Protein AF-0000000086101879 (afdb_homodimer)

Organism: Naegleria lovaniensis (NCBI:txid51637)

Secondary structure (DSSP, 8-state):
---------SSEE----HHHHHTTTT--HHHHTGGGBTTB-HHHHHHHHH-EEEEE--STTHHHHHHHHHHTT--EEEEE---BB-GGGTTT-TT-STTTBTSBHHHHHHHHHHHH-TT-EEEEETT---TTTHHHHTTT-SEEEE---TT-HHHHHHHHHHHHHHT--EEEEEEETTEEEEEEE-TTS--HHHHHT--TT--HHHHHHHHHHHH-TT-GGGGT--GGG-BTTTTB----HHHHHHHHHHHHHHHHHHHHTSS----TTEEEEEETTTTEEEEEE-TTGGGSHHHHHHHHHHHHHHHHHHHHHHHHHHHHHHHHH-/---------SSEE----HHHHHTTTT--HHHHTGGGBTTB-HHHHHHHHH-EEEEE--STTHHHHHHHHHHTT--EEEEE---BB-GGGTTT-TT-STTTBTSBHHHHHHHHHHHH-TT-EEEEETT---TTTHHHHTTT-SEEEE---TT-HHHHHHHHHHHHHHT--EEEEEEETTEEEEEEE-TTS--HHHHHT--TT--HHHHHHHHHHHH-TT-GGGGT--GGG-BTTTTB----HHHHHHHHHHHHHHHHHHHHTSS----TTEEEEEETTTTEEEEEE-TTGGGSHHHHHHHHHHHHHHHHHHHHHHHHHHHHHHHHH-

Nearest PDB structures (foldseek):
  1zud-assembly2_3  TM=8.716E-01  e=1.631E-17  Escherichia coli K-12
  1zud-assembly3_1  TM=8.840E-01  e=5.194E-17  Escherichia coli K-12
  6yub-assembly1_A  TM=7.179E-01  e=1.220E-13  Thermochaetoides thermophila
  3dbr-assembly1_E  TM=6.712E-01  e=2.407E-10  Homo sapiens
  3dbh-assembly1_C  TM=5.874E-01  e=1.010E-10  Homo sapiens

InterPro domains:
  IPR000594 THIF-type NAD/FAD binding fold [PF00899] (34-282)
  IPR035985 Ubiquitin-activating enzyme-like [SSF69572] (30-279)
  IPR045886 ThiF/MoeB/HesA family [PTHR43267] (22-173)

pLDDT: mean 92.9, std 11.62, range [31.12, 99.0]

Sequence (652 aa):
MHTQEQVPSFYKIVSLPSSTSSSFQNYTTSEAFCRNIGLVSIEEQRKIESTRVAVAGCGGAGAGYASTLARCGIGSFHLADHDTYELVNFNRQQTATIHTVGRNKAIATGEVVLSINPHAHVKAFDQGIDEKSIDDFLEGVHVVMDAIDLFAPRTRRLLYQHAYKKGIPVFTAGPIGWSCAWEIFLPTGPSFDEFCGFTDDMNDEELIIRHIVSTAPGGTHLKYMKPKSIDFSNHAAPSLGSTCTMLHGMLSNEVLIYITKRREVKGVPYYFQFDSLTLQFKQGYLRWGNANPIQRIKIWYVKRLLEKGKKEREAEKKALELQQTKMHTQEQVPSFYKIVSLPSSTSSSFQNYTTSEAFCRNIGLVSIEEQRKIESTRVAVAGCGGAGAGYASTLARCGIGSFHLADHDTYELVNFNRQQTATIHTVGRNKAIATGEVVLSINPHAHVKAFDQGIDEKSIDDFLEGVHVVMDAIDLFAPRTRRLLYQHAYKKGIPVFTAGPIGWSCAWEIFLPTGPSFDEFCGFTDDMNDEELIIRHIVSTAPGGTHLKYMKPKSIDFSNHAAPSLGSTCTMLHGMLSNEVLIYITKRREVKGVPYYFQFDSLTLQFKQGYLRWGNANPIQRIKIWYVKRLLEKGKKEREAEKKALELQQTK

Foldseek 3Di:
DPPPPPPPALWDWAADDPVVVVVPPPDDLCVLQVVCDPVAPPVLLVLLQPAEEEEADQALARLLLLLVSLSNRHAEYEYEDQDFADPVRVFGRPQRDPVGGPHQRQNSSVVSSCVSPVRHIYIYSNNGDDPVCLCVSCPPHQEYEYPDQLQPLVSVLVNQVVCLVVQHKYKYWDLDPQKIKIFIAGNVDDGPCQQLVDDPPDDSVLSSLSCVCQRCVVPPSVVPDALLQQDSPVSDHDGGNVSSNVNSVVRSVLVSCCSSVVDDRDHPVWMWMAGPVVRDIDIDHDPRHCVPPVNVVVSVVSVVRNVVSVVVNVVVVVVVVVVVVD/DPPPPPPPQLWDWAADDPVVVVVPVPDDLCVLQVVCDPVAPPVLLVLLQPAEEEEADQALARLLLLLVSLSNRHAEYEYEDQDFADPVRVFGRPQRDPVGGPHQRQNSSVVSSCVSPVRHIYIYSNNGDDPVCLCVSCPPHQEYEYPDALQPLVSVLVNQVVCLVVQHKYKYWDLDPQKIKIFIAGNVDDGPCQQLVDDPPDDRVLSSLSCVCQRCVVPPSVVPDALLQQDSPVSDHDDGNVSSNVNSVVRSVLVSCCSSVVDDRDHPVWMWMAGPVVRDIDIDHDPRHCVPPVNVVVSVVSVVRNVVSVVVNVVVVVVVVVVVVD

Solvent-accessible surface area (backbone atoms only — not comparable to full-atom values): 32982 Å² total; per-residue (Å²): 133,80,75,72,74,75,70,81,68,68,48,41,76,60,78,76,59,67,80,62,57,63,73,46,72,81,68,47,69,69,51,22,39,45,37,36,48,67,77,39,51,73,69,42,49,51,52,39,34,70,36,26,38,24,29,40,18,35,41,52,43,19,25,33,34,48,45,33,39,30,23,61,37,41,25,30,37,34,28,20,16,57,51,54,34,48,58,60,37,28,16,34,18,69,67,33,30,76,88,31,57,71,34,46,28,10,51,54,38,38,51,52,29,35,38,56,34,75,83,43,46,36,37,17,15,50,78,30,71,48,88,84,35,42,64,67,57,51,56,84,42,60,37,33,38,51,28,56,57,73,85,41,46,67,56,48,50,51,50,46,54,53,30,43,74,72,58,28,33,37,38,37,61,44,54,47,60,58,16,33,20,33,42,29,40,35,54,88,39,61,51,66,46,58,34,32,56,60,62,92,84,58,52,67,69,56,50,34,48,32,44,55,48,54,47,39,73,78,49,76,47,66,80,72,56,54,49,54,43,52,34,77,90,74,69,43,62,41,45,42,15,21,33,28,35,21,40,24,7,53,54,41,41,52,51,52,33,50,76,57,59,77,40,87,73,70,34,38,53,30,39,33,35,42,26,68,76,79,69,43,74,45,71,50,69,42,68,65,34,35,69,23,70,67,43,46,52,46,47,53,50,52,54,51,41,44,52,50,14,50,53,50,51,54,50,52,52,53,52,53,54,54,56,68,74,99,132,80,76,71,75,74,70,80,69,68,48,43,79,60,77,75,60,66,79,62,58,63,73,45,74,80,69,45,69,69,52,23,39,45,38,36,46,68,79,37,50,72,68,42,47,51,50,38,34,70,36,27,37,23,29,39,19,33,42,52,44,20,27,34,35,49,45,35,39,30,23,61,37,40,26,31,38,34,29,20,16,57,50,54,33,48,59,60,37,28,17,35,17,69,68,33,30,76,86,32,56,71,35,45,27,9,51,54,39,38,51,51,29,36,38,56,32,75,82,43,46,36,37,17,14,50,77,30,69,46,90,85,34,42,64,68,58,52,56,83,42,60,37,34,38,52,27,56,58,76,85,41,48,67,57,48,51,52,50,47,55,52,31,41,74,71,58,28,32,37,39,36,62,44,55,47,60,56,14,34,21,34,42,28,41,36,55,88,39,62,50,67,46,59,33,34,56,59,61,92,85,57,52,65,68,56,51,36,50,33,44,54,49,55,46,39,72,77,49,75,47,64,80,72,55,53,48,54,44,52,34,76,90,73,68,42,63,40,46,41,16,22,32,27,36,20,39,25,7,52,53,42,41,52,50,51,31,50,76,57,58,77,41,87,73,70,34,40,54,30,39,33,34,41,27,67,77,79,70,43,74,45,69,49,69,43,67,65,32,34,67,22,68,67,41,46,51,47,48,55,48,50,53,51,42,43,52,49,14,50,54,51,49,53,49,52,54,53,52,54,52,53,56,68,75,98

Radius of gyration: 24.67 Å; Cα contacts (8 Å, |Δi|>4): 1386; chains: 2; bounding box: 89×84×75 Å

Structure (mmCIF, N/CA/C/O backbone):
data_AF-0000000086101879-model_v1
#
loop_
_entity.id
_entity.type
_entity.pdbx_description
1 polymer 'THIF-type NAD/FAD binding fold domain-containing protein'
#
loop_
_atom_site.group_PDB
_atom_site.id
_atom_site.type_symbol
_atom_site.label_atom_id
_atom_site.label_alt_id
_atom_site.label_comp_id
_atom_site.label_asym_id
_atom_site.label_entity_id
_atom_site.label_seq_id
_atom_site.pdbx_PDB_ins_code
_atom_site.Cartn_x
_atom_site.Cartn_y
_atom_site.Cartn_z
_atom_site.occupancy
_atom_site.B_iso_or_equiv
_atom_site.auth_seq_id
_atom_site.auth_comp_id
_atom_site.auth_asym_id
_atom_site.auth_atom_id
_atom_site.pdbx_PDB_model_num
ATOM 1 N N . MET A 1 1 ? 24.219 23.984 43.188 1 31.12 1 MET A N 1
ATOM 2 C CA . MET A 1 1 ? 23.672 22.828 42.5 1 31.12 1 MET A CA 1
ATOM 3 C C . MET A 1 1 ? 22.469 23.219 41.656 1 31.12 1 MET A C 1
ATOM 5 O O . MET A 1 1 ? 21.422 23.562 42.188 1 31.12 1 MET A O 1
ATOM 9 N N . HIS A 1 2 ? 22.594 23.984 40.562 1 33.78 2 HIS A N 1
ATOM 10 C CA . HIS A 1 2 ? 21.562 24.438 39.625 1 33.78 2 HIS A CA 1
ATOM 11 C C . HIS A 1 2 ? 20.734 23.266 39.125 1 33.78 2 HIS A C 1
ATOM 13 O O . HIS A 1 2 ? 21.266 22.312 38.562 1 33.78 2 HIS A O 1
ATOM 19 N N . THR A 1 3 ? 19.719 22.859 39.875 1 36.97 3 THR A N 1
ATOM 20 C CA . THR A 1 3 ? 18.75 21.891 39.344 1 36.97 3 THR A CA 1
ATOM 21 C C . THR A 1 3 ? 18.406 22.203 37.906 1 36.97 3 THR A C 1
ATOM 23 O O . THR A 1 3 ? 17.891 23.281 37.594 1 36.97 3 THR A O 1
ATOM 26 N N . GLN A 1 4 ? 19.219 21.859 36.938 1 37.19 4 GLN A N 1
ATOM 27 C CA . GLN A 1 4 ? 18.812 21.969 35.562 1 37.19 4 GLN A CA 1
ATOM 28 C C . GLN A 1 4 ? 17.328 21.609 35.375 1 37.19 4 GLN A C 1
ATOM 30 O O . GLN A 1 4 ? 16.922 20.516 35.75 1 37.19 4 GLN A O 1
ATOM 35 N N . GLU A 1 5 ? 16.438 22.453 35.562 1 41.19 5 GLU A N 1
ATOM 36 C CA . GLU A 1 5 ? 15.031 22.281 35.219 1 41.19 5 GLU A CA 1
ATOM 37 C C . GLU A 1 5 ? 14.859 21.391 33.969 1 41.19 5 GLU A C 1
ATOM 39 O O . GLU A 1 5 ? 15.375 21.688 32.906 1 41.19 5 GLU A O 1
ATOM 44 N N . GLN A 1 6 ? 14.836 20.078 34.062 1 43.59 6 GLN A N 1
ATOM 45 C CA . GLN A 1 6 ? 14.57 19.141 33 1 43.59 6 GLN A CA 1
ATOM 46 C C . GLN A 1 6 ? 13.438 19.641 32.094 1 43.59 6 GLN A C 1
ATOM 48 O O . GLN A 1 6 ? 12.328 19.875 32.562 1 43.59 6 GLN A O 1
ATOM 53 N N . VAL A 1 7 ? 13.625 20.562 31.234 1 50.28 7 VAL A N 1
ATOM 54 C CA . VAL A 1 7 ? 12.656 20.969 30.219 1 50.28 7 VAL A CA 1
ATOM 55 C C . VAL A 1 7 ? 11.773 19.781 29.844 1 50.28 7 VAL A C 1
ATOM 57 O O . VAL A 1 7 ? 12.281 18.703 29.516 1 50.28 7 VAL A O 1
ATOM 60 N N . PRO A 1 8 ? 10.539 19.766 30.281 1 59.34 8 PRO A N 1
ATOM 61 C CA . PRO A 1 8 ? 9.609 18.688 29.953 1 59.34 8 PRO A CA 1
ATOM 62 C C . PRO A 1 8 ? 9.688 18.266 28.484 1 59.34 8 PRO A C 1
ATOM 64 O O . PRO A 1 8 ? 9.688 19.109 27.594 1 59.34 8 PRO A O 1
ATOM 67 N N . SER A 1 9 ? 10.258 17.031 28.25 1 76.69 9 SER A N 1
ATOM 68 C CA . SER A 1 9 ? 10.391 16.531 26.875 1 76.69 9 SER A CA 1
ATOM 69 C C . SER A 1 9 ? 9.023 16.312 26.234 1 76.69 9 SER A C 1
ATOM 71 O O . SER A 1 9 ? 8.102 15.797 26.875 1 76.69 9 SER A O 1
ATOM 73 N N . PHE A 1 10 ? 8.711 17.031 25.125 1 91.12 10 PHE A N 1
ATOM 74 C CA . PHE A 1 10 ? 7.449 16.922 24.391 1 91.12 10 PHE A CA 1
ATOM 75 C C . PHE A 1 10 ? 7.324 15.562 23.719 1 91.12 10 PHE A C 1
ATOM 77 O O . PHE A 1 10 ? 6.336 15.281 23.047 1 91.12 10 PHE A O 1
ATOM 84 N N . TYR A 1 11 ? 8.328 14.727 24.031 1 96 11 TYR A N 1
ATOM 85 C CA . TYR A 1 11 ? 8.305 13.414 23.391 1 96 11 TYR A CA 1
ATOM 86 C C . TYR A 1 11 ? 8.836 12.336 24.312 1 96 11 TYR A C 1
ATOM 88 O O . TYR A 1 11 ? 9.445 12.641 25.344 1 96 11 TYR A O 1
ATOM 96 N N . LYS A 1 12 ? 8.562 11.156 24 1 96.56 12 LYS A N 1
ATOM 97 C CA . LYS A 1 12 ? 9.117 9.953 24.609 1 96.56 12 LYS A CA 1
ATOM 98 C C . LYS A 1 12 ? 9.977 9.18 23.609 1 96.56 12 LYS A C 1
ATOM 100 O O . LYS A 1 12 ? 9.625 9.062 22.438 1 96.56 12 LYS A O 1
ATOM 105 N N . ILE A 1 13 ? 11.117 8.766 24.078 1 97.06 13 ILE A N 1
ATOM 106 C CA . ILE A 1 13 ? 11.914 7.855 23.266 1 97.06 13 ILE A CA 1
ATOM 107 C C . ILE A 1 13 ? 11.312 6.453 23.312 1 97.06 13 ILE A C 1
ATOM 109 O O . ILE A 1 13 ? 11.125 5.891 24.391 1 97.06 13 ILE A O 1
ATOM 113 N N . VAL A 1 14 ? 10.992 5.898 22.109 1 96.69 14 VAL A N 1
ATOM 114 C CA . VAL A 1 14 ? 10.398 4.566 22.062 1 96.69 14 VAL A CA 1
ATOM 115 C C . VAL A 1 14 ? 11.5 3.51 22.109 1 96.69 14 VAL A C 1
ATOM 117 O O . VAL A 1 14 ? 12.531 3.646 21.453 1 96.69 14 VAL A O 1
ATOM 120 N N . SER A 1 15 ? 11.25 2.455 22.906 1 93.06 15 SER A N 1
ATOM 121 C CA . SER A 1 15 ? 12.203 1.354 23.016 1 93.06 15 SER A CA 1
ATOM 122 C C . SER A 1 15 ? 11.484 0.013 23.141 1 93.06 15 SER A C 1
ATOM 124 O O . SER A 1 15 ? 10.344 -0.047 23.594 1 93.06 15 SER A O 1
ATOM 126 N N . LEU A 1 16 ? 12.102 -1 22.578 1 87.62 16 LEU A N 1
ATOM 127 C CA . LEU A 1 16 ? 11.57 -2.348 22.75 1 87.62 16 LEU A CA 1
ATOM 128 C C . LEU A 1 16 ? 12.016 -2.949 24.078 1 87.62 16 LEU A C 1
ATOM 130 O O . LEU A 1 16 ? 13.07 -2.582 24.609 1 87.62 16 LEU A O 1
ATOM 134 N N . PRO A 1 17 ? 11.148 -3.865 24.531 1 78.06 17 PRO A N 1
ATOM 135 C CA . PRO A 1 17 ? 11.578 -4.547 25.75 1 78.06 17 PRO A CA 1
ATOM 136 C C . PRO A 1 17 ? 12.898 -5.285 25.594 1 78.06 17 PRO A C 1
ATOM 138 O O . PRO A 1 17 ? 13.203 -5.785 24.5 1 78.06 17 PRO A O 1
ATOM 141 N N . SER A 1 18 ? 13.688 -5.215 26.625 1 68.25 18 SER A N 1
ATOM 142 C CA . SER A 1 18 ? 15.031 -5.793 26.641 1 68.25 18 SER A CA 1
ATOM 143 C C . SER A 1 18 ? 15.008 -7.25 26.188 1 68.25 18 SER A C 1
ATOM 145 O O . SER A 1 18 ? 15.945 -7.715 25.531 1 68.25 18 SER A O 1
ATOM 147 N N . SER A 1 19 ? 14.039 -8.055 26.562 1 62.22 19 SER A N 1
ATOM 148 C CA . SER A 1 19 ? 13.953 -9.469 26.203 1 62.22 19 SER A CA 1
ATOM 149 C C . SER A 1 19 ? 13.898 -9.641 24.688 1 62.22 19 SER A C 1
ATOM 151 O O . SER A 1 19 ? 14.422 -10.625 24.156 1 62.22 19 SER A O 1
ATOM 153 N N . THR A 1 20 ? 13.406 -8.789 24.078 1 60.88 20 THR A N 1
ATOM 154 C CA . THR A 1 20 ? 13.242 -8.844 22.625 1 60.88 20 THR A CA 1
ATOM 155 C C . THR A 1 20 ? 14.508 -8.367 21.922 1 60.88 20 THR A C 1
ATOM 157 O O . THR A 1 20 ? 14.875 -8.891 20.859 1 60.88 20 THR A O 1
ATOM 160 N N . SER A 1 21 ? 15.172 -7.391 22.531 1 56.47 21 SER A N 1
ATOM 161 C CA . SER A 1 21 ? 16.344 -6.762 21.938 1 56.47 21 SER A CA 1
ATOM 162 C C . SER A 1 21 ? 17.516 -7.734 21.859 1 56.47 21 SER A C 1
ATOM 164 O O . SER A 1 21 ? 18.328 -7.676 20.938 1 56.47 21 SER A O 1
ATOM 166 N N . SER A 1 22 ? 17.656 -8.539 22.891 1 54 22 SER A N 1
ATOM 167 C CA . SER A 1 22 ? 18.781 -9.477 22.922 1 54 22 SER A CA 1
ATOM 168 C C . SER A 1 22 ? 18.656 -10.539 21.844 1 54 22 SER A C 1
ATOM 170 O O . SER A 1 22 ? 19.656 -11.062 21.359 1 54 22 SER A O 1
ATOM 172 N N . SER A 1 23 ? 17.438 -10.836 21.531 1 54.78 23 SER A N 1
ATOM 173 C CA . SER A 1 23 ? 17.219 -11.992 20.672 1 54.78 23 SER A CA 1
ATOM 174 C C . SER A 1 23 ? 17.594 -11.68 19.219 1 54.78 23 SER A C 1
ATOM 176 O O . SER A 1 23 ? 17.703 -12.586 18.391 1 54.78 23 SER A O 1
ATOM 178 N N . PHE A 1 24 ? 17.875 -10.391 19.094 1 68.62 24 PHE A N 1
ATOM 179 C CA . PHE A 1 24 ? 18.188 -10.297 17.688 1 68.62 24 PHE A CA 1
ATOM 180 C C . PHE A 1 24 ? 19.578 -9.711 17.484 1 68.62 24 PHE A C 1
ATOM 182 O O . PHE A 1 24 ? 19.734 -8.672 16.828 1 68.62 24 PHE A O 1
ATOM 189 N N . GLN A 1 25 ? 20.484 -10.242 18.156 1 71.25 25 GLN A N 1
ATOM 190 C CA . GLN A 1 25 ? 21.875 -9.844 18.109 1 71.25 25 GLN A CA 1
ATOM 191 C C . GLN A 1 25 ? 22.438 -9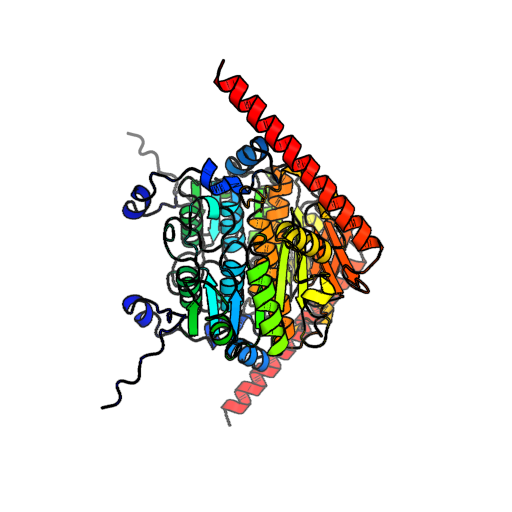.961 16.703 1 71.25 25 GLN A C 1
ATOM 193 O O . GLN A 1 25 ? 23.391 -9.25 16.344 1 71.25 25 GLN A O 1
ATOM 198 N N . ASN A 1 26 ? 21.719 -10.664 15.922 1 85.38 26 ASN A N 1
ATOM 199 C CA . ASN A 1 26 ? 22.266 -10.906 14.594 1 85.38 26 ASN A CA 1
ATOM 200 C C . ASN A 1 26 ? 21.625 -10.008 13.547 1 85.38 26 ASN A C 1
ATOM 202 O O . ASN A 1 26 ? 21.875 -10.164 12.352 1 85.38 26 ASN A O 1
ATOM 206 N N . TYR A 1 27 ? 20.953 -9.023 14.023 1 93 27 TYR A N 1
ATOM 207 C CA . TYR A 1 27 ? 20.297 -8.125 13.078 1 93 27 TYR A CA 1
ATOM 208 C C . TYR A 1 27 ? 21.281 -7.105 12.516 1 93 27 TYR A C 1
ATOM 210 O O . TYR A 1 27 ? 21.984 -6.434 13.273 1 93 27 TYR A O 1
ATOM 218 N N . THR A 1 28 ? 21.391 -7.035 11.195 1 94.44 28 THR A N 1
ATOM 219 C CA . THR A 1 28 ? 22.125 -5.965 10.531 1 94.44 28 THR A CA 1
ATOM 220 C C . THR A 1 28 ? 21.25 -5.301 9.461 1 94.44 28 THR A C 1
ATOM 222 O O . THR A 1 28 ? 20.531 -5.984 8.742 1 94.44 28 THR A O 1
ATOM 225 N N . THR A 1 29 ? 21.344 -4.008 9.414 1 95.62 29 THR A N 1
ATOM 226 C CA . THR A 1 29 ? 20.578 -3.281 8.398 1 95.62 29 THR A CA 1
ATOM 227 C C . THR A 1 29 ? 21.031 -3.672 7 1 95.62 29 THR A C 1
ATOM 229 O O . THR A 1 29 ? 20.234 -3.719 6.066 1 95.62 29 THR A O 1
ATOM 232 N N . SER A 1 30 ? 22.297 -3.957 6.871 1 95.62 30 SER A N 1
ATOM 233 C CA . SER A 1 30 ? 22.844 -4.363 5.578 1 95.62 30 SER A CA 1
ATOM 234 C C . SER A 1 30 ? 22.125 -5.602 5.047 1 95.62 30 SER A C 1
ATOM 236 O O . SER A 1 30 ? 21.812 -5.688 3.857 1 95.62 30 SER A O 1
ATOM 238 N N . GLU A 1 31 ? 21.938 -6.531 5.934 1 96 31 GLU A N 1
ATOM 239 C CA . GLU A 1 31 ? 21.234 -7.746 5.535 1 96 31 GLU A CA 1
ATOM 240 C C . GLU A 1 31 ? 19.734 -7.496 5.387 1 96 31 GLU A C 1
ATOM 242 O O . GLU A 1 31 ? 19.125 -7.918 4.402 1 96 31 GLU A O 1
ATOM 247 N N . ALA A 1 32 ? 19.109 -6.809 6.266 1 97.38 32 ALA A N 1
ATOM 248 C CA . ALA A 1 32 ? 17.672 -6.586 6.309 1 97.38 32 ALA A CA 1
ATOM 249 C C . ALA A 1 32 ? 17.203 -5.828 5.074 1 97.38 32 ALA A C 1
ATOM 251 O O . ALA A 1 32 ? 16.094 -6.055 4.586 1 97.38 32 ALA A O 1
ATOM 252 N N . PHE A 1 33 ? 18.062 -4.973 4.531 1 97.69 33 PHE A N 1
ATOM 253 C CA . PHE A 1 33 ? 17.625 -4.102 3.449 1 97.69 33 PHE A CA 1
ATOM 254 C C . PHE A 1 33 ? 18.391 -4.391 2.168 1 97.69 33 PHE A C 1
ATOM 256 O O . PHE A 1 33 ? 18.391 -3.58 1.24 1 97.69 33 PHE A O 1
ATOM 263 N N . CYS A 1 34 ? 19.016 -5.574 2.068 1 95.75 34 CYS A N 1
ATOM 264 C CA . CYS A 1 34 ? 19.891 -5.906 0.947 1 95.75 34 CYS A CA 1
ATOM 265 C C . CYS A 1 34 ? 19.094 -6.02 -0.347 1 95.75 34 CYS A C 1
ATOM 267 O O . CYS A 1 34 ? 19.609 -5.738 -1.428 1 95.75 34 CYS A O 1
ATOM 269 N N . ARG A 1 35 ? 17.828 -6.332 -0.214 1 95.44 35 ARG A N 1
ATOM 270 C CA . ARG A 1 35 ? 17.031 -6.547 -1.415 1 95.44 35 ARG A CA 1
ATOM 271 C C . ARG A 1 35 ? 16.594 -5.219 -2.031 1 95.44 35 ARG A C 1
ATOM 273 O O . ARG A 1 35 ? 16.031 -5.191 -3.123 1 95.44 35 ARG A O 1
ATOM 280 N N . ASN A 1 36 ? 16.828 -4.098 -1.345 1 96.88 36 ASN A N 1
ATOM 281 C CA . ASN A 1 36 ? 16.641 -2.783 -1.948 1 96.88 36 ASN A CA 1
ATOM 282 C C . ASN A 1 36 ? 17.672 -2.514 -3.039 1 96.88 36 ASN A C 1
ATOM 284 O O . ASN A 1 36 ? 17.422 -1.725 -3.953 1 96.88 36 ASN A O 1
ATOM 288 N N . ILE A 1 37 ? 18.891 -3.152 -2.82 1 95.12 37 ILE A N 1
ATOM 289 C CA . ILE A 1 37 ? 20.016 -2.875 -3.693 1 95.12 37 ILE A CA 1
ATOM 290 C C . ILE A 1 37 ? 19.734 -3.387 -5.102 1 95.12 37 ILE A C 1
ATOM 292 O O . ILE A 1 37 ? 19.297 -4.527 -5.277 1 95.12 37 ILE A O 1
ATOM 296 N N . GLY A 1 38 ? 20.016 -2.613 -6.148 1 93.06 38 GLY A N 1
ATOM 297 C CA . GLY A 1 38 ? 19.594 -2.818 -7.527 1 93.06 38 GLY A CA 1
ATOM 298 C C . GLY A 1 38 ? 18.594 -1.794 -8.008 1 93.06 38 GLY A C 1
ATOM 299 O O . GLY A 1 38 ? 18.562 -1.442 -9.188 1 93.06 38 GLY A O 1
ATOM 300 N N . LEU A 1 39 ? 17.734 -1.423 -7.039 1 95.94 39 LEU A N 1
ATOM 301 C CA . LEU A 1 39 ? 16.812 -0.321 -7.324 1 95.94 39 LEU A CA 1
ATOM 302 C C . LEU A 1 39 ? 17.344 0.987 -6.746 1 95.94 39 LEU A C 1
ATOM 304 O O . LEU A 1 39 ? 17.031 2.066 -7.25 1 95.94 39 LEU A O 1
ATOM 308 N N . VAL A 1 40 ? 18.047 0.862 -5.652 1 96.06 40 VAL A N 1
ATOM 309 C CA . VAL A 1 40 ? 18.844 1.953 -5.121 1 96.06 40 VAL A CA 1
ATOM 310 C C . VAL A 1 40 ? 20.297 1.497 -4.977 1 96.06 40 VAL A C 1
ATOM 312 O O . VAL A 1 40 ? 20.578 0.301 -4.848 1 96.06 40 VAL A O 1
ATOM 315 N N . SER A 1 41 ? 21.25 2.398 -5.055 1 95.56 41 SER A N 1
ATOM 316 C CA . SER A 1 41 ? 22.656 2.08 -4.836 1 95.56 41 SER A CA 1
ATOM 317 C C . SER A 1 41 ? 22.969 1.964 -3.35 1 95.56 41 SER A C 1
ATOM 319 O O . SER A 1 41 ? 22.156 2.344 -2.506 1 95.56 41 SER A O 1
ATOM 321 N N . ILE A 1 42 ? 24.109 1.431 -3.057 1 96.56 42 ILE A N 1
ATOM 322 C CA . ILE A 1 42 ? 24.562 1.329 -1.677 1 96.56 42 ILE A CA 1
ATOM 323 C C . ILE A 1 42 ? 24.641 2.721 -1.055 1 96.56 42 ILE A C 1
ATOM 325 O O . ILE A 1 42 ? 24.25 2.914 0.099 1 96.56 42 ILE A O 1
ATOM 329 N N . GLU A 1 43 ? 25.109 3.691 -1.825 1 97.69 43 GLU A N 1
ATOM 330 C CA . GLU A 1 43 ? 25.203 5.07 -1.353 1 97.69 43 GLU A CA 1
ATOM 331 C C . GLU A 1 43 ? 23.812 5.652 -1.085 1 97.69 43 GLU A C 1
ATOM 333 O O . GLU A 1 43 ? 23.609 6.328 -0.076 1 97.69 43 GLU A O 1
ATOM 338 N N . GLU A 1 44 ? 22.953 5.406 -1.957 1 98.12 44 GLU A N 1
ATOM 339 C CA . GLU A 1 44 ? 21.578 5.867 -1.777 1 98.12 44 GLU A CA 1
ATOM 340 C C . GLU A 1 44 ? 20.922 5.215 -0.562 1 98.12 44 GLU A C 1
ATOM 342 O O . GLU A 1 44 ? 20.188 5.863 0.177 1 98.12 44 GLU A O 1
ATOM 347 N N . GLN A 1 45 ? 21.188 3.957 -0.345 1 98.44 45 GLN A N 1
ATOM 348 C CA . GLN A 1 45 ? 20.672 3.27 0.833 1 98.44 45 GLN A CA 1
ATOM 349 C C . GLN A 1 45 ? 21.203 3.906 2.117 1 98.44 45 GLN A C 1
ATOM 351 O O . GLN A 1 45 ? 20.469 4.047 3.094 1 98.44 45 GLN A O 1
ATOM 356 N N . ARG A 1 46 ? 22.422 4.27 2.115 1 98.12 46 ARG A N 1
ATOM 357 C CA . ARG A 1 46 ? 23 4.953 3.27 1 98.12 46 ARG A CA 1
ATOM 358 C C . ARG A 1 46 ? 22.281 6.281 3.529 1 98.12 46 ARG A C 1
ATOM 360 O O . ARG A 1 46 ? 22.031 6.641 4.68 1 98.12 46 ARG A O 1
ATOM 367 N N . LYS A 1 47 ? 21.984 6.973 2.463 1 98.5 47 LYS A N 1
ATOM 368 C CA . LYS A 1 47 ? 21.25 8.219 2.594 1 98.5 47 LYS A CA 1
ATOM 369 C C . LYS A 1 47 ? 19.859 7.977 3.191 1 98.5 47 LYS A C 1
ATOM 371 O O . LYS A 1 47 ? 19.406 8.734 4.055 1 98.5 47 LYS A O 1
ATOM 376 N N . ILE A 1 48 ? 19.25 6.949 2.719 1 98.75 48 ILE A N 1
ATOM 377 C CA . ILE A 1 48 ? 17.938 6.574 3.24 1 98.75 48 ILE A CA 1
ATOM 378 C C . ILE A 1 48 ? 18.031 6.301 4.738 1 98.75 48 ILE A C 1
ATOM 380 O O . ILE A 1 48 ? 17.25 6.824 5.527 1 98.75 48 ILE A O 1
ATOM 384 N N . GLU A 1 49 ? 19.016 5.594 5.129 1 98.62 49 GLU A N 1
ATOM 385 C CA . GLU A 1 49 ? 19.203 5.176 6.516 1 98.62 49 GLU A CA 1
ATOM 386 C C . GLU A 1 49 ? 19.516 6.367 7.414 1 98.62 49 GLU A C 1
ATOM 388 O O . GLU A 1 49 ? 19.203 6.355 8.602 1 98.62 49 GLU A O 1
ATOM 393 N N . SER A 1 50 ? 20.078 7.395 6.875 1 98.31 50 SER A N 1
ATOM 394 C CA . SER A 1 50 ? 20.484 8.562 7.648 1 98.31 50 SER A CA 1
ATOM 395 C C . SER A 1 50 ? 19.391 9.625 7.68 1 98.31 50 SER A C 1
ATOM 397 O O . SER A 1 50 ? 19.531 10.648 8.344 1 98.31 50 SER A O 1
ATOM 399 N N . THR A 1 51 ? 18.344 9.398 6.996 1 98.81 51 THR A N 1
ATOM 400 C CA . THR A 1 51 ? 17.25 10.375 6.887 1 98.81 51 THR A CA 1
ATOM 401 C C . THR A 1 51 ? 16.344 10.305 8.102 1 98.81 51 THR A C 1
ATOM 403 O O . THR A 1 51 ? 16.016 9.219 8.586 1 98.81 51 THR A O 1
ATOM 406 N N . ARG A 1 52 ? 15.93 11.438 8.641 1 98.94 52 ARG A N 1
ATOM 407 C CA . ARG A 1 52 ? 14.93 11.562 9.695 1 98.94 52 ARG A CA 1
ATOM 408 C C . ARG A 1 52 ? 13.602 12.047 9.133 1 98.94 52 ARG A C 1
ATOM 410 O O . ARG A 1 52 ? 13.539 13.102 8.5 1 98.94 52 ARG A O 1
ATOM 417 N N . VAL A 1 53 ? 12.578 11.266 9.375 1 98.94 53 VAL A N 1
ATOM 418 C CA . VAL A 1 53 ? 11.25 11.586 8.859 1 98.94 53 VAL A CA 1
ATOM 419 C C . VAL A 1 53 ? 10.312 11.898 10.023 1 98.94 53 VAL A C 1
ATOM 421 O O . VAL A 1 53 ? 10.25 11.156 11.008 1 98.94 53 VAL A O 1
ATOM 424 N N . ALA A 1 54 ? 9.625 13.008 9.961 1 98.94 54 ALA A N 1
ATOM 425 C CA . ALA A 1 54 ? 8.562 13.32 10.906 1 98.94 54 ALA A CA 1
ATOM 426 C C . ALA A 1 54 ? 7.195 12.969 10.336 1 98.94 54 ALA A C 1
ATOM 428 O O . ALA A 1 54 ? 6.867 13.344 9.203 1 98.94 54 ALA A O 1
ATOM 429 N N . VAL A 1 55 ? 6.457 12.156 11.062 1 99 55 VAL A N 1
ATOM 430 C CA . VAL A 1 55 ? 5.102 11.781 10.672 1 99 55 VAL A CA 1
ATOM 431 C C . VAL A 1 55 ? 4.094 12.43 11.617 1 99 55 VAL A C 1
ATOM 433 O O . VAL A 1 55 ? 4.016 12.062 12.789 1 99 55 VAL A O 1
ATOM 436 N N . ALA A 1 56 ? 3.346 13.383 11.117 1 98.94 56 ALA A N 1
ATOM 437 C CA . ALA A 1 56 ? 2.324 14.07 11.906 1 98.94 56 ALA A CA 1
ATOM 438 C C . ALA A 1 56 ? 0.966 13.391 11.758 1 98.94 56 ALA A C 1
ATOM 440 O O . ALA A 1 56 ? 0.24 13.648 10.789 1 98.94 56 ALA A O 1
ATOM 441 N N . GLY A 1 57 ? 0.617 12.664 12.727 1 98.75 57 GLY A N 1
ATOM 442 C CA . GLY A 1 57 ? -0.54 11.781 12.68 1 98.75 57 GLY A CA 1
ATOM 443 C C . GLY A 1 57 ? -0.175 10.328 12.43 1 98.75 57 GLY A C 1
ATOM 444 O O . GLY A 1 57 ? 0.533 10.016 11.469 1 98.75 57 GLY A O 1
ATOM 445 N N . CYS A 1 58 ? -0.626 9.461 13.305 1 98.75 58 CYS A N 1
ATOM 446 C CA . CYS A 1 58 ? -0.335 8.039 13.172 1 98.75 58 CYS A CA 1
ATOM 447 C C . CYS A 1 58 ? -1.619 7.23 13.023 1 98.75 58 CYS A C 1
ATOM 449 O O . CYS A 1 58 ? -1.756 6.16 13.625 1 98.75 58 CYS A O 1
ATOM 451 N N . GLY A 1 59 ? -2.574 7.832 12.305 1 97.62 59 GLY A N 1
ATOM 452 C CA . GLY A 1 59 ? -3.834 7.164 12.031 1 97.62 59 GLY A CA 1
ATOM 453 C C . GLY A 1 59 ? -3.812 6.363 10.742 1 97.62 59 GLY A C 1
ATOM 454 O O . GLY A 1 59 ? -2.914 5.547 10.523 1 97.62 59 GLY A O 1
ATOM 455 N N . GLY A 1 60 ? -4.824 6.617 9.859 1 97.38 60 GLY A N 1
ATOM 456 C CA . GLY A 1 60 ? -5.031 5.844 8.641 1 97.38 60 GLY A CA 1
ATOM 457 C C . GLY A 1 60 ? -3.902 5.996 7.641 1 97.38 60 GLY A C 1
ATOM 458 O O . GLY A 1 60 ? -3.678 5.109 6.812 1 97.38 60 GLY A O 1
ATOM 459 N N . ALA A 1 61 ? -3.156 7.031 7.766 1 98.31 61 ALA A N 1
ATOM 460 C CA . ALA A 1 61 ? -2.062 7.262 6.824 1 98.31 61 ALA A CA 1
ATOM 461 C C . ALA A 1 61 ? -0.708 7.109 7.512 1 98.31 61 ALA A C 1
ATOM 463 O O . ALA A 1 61 ? 0.105 6.27 7.117 1 98.31 61 ALA A O 1
ATOM 464 N N . GLY A 1 62 ? -0.534 7.727 8.562 1 98.81 62 GLY A N 1
ATOM 465 C CA . GLY A 1 62 ? 0.773 7.938 9.164 1 98.81 62 GLY A CA 1
ATOM 466 C C . GLY A 1 62 ? 1.423 6.656 9.648 1 98.81 62 GLY A C 1
ATOM 467 O O . GLY A 1 62 ? 2.625 6.453 9.469 1 98.81 62 GLY A O 1
ATOM 468 N N . ALA A 1 63 ? 0.645 5.832 10.336 1 98.81 63 ALA A N 1
ATOM 469 C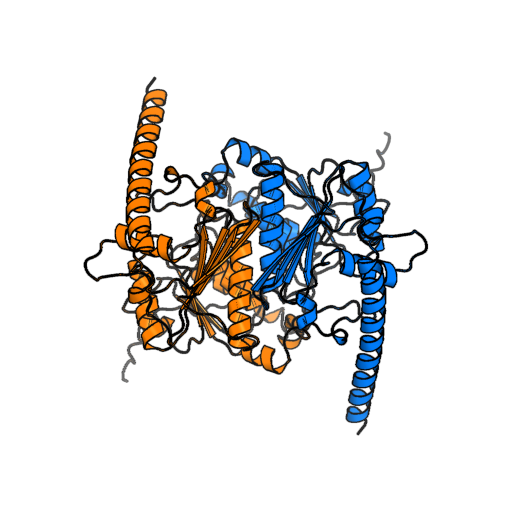 CA . ALA A 1 63 ? 1.203 4.57 10.805 1 98.81 63 ALA A CA 1
ATOM 470 C C . ALA A 1 63 ? 1.715 3.729 9.641 1 98.81 63 ALA A C 1
ATOM 472 O O . ALA A 1 63 ? 2.754 3.07 9.75 1 98.81 63 ALA A O 1
ATOM 473 N N . GLY A 1 64 ? 0.96 3.736 8.562 1 98.75 64 GLY A N 1
ATOM 474 C CA . GLY A 1 64 ? 1.384 3.027 7.363 1 98.75 64 GLY A CA 1
ATOM 475 C C . GLY A 1 64 ? 2.629 3.617 6.73 1 98.75 64 GLY A C 1
ATOM 476 O O . GLY A 1 64 ? 3.496 2.885 6.25 1 98.75 64 GLY A O 1
ATOM 477 N N . TYR A 1 65 ? 2.729 4.973 6.707 1 98.88 65 TYR A N 1
ATOM 478 C CA . TYR A 1 65 ? 3.943 5.621 6.219 1 98.88 65 TYR A CA 1
ATOM 479 C C . TYR A 1 65 ? 5.16 5.172 7.023 1 98.88 65 TYR A C 1
ATOM 481 O O . TYR A 1 65 ? 6.18 4.785 6.449 1 98.88 65 TYR A O 1
ATOM 489 N N . ALA A 1 66 ? 5.004 5.246 8.32 1 98.94 66 ALA A N 1
ATOM 490 C CA . ALA A 1 66 ? 6.117 4.938 9.211 1 98.94 66 ALA A CA 1
ATOM 491 C C . ALA A 1 66 ? 6.621 3.512 8.984 1 98.94 66 ALA A C 1
ATOM 493 O O . ALA A 1 66 ? 7.82 3.291 8.812 1 98.94 66 ALA A O 1
ATOM 494 N N . SER A 1 67 ? 5.707 2.572 8.961 1 98.75 67 SER A N 1
ATOM 495 C CA . SER A 1 67 ? 6.09 1.176 8.781 1 98.75 67 SER A CA 1
ATOM 496 C C . SER A 1 67 ? 6.703 0.949 7.402 1 98.75 67 SER A C 1
ATOM 498 O O . SER A 1 67 ? 7.707 0.244 7.273 1 98.75 67 SER A O 1
ATOM 500 N N . THR A 1 68 ? 6.121 1.51 6.383 1 98.88 68 THR A N 1
ATOM 501 C CA . THR A 1 68 ? 6.602 1.334 5.016 1 98.88 68 THR A CA 1
ATOM 502 C C . THR A 1 68 ? 8 1.921 4.855 1 98.88 68 THR A C 1
ATOM 504 O O . THR A 1 68 ? 8.891 1.272 4.297 1 98.88 68 THR A O 1
ATOM 507 N N . LEU A 1 69 ? 8.172 3.115 5.344 1 98.94 69 LEU A N 1
ATOM 508 C CA . LEU A 1 69 ? 9.461 3.781 5.227 1 98.94 69 LEU A CA 1
ATOM 509 C C . LEU A 1 69 ? 10.516 3.072 6.066 1 98.94 69 LEU A C 1
ATOM 511 O O . LEU A 1 69 ? 11.68 2.979 5.66 1 98.94 69 LEU A O 1
ATOM 515 N N . ALA A 1 70 ? 10.109 2.584 7.238 1 98.88 70 ALA A N 1
ATOM 516 C CA . ALA A 1 70 ? 11.031 1.779 8.039 1 98.88 70 ALA A CA 1
ATOM 517 C C . ALA A 1 70 ? 11.516 0.563 7.258 1 98.88 70 ALA A C 1
ATOM 519 O O . ALA A 1 70 ? 12.695 0.216 7.312 1 98.88 70 ALA A O 1
ATOM 520 N N . ARG A 1 71 ? 10.648 -0.042 6.52 1 98.69 71 ARG A N 1
ATOM 521 C CA . ARG A 1 71 ? 10.984 -1.229 5.738 1 98.69 71 ARG A CA 1
ATOM 522 C C . ARG A 1 71 ? 11.945 -0.885 4.602 1 98.69 71 ARG A C 1
ATOM 524 O O . ARG A 1 71 ? 12.68 -1.749 4.121 1 98.69 71 ARG A O 1
ATOM 531 N N . CYS A 1 72 ? 11.93 0.355 4.227 1 98.75 72 CYS A N 1
ATOM 532 C CA . CYS A 1 72 ? 12.836 0.776 3.162 1 98.75 72 CYS A CA 1
ATOM 533 C C . CYS A 1 72 ? 14.18 1.208 3.73 1 98.75 72 CYS A C 1
ATOM 535 O O . CYS A 1 72 ? 15.109 1.506 2.979 1 98.75 72 CYS A O 1
ATOM 537 N N . GLY A 1 73 ? 14.242 1.312 5.082 1 98.62 73 GLY A N 1
ATOM 538 C CA . GLY A 1 73 ? 15.547 1.541 5.688 1 98.62 73 GLY A CA 1
ATOM 539 C C . GLY A 1 73 ? 15.648 2.881 6.391 1 98.62 73 GLY A C 1
ATOM 540 O O . GLY A 1 73 ? 16.688 3.205 6.973 1 98.62 73 GLY A O 1
ATOM 541 N N . ILE A 1 74 ? 14.562 3.723 6.371 1 98.88 74 ILE A N 1
ATOM 542 C CA . ILE A 1 74 ? 14.609 4.973 7.121 1 98.88 74 ILE A CA 1
ATOM 543 C C . ILE A 1 74 ? 14.961 4.688 8.578 1 98.88 74 ILE A C 1
ATOM 545 O O . ILE A 1 74 ? 14.352 3.826 9.211 1 98.88 74 ILE A O 1
ATOM 549 N N . GLY A 1 75 ? 15.898 5.473 9.117 1 98.19 75 GLY A N 1
ATOM 550 C CA . GLY A 1 75 ? 16.469 5.074 10.391 1 98.19 75 GLY A CA 1
ATOM 551 C C . GLY A 1 75 ? 16.031 5.953 11.547 1 98.19 75 GLY A C 1
ATOM 552 O O . GLY A 1 75 ? 16.344 5.672 12.703 1 98.19 75 GLY A O 1
ATOM 553 N N . SER A 1 76 ? 15.359 7.055 11.297 1 98.81 76 SER A N 1
ATOM 554 C CA . SER A 1 76 ? 14.953 7.973 12.352 1 98.81 76 SER A CA 1
ATOM 555 C C . SER A 1 76 ? 13.555 8.523 12.102 1 98.81 76 SER A C 1
ATOM 557 O O . SER A 1 76 ? 13.234 8.922 10.977 1 98.81 76 SER A O 1
ATOM 559 N N . PHE A 1 77 ? 12.75 8.492 13.25 1 98.94 77 PHE A N 1
ATOM 560 C CA . PHE A 1 77 ? 11.367 8.945 13.109 1 98.94 77 PHE A CA 1
ATOM 561 C C . PHE A 1 77 ? 10.977 9.859 14.266 1 98.94 77 PHE A C 1
ATOM 563 O O . PHE A 1 77 ? 11.344 9.602 15.414 1 98.94 77 PHE A O 1
ATOM 570 N N . HIS A 1 78 ? 10.336 10.977 13.984 1 98.94 78 HIS A N 1
ATOM 571 C CA . HIS A 1 78 ? 9.453 11.695 14.898 1 98.94 78 HIS A CA 1
ATOM 572 C C . HIS A 1 78 ? 7.992 11.398 14.594 1 98.94 78 HIS A C 1
ATOM 574 O O . HIS A 1 78 ? 7.504 11.703 13.508 1 98.94 78 HIS A O 1
ATOM 580 N N . LEU A 1 79 ? 7.32 10.742 15.547 1 98.94 79 LEU A N 1
ATOM 581 C CA . LEU A 1 79 ? 5.926 10.359 15.359 1 98.94 79 LEU A CA 1
ATOM 582 C C . LEU A 1 79 ? 5.02 11.125 16.312 1 98.94 79 LEU A C 1
ATOM 584 O O . LEU A 1 79 ? 5.27 11.164 17.516 1 98.94 79 LEU A O 1
ATOM 588 N N . ALA A 1 80 ? 3.963 11.75 15.773 1 98.94 80 ALA A N 1
ATOM 589 C CA . ALA A 1 80 ? 3.078 12.516 16.641 1 98.94 80 ALA A CA 1
ATOM 590 C C . ALA A 1 80 ? 1.629 12.062 16.5 1 98.94 80 ALA A C 1
ATOM 592 O O . ALA A 1 80 ? 1.125 11.93 15.375 1 98.94 80 ALA A O 1
ATOM 593 N N . ASP A 1 81 ? 0.998 11.781 17.516 1 98.75 81 ASP A N 1
ATOM 594 C CA . ASP A 1 81 ? -0.431 11.5 17.609 1 98.75 81 ASP A CA 1
ATOM 595 C C . ASP A 1 81 ? -0.887 11.484 19.078 1 98.75 81 ASP A C 1
ATOM 597 O O . ASP A 1 81 ? -0.26 10.852 19.922 1 98.75 81 ASP A O 1
ATOM 601 N N . HIS A 1 82 ? -1.951 12.141 19.391 1 98.19 82 HIS A N 1
ATOM 602 C CA . HIS A 1 82 ? -2.402 12.203 20.781 1 98.19 82 HIS A CA 1
ATOM 603 C C . HIS A 1 82 ? -3.488 11.164 21.047 1 98.19 82 HIS A C 1
ATOM 605 O O . HIS A 1 82 ? -3.867 10.945 22.203 1 98.19 82 HIS A O 1
ATOM 611 N N . ASP A 1 83 ? -3.99 10.469 20 1 98 83 ASP A N 1
ATOM 612 C CA . ASP A 1 83 ? -5.105 9.539 20.141 1 98 83 ASP A CA 1
ATOM 613 C C . ASP A 1 83 ? -4.613 8.141 20.516 1 98 83 ASP A C 1
ATOM 615 O O . ASP A 1 83 ? -3.422 7.848 20.406 1 98 83 ASP A O 1
ATOM 619 N N . THR A 1 84 ? -5.539 7.344 20.969 1 98.5 84 THR A N 1
ATOM 620 C CA . THR A 1 84 ? -5.328 5.918 21.188 1 98.5 84 THR A CA 1
ATOM 621 C C . THR A 1 84 ? -6.109 5.094 20.156 1 98.5 84 THR A C 1
ATOM 623 O O . THR A 1 84 ? -7.035 5.602 19.531 1 98.5 84 THR A O 1
ATOM 626 N N . TYR A 1 85 ? -5.711 3.873 19.953 1 97.62 85 TYR A N 1
ATOM 627 C CA . TYR A 1 85 ? -6.414 3.012 19 1 97.62 85 TYR A CA 1
ATOM 628 C C . TYR A 1 85 ? -7.742 2.537 19.578 1 97.62 85 TYR A C 1
ATOM 630 O O . TYR A 1 85 ? -7.828 2.199 20.766 1 97.62 85 TYR A O 1
ATOM 638 N N . GLU A 1 86 ? -8.711 2.598 18.766 1 96.44 86 GLU A N 1
ATOM 639 C CA . GLU A 1 86 ? -10.055 2.098 19.031 1 96.44 86 GLU A CA 1
ATOM 640 C C . GLU A 1 86 ? -10.516 1.128 17.953 1 96.44 86 GLU A C 1
ATOM 642 O O . GLU A 1 86 ? -9.898 1.047 16.875 1 96.44 86 GLU A O 1
ATOM 647 N N . LEU A 1 87 ? -11.586 0.451 18.188 1 96 87 LEU A N 1
ATOM 648 C CA . LEU A 1 87 ? -12.07 -0.565 17.266 1 96 87 LEU A CA 1
ATOM 649 C C . LEU A 1 87 ? -12.383 0.045 15.906 1 96 87 LEU A C 1
ATOM 651 O O . LEU A 1 87 ? -12.141 -0.582 14.875 1 96 87 LEU A O 1
ATOM 655 N N . VAL A 1 88 ? -12.867 1.269 15.891 1 95.62 88 VAL A N 1
ATOM 656 C CA . VAL A 1 88 ? -13.289 1.919 14.656 1 95.62 88 VAL A CA 1
ATOM 657 C C . VAL A 1 88 ? -12.086 2.15 13.75 1 95.62 88 VAL A C 1
ATOM 659 O O . VAL A 1 88 ? -12.234 2.48 12.57 1 95.62 88 VAL A O 1
ATOM 662 N N . ASN A 1 89 ? -10.859 1.963 14.359 1 97.44 89 ASN A N 1
ATOM 663 C CA . ASN A 1 89 ? -9.641 2.223 13.594 1 97.44 89 ASN A CA 1
ATOM 664 C C . ASN A 1 89 ? -9.172 0.979 12.844 1 97.44 89 ASN A C 1
ATOM 666 O O . ASN A 1 89 ? -8.273 1.058 12 1 97.44 89 ASN A O 1
ATOM 670 N N . PHE A 1 90 ? -9.789 -0.192 13.008 1 98 90 PHE A N 1
ATOM 671 C CA . PHE A 1 90 ? -9.289 -1.488 12.562 1 98 90 PHE A CA 1
ATOM 672 C C . PHE A 1 90 ? -9.359 -1.603 11.047 1 98 90 PHE A C 1
ATOM 674 O O . PHE A 1 90 ? -8.586 -2.342 10.438 1 98 90 PHE A O 1
ATOM 681 N N . ASN A 1 91 ? -10.172 -0.829 10.43 1 98.19 91 ASN A N 1
ATOM 682 C CA . ASN A 1 91 ? -10.398 -1.01 9 1 98.19 91 ASN A CA 1
ATOM 683 C C . ASN A 1 91 ? -9.25 -0.448 8.172 1 98.19 91 ASN A C 1
ATOM 685 O O . ASN A 1 91 ? -9.055 -0.835 7.02 1 98.19 91 ASN A O 1
ATOM 689 N N . ARG A 1 92 ? -8.508 0.485 8.805 1 97.88 92 ARG A N 1
ATOM 690 C CA . ARG A 1 92 ? -7.609 1.143 7.859 1 97.88 92 ARG A CA 1
ATOM 691 C C . ARG A 1 92 ? -6.293 1.522 8.531 1 97.88 92 ARG A C 1
ATOM 693 O O . ARG A 1 92 ? -5.336 1.905 7.859 1 97.88 92 ARG A O 1
ATOM 700 N N . GLN A 1 93 ? -6.234 1.537 9.836 1 98.5 93 GLN A N 1
ATOM 701 C CA . GLN A 1 93 ? -4.996 1.969 10.477 1 98.5 93 GLN A CA 1
ATOM 702 C C . GLN A 1 93 ? -4.062 0.788 10.727 1 98.5 93 GLN A C 1
ATOM 704 O O . GLN A 1 93 ? -4.414 -0.143 11.453 1 98.5 93 GLN A O 1
ATOM 709 N N . GLN A 1 94 ? -2.916 0.841 10.164 1 97.81 94 GLN A N 1
ATOM 710 C CA . GLN A 1 94 ? -1.984 -0.271 10.008 1 97.81 94 GLN A CA 1
ATOM 711 C C . GLN A 1 94 ? -1.641 -0.898 11.352 1 97.81 94 GLN A C 1
ATOM 713 O O . GLN A 1 94 ? -1.415 -2.107 11.445 1 97.81 94 GLN A O 1
ATOM 718 N N . THR A 1 95 ? -1.58 -0.135 12.438 1 98.25 95 THR A N 1
ATOM 719 C CA . THR A 1 95 ? -1.114 -0.61 13.734 1 98.25 95 THR A CA 1
ATOM 720 C C . THR A 1 95 ? -2.293 -0.938 14.648 1 98.25 95 THR A C 1
ATOM 722 O O . THR A 1 95 ? -2.105 -1.312 15.805 1 98.25 95 THR A O 1
ATOM 725 N N . ALA A 1 96 ? -3.504 -0.779 14.18 1 98 96 ALA A N 1
ATOM 726 C CA . ALA A 1 96 ? -4.691 -1.094 14.969 1 98 96 ALA A CA 1
ATOM 727 C C . ALA A 1 96 ? -4.969 -2.594 14.969 1 98 96 ALA A C 1
ATOM 729 O O . ALA A 1 96 ? -5.367 -3.156 13.945 1 98 96 ALA A O 1
ATOM 730 N N . THR A 1 97 ? -4.773 -3.248 16.016 1 96.69 97 THR A N 1
ATOM 731 C CA . THR A 1 97 ? -5.031 -4.668 16.219 1 96.69 97 THR A CA 1
ATOM 732 C C . THR A 1 97 ? -5.578 -4.91 17.625 1 96.69 97 THR A C 1
ATOM 734 O O . THR A 1 97 ? -5.66 -3.986 18.438 1 96.69 97 THR A O 1
ATOM 737 N N . ILE A 1 98 ? -5.949 -6.137 17.906 1 94.88 98 ILE A N 1
ATOM 738 C CA . ILE A 1 98 ? -6.477 -6.492 19.219 1 94.88 98 ILE A CA 1
ATOM 739 C C . ILE A 1 98 ? -5.406 -6.254 20.281 1 94.88 98 ILE A C 1
ATOM 741 O O . ILE A 1 98 ? -5.723 -6.086 21.453 1 94.88 98 ILE A O 1
ATOM 745 N N . HIS A 1 99 ? -4.137 -6.129 19.844 1 93.75 99 HIS A N 1
ATOM 746 C CA . HIS A 1 99 ? -3.033 -5.988 20.797 1 93.75 99 HIS A CA 1
ATOM 747 C C . HIS A 1 99 ? -2.75 -4.52 21.094 1 93.75 99 HIS A C 1
ATOM 749 O O . HIS A 1 99 ? -2.02 -4.199 22.031 1 93.75 99 HIS A O 1
ATOM 755 N N . THR A 1 100 ? -3.344 -3.629 20.312 1 96.06 100 THR A N 1
ATOM 756 C CA . THR A 1 100 ? -2.932 -2.236 20.438 1 96.06 100 THR A CA 1
ATOM 757 C C . THR A 1 100 ? -4.109 -1.365 20.875 1 96.06 100 THR A C 1
ATOM 759 O O . THR A 1 100 ? -3.949 -0.161 21.094 1 96.06 100 THR A O 1
ATOM 762 N N . VAL A 1 101 ? -5.297 -1.923 21.031 1 95.62 101 VAL A N 1
ATOM 763 C CA . VAL A 1 101 ? -6.449 -1.153 21.484 1 95.62 101 VAL A CA 1
ATOM 764 C C . VAL A 1 101 ? -6.117 -0.451 22.797 1 95.62 101 VAL A C 1
ATOM 766 O O . VAL A 1 101 ? -5.574 -1.067 23.719 1 95.62 101 VAL A O 1
ATOM 769 N N . GLY A 1 102 ? -6.398 0.837 22.875 1 96.5 102 GLY A N 1
ATOM 770 C CA . GLY A 1 102 ? -6.164 1.611 24.078 1 96.5 102 GLY A CA 1
ATOM 771 C C . GLY A 1 102 ? -4.754 2.172 24.156 1 96.5 102 GLY A C 1
ATOM 772 O O . GLY A 1 102 ? -4.469 3.021 25.016 1 96.5 102 GLY A O 1
ATOM 773 N N . ARG A 1 103 ? -3.875 1.781 23.281 1 97.81 103 ARG A N 1
ATOM 774 C CA . ARG A 1 103 ? -2.498 2.266 23.266 1 97.81 103 ARG A CA 1
ATOM 775 C C . ARG A 1 103 ? -2.371 3.543 22.438 1 97.81 103 ARG A C 1
ATOM 777 O O . ARG A 1 103 ? -3.08 3.721 21.453 1 97.81 103 ARG A O 1
ATOM 784 N N . ASN A 1 104 ? -1.493 4.414 22.906 1 98.75 104 ASN A N 1
ATOM 785 C CA . ASN A 1 104 ? -1.234 5.621 22.125 1 98.75 104 ASN A CA 1
ATOM 786 C C . ASN A 1 104 ? -0.731 5.289 20.719 1 98.75 104 ASN A C 1
ATOM 788 O O . ASN A 1 104 ? 0.168 4.461 20.562 1 98.75 104 ASN A O 1
ATOM 792 N N . LYS A 1 105 ? -1.29 5.957 19.766 1 98.81 105 LYS A N 1
ATOM 793 C CA . LYS A 1 105 ? -1.009 5.641 18.359 1 98.81 105 LYS A CA 1
ATOM 794 C C . LYS A 1 105 ? 0.456 5.902 18.016 1 98.81 105 LYS A C 1
ATOM 796 O O . LYS A 1 105 ? 1.081 5.121 17.297 1 98.81 105 LYS A O 1
ATOM 801 N N . ALA A 1 106 ? 1.026 6.988 18.5 1 98.88 106 ALA A N 1
ATOM 802 C CA . ALA A 1 106 ? 2.412 7.328 18.172 1 98.88 106 ALA A CA 1
ATOM 803 C C . ALA A 1 106 ? 3.377 6.312 18.781 1 98.88 106 ALA A C 1
ATOM 805 O O . ALA A 1 106 ? 4.312 5.863 18.125 1 98.88 106 ALA A O 1
ATOM 806 N N . ILE A 1 107 ? 3.152 5.941 19.984 1 98.69 107 ILE A N 1
ATOM 807 C CA . ILE A 1 107 ? 4.008 4.996 20.688 1 98.69 107 ILE A CA 1
ATOM 808 C C . ILE A 1 107 ? 3.918 3.623 20.031 1 98.69 107 ILE A C 1
ATOM 810 O O . ILE A 1 107 ? 4.941 3.006 19.719 1 98.69 107 ILE A O 1
ATOM 814 N N . ALA A 1 108 ? 2.699 3.16 19.781 1 98.62 108 ALA A N 1
ATOM 815 C CA . ALA A 1 108 ? 2.488 1.856 19.156 1 98.62 108 ALA A CA 1
ATOM 816 C C . ALA A 1 108 ? 3.129 1.797 17.781 1 98.62 108 ALA A C 1
ATOM 818 O O . ALA A 1 108 ? 3.736 0.789 17.406 1 98.62 108 ALA A O 1
ATOM 819 N N . THR A 1 109 ? 2.98 2.865 17.016 1 98.81 109 THR A N 1
ATOM 820 C CA . THR A 1 109 ? 3.602 2.934 15.695 1 98.81 109 THR A CA 1
ATOM 821 C C . THR A 1 109 ? 5.121 2.865 15.805 1 98.81 109 THR A C 1
ATOM 823 O O . THR A 1 109 ? 5.781 2.197 15.008 1 98.81 109 THR A O 1
ATOM 826 N N . GLY A 1 110 ? 5.656 3.562 16.797 1 98.81 110 GLY A N 1
ATOM 827 C CA . GLY A 1 110 ? 7.09 3.494 17.031 1 98.81 110 GLY A CA 1
ATOM 828 C C . GLY A 1 110 ? 7.578 2.088 17.312 1 98.81 110 GLY A C 1
ATOM 829 O O . GLY A 1 110 ? 8.648 1.688 16.844 1 98.81 110 GLY A O 1
ATOM 830 N N . GLU A 1 111 ? 6.816 1.343 18.062 1 98.25 111 GLU A N 1
ATOM 831 C CA . GLU A 1 111 ? 7.168 -0.039 18.375 1 98.25 111 GLU A CA 1
ATOM 832 C C . GLU A 1 111 ? 7.176 -0.904 17.109 1 98.25 111 GLU A C 1
ATOM 834 O O . GLU A 1 111 ? 8.016 -1.798 16.969 1 98.25 111 GLU A O 1
ATOM 839 N N . VAL A 1 112 ? 6.254 -0.645 16.219 1 98.25 112 VAL A N 1
ATOM 840 C CA . VAL A 1 112 ? 6.238 -1.349 14.945 1 98.25 112 VAL A CA 1
ATOM 841 C C . VAL A 1 112 ? 7.508 -1.027 14.164 1 98.25 112 VAL A C 1
ATOM 843 O O . VAL A 1 112 ? 8.156 -1.927 13.625 1 98.25 112 VAL A O 1
ATOM 846 N N . VAL A 1 113 ? 7.852 0.24 14.133 1 98.62 113 VAL A N 1
ATOM 847 C CA . VAL A 1 113 ? 9.062 0.661 13.445 1 98.62 113 VAL A CA 1
ATOM 848 C C . VAL A 1 113 ? 10.266 -0.095 14.008 1 98.62 113 VAL A C 1
ATOM 850 O O . VAL A 1 113 ? 11.07 -0.649 13.25 1 98.62 113 VAL A O 1
ATOM 853 N N . LEU A 1 114 ? 10.344 -0.202 15.281 1 97.62 114 LEU A N 1
ATOM 854 C CA . LEU A 1 114 ? 11.484 -0.838 15.93 1 97.62 114 LEU A CA 1
ATOM 855 C C . LEU A 1 114 ? 11.461 -2.348 15.719 1 97.62 114 LEU A C 1
ATOM 857 O O . LEU A 1 114 ? 12.516 -2.996 15.711 1 97.62 114 LEU A O 1
ATOM 861 N N . SER A 1 115 ? 10.281 -2.928 15.578 1 97.06 115 SER A N 1
ATOM 862 C CA . SER A 1 115 ? 10.188 -4.355 15.281 1 97.06 115 SER A CA 1
ATOM 863 C C . SER A 1 115 ? 10.703 -4.66 13.883 1 97.06 115 SER A C 1
ATOM 865 O O . SER A 1 115 ? 11.094 -5.797 13.594 1 97.06 115 SER A O 1
ATOM 867 N N . ILE A 1 116 ? 10.711 -3.709 12.992 1 97.62 116 ILE A N 1
ATOM 868 C CA . ILE A 1 116 ? 11.227 -3.83 11.633 1 97.62 116 ILE A CA 1
ATOM 869 C C . ILE A 1 116 ? 12.719 -3.512 11.617 1 97.62 116 ILE A C 1
ATOM 871 O O . ILE A 1 116 ? 13.508 -4.23 11 1 97.62 116 ILE A O 1
ATOM 875 N N . ASN A 1 117 ? 13.086 -2.453 12.281 1 96.75 117 ASN A N 1
ATOM 876 C CA . ASN A 1 117 ? 14.461 -1.988 12.406 1 96.75 117 ASN A CA 1
ATOM 877 C C . ASN A 1 117 ? 14.805 -1.632 13.844 1 96.75 117 ASN A C 1
ATOM 879 O O . ASN A 1 117 ? 14.625 -0.488 14.266 1 96.75 117 ASN A O 1
ATOM 883 N N . PRO A 1 118 ? 15.336 -2.531 14.547 1 95.44 118 PRO A N 1
ATOM 884 C CA . PRO A 1 118 ? 15.641 -2.295 15.961 1 95.44 118 PRO A CA 1
ATOM 885 C C . PRO A 1 118 ? 16.703 -1.219 16.156 1 95.44 118 PRO A C 1
ATOM 887 O O . PRO A 1 118 ? 16.891 -0.739 17.281 1 95.44 118 PRO A O 1
ATOM 890 N N . HIS A 1 119 ? 17.391 -0.814 15.109 1 94.12 119 HIS A N 1
ATOM 891 C CA . HIS A 1 119 ? 18.422 0.2 15.195 1 94.12 119 HIS A CA 1
ATOM 892 C C . HIS A 1 119 ? 17.859 1.595 14.945 1 94.12 119 HIS A C 1
ATOM 894 O O . HIS A 1 119 ? 18.578 2.59 15.07 1 94.12 119 HIS A O 1
ATOM 900 N N . ALA A 1 120 ? 16.609 1.698 14.617 1 97.5 120 ALA A N 1
ATOM 901 C CA . ALA A 1 120 ? 16.016 2.998 14.328 1 97.5 120 ALA A CA 1
ATOM 902 C C . ALA A 1 120 ? 15.891 3.836 15.602 1 97.5 120 ALA A C 1
ATOM 904 O O . ALA A 1 120 ? 15.898 3.297 16.703 1 97.5 120 ALA A O 1
ATOM 905 N N . HIS A 1 121 ? 15.898 5.133 15.422 1 98.25 121 HIS A N 1
ATOM 906 C CA . HIS A 1 121 ? 15.633 6.094 16.484 1 98.25 121 HIS A CA 1
ATOM 907 C C . HIS A 1 121 ? 14.234 6.688 16.359 1 98.25 121 HIS A C 1
ATOM 909 O O . HIS A 1 121 ? 13.914 7.32 15.352 1 98.25 121 HIS A O 1
ATOM 915 N N . VAL A 1 122 ? 13.422 6.496 17.453 1 98.75 122 VAL A N 1
ATOM 916 C CA . VAL A 1 122 ? 12.031 6.926 17.344 1 98.75 122 VAL A CA 1
ATOM 917 C C . VAL A 1 122 ? 11.672 7.812 18.531 1 98.75 122 VAL A C 1
ATOM 919 O O . VAL A 1 122 ? 11.789 7.391 19.688 1 98.75 122 VAL A O 1
ATOM 922 N N . LYS A 1 123 ? 11.312 9.039 18.266 1 98.75 123 LYS A N 1
ATOM 923 C CA . LYS A 1 123 ? 10.672 9.922 19.234 1 98.75 123 LYS A CA 1
ATOM 924 C C . LYS A 1 123 ? 9.164 9.961 19.031 1 98.75 123 LYS A C 1
ATOM 926 O O . LYS A 1 123 ? 8.688 10.258 17.938 1 98.75 123 LYS A O 1
ATOM 931 N N . ALA A 1 124 ? 8.406 9.617 20.031 1 98.81 124 ALA A N 1
ATOM 932 C CA . ALA A 1 124 ? 6.949 9.68 19.984 1 98.81 124 ALA A CA 1
ATOM 933 C C . ALA A 1 124 ? 6.43 10.922 20.703 1 98.81 124 ALA A C 1
ATOM 935 O O . ALA A 1 124 ? 6.672 11.102 21.891 1 98.81 124 ALA A O 1
ATOM 936 N N . PHE A 1 125 ? 5.852 11.773 20 1 98.75 125 PHE A N 1
ATOM 937 C CA . PHE A 1 125 ? 5.105 12.898 20.547 1 98.75 125 PHE A CA 1
ATOM 938 C C . PHE A 1 125 ? 3.662 12.508 20.844 1 98.75 125 PHE A C 1
ATOM 940 O O . PHE A 1 125 ? 2.76 12.82 20.062 1 98.75 125 PHE A O 1
ATOM 947 N N . ASP A 1 126 ? 3.467 11.867 22 1 98.31 126 ASP A N 1
ATOM 948 C CA . ASP A 1 126 ? 2.215 11.18 22.297 1 98.31 126 ASP A CA 1
ATOM 949 C C . ASP A 1 126 ? 1.127 12.164 22.719 1 98.31 126 ASP A C 1
ATOM 951 O O . ASP A 1 126 ? -0.04 11.797 22.859 1 98.31 126 ASP A O 1
ATOM 955 N N . GLN A 1 127 ? 1.458 13.461 22.828 1 97.62 127 GLN A N 1
ATOM 956 C CA . GLN A 1 127 ? 0.458 14.492 23.078 1 97.62 127 GLN A CA 1
ATOM 957 C C . GLN A 1 127 ? 0.14 15.281 21.812 1 97.62 127 GLN A C 1
ATOM 959 O O . GLN A 1 127 ? -0.604 16.266 21.859 1 97.62 127 GLN A O 1
ATOM 964 N N . GLY A 1 128 ? 0.679 14.812 20.703 1 97.88 128 GLY A N 1
ATOM 965 C CA . GLY A 1 128 ? 0.459 15.508 19.438 1 97.88 128 GLY A CA 1
ATOM 966 C C . GLY A 1 128 ? 1.376 16.703 19.25 1 97.88 128 GLY A C 1
ATOM 967 O O . GLY A 1 128 ? 2.461 16.75 19.828 1 97.88 128 GLY A O 1
ATOM 968 N N . ILE A 1 129 ? 0.977 17.547 18.281 1 97.62 129 ILE A N 1
ATOM 969 C CA . ILE A 1 129 ? 1.771 18.719 17.953 1 97.62 129 ILE A CA 1
ATOM 970 C C . ILE A 1 129 ? 0.962 19.984 18.25 1 97.62 129 ILE A C 1
ATOM 972 O O . ILE A 1 129 ? -0.245 20.016 18 1 97.62 129 ILE A O 1
ATOM 976 N N . ASP A 1 130 ? 1.618 20.938 18.812 1 97.44 130 ASP A N 1
ATOM 977 C CA . ASP A 1 130 ? 1.073 22.281 19.031 1 97.44 130 ASP A CA 1
ATOM 978 C C . ASP A 1 130 ? 2.176 23.344 18.984 1 97.44 130 ASP A C 1
ATOM 980 O O . ASP A 1 130 ? 3.301 23.047 18.578 1 97.44 130 ASP A O 1
ATOM 984 N N . GLU A 1 131 ? 1.803 24.547 19.344 1 97.31 131 GLU A N 1
ATOM 985 C CA . GLU A 1 131 ? 2.752 25.641 19.266 1 97.31 131 GLU A CA 1
ATOM 986 C C . GLU A 1 131 ? 3.982 25.391 20.125 1 97.31 131 GLU A C 1
ATOM 988 O O . GLU A 1 131 ? 5.09 25.797 19.781 1 97.31 131 GLU A O 1
ATOM 993 N N . LYS A 1 132 ? 3.826 24.703 21.172 1 96.69 132 LYS A N 1
ATOM 994 C CA . LYS A 1 132 ? 4.922 24.469 22.109 1 96.69 132 LYS A CA 1
ATOM 995 C C . LYS A 1 132 ? 5.828 23.344 21.625 1 96.69 132 LYS A C 1
ATOM 997 O O . LYS A 1 132 ? 7.039 23.375 21.844 1 96.69 132 LYS A O 1
ATOM 1002 N N . SER A 1 133 ? 5.258 22.344 20.922 1 97.75 133 SER A N 1
ATOM 1003 C CA . SER A 1 133 ? 6.004 21.125 20.609 1 97.75 133 SER A CA 1
ATOM 1004 C C . SER A 1 133 ? 6.477 21.109 19.172 1 97.75 133 SER A C 1
ATOM 1006 O O . SER A 1 133 ? 7.332 20.297 18.797 1 97.75 133 SER A O 1
ATOM 1008 N N . ILE A 1 134 ? 5.984 21.969 18.328 1 98.31 134 ILE A N 1
ATOM 1009 C CA . ILE A 1 134 ? 6.172 21.906 16.891 1 98.31 134 ILE A CA 1
ATOM 1010 C C . ILE A 1 134 ? 7.656 22.031 16.562 1 98.31 134 ILE A C 1
ATOM 1012 O O . ILE A 1 134 ? 8.164 21.359 15.656 1 98.31 134 ILE A O 1
ATOM 1016 N N . ASP A 1 135 ? 8.383 22.891 17.188 1 97.44 135 ASP A N 1
ATOM 1017 C CA . ASP A 1 135 ? 9.797 23.094 16.875 1 97.44 135 ASP A CA 1
ATOM 1018 C C . ASP A 1 135 ? 10.617 21.859 17.25 1 97.44 135 ASP A C 1
ATOM 1020 O O . ASP A 1 135 ? 11.539 21.484 16.516 1 97.44 135 ASP A O 1
ATOM 1024 N N . ASP A 1 136 ? 10.312 21.266 18.391 1 97.94 136 ASP A N 1
ATOM 1025 C CA . ASP A 1 136 ? 10.961 20 18.75 1 97.94 136 ASP A CA 1
ATOM 1026 C C . ASP A 1 136 ? 10.633 18.906 17.75 1 97.94 136 ASP A C 1
ATOM 1028 O O . ASP A 1 136 ? 11.492 18.094 17.391 1 97.94 136 ASP A O 1
ATOM 1032 N N . PHE A 1 137 ? 9.406 18.859 17.375 1 98.69 137 PHE A N 1
ATOM 1033 C CA . PHE A 1 137 ? 8.938 17.859 16.438 1 98.69 137 PHE A CA 1
ATOM 1034 C C . PHE A 1 137 ? 9.688 17.953 15.117 1 98.69 137 PHE A C 1
ATOM 1036 O O . PHE A 1 137 ? 9.984 16.938 14.484 1 98.69 137 PHE A O 1
ATOM 1043 N N . LEU A 1 138 ? 10.094 19.141 14.695 1 98.75 138 LEU A N 1
ATOM 1044 C CA . LEU A 1 138 ? 10.703 19.359 13.391 1 98.75 138 LEU A CA 1
ATOM 1045 C C . LEU A 1 138 ? 12.219 19.438 13.516 1 98.75 138 LEU A C 1
ATOM 1047 O O . LEU A 1 138 ? 12.922 19.609 12.508 1 98.75 138 LEU A O 1
ATOM 1051 N N . GLU A 1 139 ? 12.75 19.25 14.664 1 98.19 139 GLU A N 1
ATOM 1052 C CA . GLU A 1 139 ? 14.18 19.391 14.875 1 98.19 139 GLU A CA 1
ATOM 1053 C C . GLU A 1 139 ? 14.969 18.344 14.102 1 98.19 139 GLU A C 1
ATOM 1055 O O . GLU A 1 139 ? 14.773 17.141 14.312 1 98.19 139 GLU A O 1
ATOM 1060 N N . GLY A 1 140 ? 15.812 18.734 13.25 1 98.31 140 GLY A N 1
ATOM 1061 C CA . GLY A 1 140 ? 16.688 17.844 12.516 1 98.31 140 GLY A CA 1
ATOM 1062 C C . GLY A 1 140 ? 15.969 17 11.477 1 98.31 140 GLY A C 1
ATOM 1063 O O . GLY A 1 140 ? 16.547 16.078 10.898 1 98.31 140 GLY A O 1
ATOM 1064 N N . VAL A 1 141 ? 14.727 17.344 11.219 1 98.81 141 VAL A N 1
ATOM 1065 C CA . VAL A 1 141 ? 13.898 16.562 10.305 1 98.81 141 VAL A CA 1
ATOM 1066 C C . VAL A 1 141 ? 14.234 16.922 8.859 1 98.81 141 VAL A C 1
ATOM 1068 O O . VAL A 1 141 ? 14.43 18.094 8.539 1 98.81 141 VAL A O 1
ATOM 1071 N N . HIS A 1 142 ? 14.289 15.844 8.031 1 98.88 142 HIS A N 1
ATOM 1072 C CA . HIS A 1 142 ? 14.602 16.047 6.617 1 98.88 142 HIS A CA 1
ATOM 1073 C C . HIS A 1 142 ? 13.328 16.094 5.773 1 98.88 142 HIS A C 1
ATOM 1075 O O . HIS A 1 142 ? 13.273 16.797 4.762 1 98.88 142 HIS A O 1
ATOM 1081 N N . VAL A 1 143 ? 12.359 15.344 6.156 1 98.88 143 VAL A N 1
ATOM 1082 C CA . VAL A 1 143 ? 11.094 15.219 5.434 1 98.88 143 VAL A CA 1
ATOM 1083 C C . VAL A 1 143 ? 9.938 15.133 6.426 1 98.88 143 VAL A C 1
ATOM 1085 O O . VAL A 1 143 ? 10.047 14.469 7.461 1 98.88 143 VAL A O 1
ATOM 1088 N N . VAL A 1 144 ? 8.852 15.789 6.141 1 98.94 144 VAL A N 1
ATOM 1089 C CA . VAL A 1 144 ? 7.637 15.68 6.938 1 98.94 144 VAL A CA 1
ATOM 1090 C C . VAL A 1 144 ? 6.559 14.945 6.137 1 98.94 144 VAL A C 1
ATOM 1092 O O . VAL A 1 144 ? 6.355 15.227 4.957 1 98.94 144 VAL A O 1
ATOM 1095 N N . MET A 1 145 ? 6 13.945 6.754 1 98.94 145 MET A N 1
ATOM 1096 C CA . MET A 1 145 ? 4.785 13.32 6.246 1 98.94 145 MET A CA 1
ATOM 1097 C C . MET A 1 145 ? 3.553 13.875 6.957 1 98.94 145 MET A C 1
ATOM 1099 O O . MET A 1 145 ? 3.385 13.672 8.164 1 98.94 145 MET A O 1
ATOM 1103 N N . ASP A 1 146 ? 2.725 14.562 6.23 1 98.88 146 ASP A N 1
ATOM 1104 C CA . ASP A 1 146 ? 1.463 15.047 6.785 1 98.88 146 ASP A CA 1
ATOM 1105 C C . ASP A 1 146 ? 0.399 13.945 6.758 1 98.88 146 ASP A C 1
ATOM 1107 O O . ASP A 1 146 ? -0.053 13.539 5.688 1 98.88 146 ASP A O 1
ATOM 1111 N N . ALA A 1 147 ? 0.053 13.531 7.871 1 98.75 147 ALA A N 1
ATOM 1112 C CA . ALA A 1 147 ? -1.028 12.57 8.055 1 98.75 147 ALA A CA 1
ATOM 1113 C C . ALA A 1 147 ? -2.012 13.047 9.125 1 98.75 147 ALA A C 1
ATOM 1115 O O . ALA A 1 147 ? -2.553 12.242 9.883 1 98.75 147 ALA A O 1
ATOM 1116 N N . ILE A 1 148 ? -2.115 14.297 9.242 1 98 148 ILE A N 1
ATOM 1117 C CA . ILE A 1 148 ? -3.012 14.914 10.211 1 98 148 ILE A CA 1
ATOM 1118 C C . ILE A 1 148 ? -4.461 14.727 9.766 1 98 148 ILE A C 1
ATOM 1120 O O . ILE A 1 148 ? -4.77 14.828 8.578 1 98 148 ILE A O 1
ATOM 1124 N N . ASP A 1 149 ? -5.27 14.492 10.664 1 94.12 149 ASP A N 1
ATOM 1125 C CA . ASP A 1 149 ? -6.703 14.32 10.438 1 94.12 149 ASP A CA 1
ATOM 1126 C C . ASP A 1 149 ? -7.273 15.492 9.648 1 94.12 149 ASP A C 1
ATOM 1128 O O . ASP A 1 149 ? -6.902 16.641 9.883 1 94.12 149 ASP A O 1
ATOM 1132 N N . LEU A 1 150 ? -8.156 15.164 8.758 1 92.31 150 LEU A N 1
ATOM 1133 C CA . LEU A 1 150 ? -8.812 16.172 7.93 1 92.31 150 LEU A CA 1
ATOM 1134 C C . LEU A 1 150 ? -9.492 17.234 8.797 1 92.31 150 LEU A C 1
ATOM 1136 O O . LEU A 1 150 ? -9.547 18.406 8.43 1 92.31 150 LEU A O 1
ATOM 1140 N N . PHE A 1 151 ? -9.898 16.891 9.945 1 93.62 151 PHE A N 1
ATOM 1141 C CA . PHE A 1 151 ? -10.742 17.719 10.789 1 93.62 151 PHE A CA 1
ATOM 1142 C C . PHE A 1 151 ? -9.898 18.5 11.797 1 93.62 151 PHE A C 1
ATOM 1144 O O . PHE A 1 151 ? -10.43 19.094 12.734 1 93.62 151 PHE A O 1
ATOM 1151 N N . ALA A 1 152 ? -8.594 18.453 11.633 1 95.88 152 ALA A N 1
ATOM 1152 C CA . ALA A 1 152 ? -7.684 19.266 12.43 1 95.88 152 ALA A CA 1
ATOM 1153 C C . ALA A 1 152 ? -6.91 20.234 11.555 1 95.88 152 ALA A C 1
ATOM 1155 O O . ALA A 1 152 ? -5.676 20.266 11.586 1 95.88 152 ALA A O 1
ATOM 1156 N N . PRO A 1 153 ? -7.633 21.156 10.922 1 96.69 153 PRO A N 1
ATOM 1157 C CA . PRO A 1 153 ? -7.012 22.031 9.922 1 96.69 153 PRO A CA 1
ATOM 1158 C C . PRO A 1 153 ? -6.043 23.031 10.531 1 96.69 153 PRO A C 1
ATOM 1160 O O . PRO A 1 153 ? -5.078 23.438 9.883 1 96.69 153 PRO A O 1
ATOM 1163 N N . ARG A 1 154 ? -6.234 23.469 11.75 1 97.44 154 ARG A N 1
ATOM 1164 C CA . ARG A 1 154 ? -5.359 24.453 12.375 1 97.44 154 ARG A CA 1
ATOM 1165 C C . ARG A 1 154 ? -3.998 23.859 12.703 1 97.44 154 ARG A C 1
ATOM 1167 O O . ARG A 1 154 ? -2.965 24.5 12.531 1 97.44 154 ARG A O 1
ATOM 1174 N N . THR A 1 155 ? -4.062 22.625 13.234 1 98.12 155 THR A N 1
ATOM 1175 C CA . THR A 1 155 ? -2.82 21.906 13.5 1 98.12 155 THR A CA 1
ATOM 1176 C C . THR A 1 155 ? -2.039 21.688 12.211 1 98.12 155 THR A C 1
ATOM 1178 O O . THR A 1 155 ? -0.814 21.828 12.18 1 98.12 155 THR A O 1
ATOM 1181 N N . ARG A 1 156 ? -2.73 21.297 11.18 1 98.44 156 ARG A N 1
ATOM 1182 C CA . ARG A 1 156 ? -2.098 21.109 9.883 1 98.44 156 ARG A CA 1
ATOM 1183 C C . ARG A 1 156 ? -1.447 22.391 9.391 1 98.44 156 ARG A C 1
ATOM 1185 O O . ARG A 1 156 ? -0.299 22.375 8.945 1 98.44 156 ARG A O 1
ATOM 1192 N N . ARG A 1 157 ? -2.221 23.422 9.461 1 98.5 157 ARG A N 1
ATOM 1193 C CA . ARG A 1 157 ? -1.71 24.719 9.047 1 98.5 157 ARG A CA 1
ATOM 1194 C C . ARG A 1 157 ? -0.447 25.094 9.812 1 98.5 157 ARG A C 1
ATOM 1196 O O . ARG A 1 157 ? 0.526 25.578 9.234 1 98.5 157 ARG A O 1
ATOM 1203 N N . LEU A 1 158 ? -0.451 24.875 11.117 1 98.5 158 LEU A N 1
ATOM 1204 C CA . LEU A 1 158 ? 0.701 25.125 11.977 1 98.5 158 LEU A CA 1
ATOM 1205 C C . LEU A 1 158 ? 1.916 24.328 11.5 1 98.5 158 LEU A C 1
ATOM 1207 O O . LEU A 1 158 ? 3.02 24.875 11.414 1 98.5 158 LEU A O 1
ATOM 1211 N N . LEU A 1 159 ? 1.74 23.094 11.195 1 98.88 159 LEU A N 1
ATOM 1212 C CA . LEU A 1 159 ? 2.801 22.203 10.719 1 98.88 159 LEU A CA 1
ATOM 1213 C C . LEU A 1 159 ? 3.445 22.781 9.453 1 98.88 159 LEU A C 1
ATOM 1215 O O . LEU A 1 159 ? 4.672 22.859 9.367 1 98.88 159 LEU A O 1
ATOM 1219 N N . TYR A 1 160 ? 2.615 23.125 8.531 1 98.75 160 TYR A N 1
ATOM 1220 C CA . TYR A 1 160 ? 3.104 23.578 7.23 1 98.75 160 TYR A CA 1
ATOM 1221 C C . TYR A 1 160 ? 3.848 24.906 7.367 1 98.75 160 TYR A C 1
ATOM 1223 O O . TYR A 1 160 ? 4.871 25.109 6.715 1 98.75 160 TYR A O 1
ATOM 1231 N N . GLN A 1 161 ? 3.309 25.781 8.164 1 98.38 161 GLN A N 1
ATOM 1232 C CA . GLN A 1 161 ? 3.951 27.062 8.367 1 98.38 161 GLN A CA 1
ATOM 1233 C C . GLN A 1 161 ? 5.355 26.906 8.945 1 98.38 161 GLN A C 1
ATOM 1235 O O . GLN A 1 161 ? 6.309 27.516 8.461 1 98.38 161 GLN A O 1
ATOM 1240 N N . HIS A 1 162 ? 5.492 26.078 9.914 1 98.75 162 HIS A N 1
ATOM 1241 C CA . HIS A 1 162 ? 6.781 25.891 10.57 1 98.75 162 HIS A CA 1
ATOM 1242 C C . HIS A 1 162 ? 7.742 25.109 9.695 1 98.75 162 HIS A C 1
ATOM 1244 O O . HIS A 1 162 ? 8.938 25.406 9.648 1 98.75 162 HIS A O 1
ATOM 1250 N N . ALA A 1 163 ? 7.25 24.078 9.039 1 98.81 163 ALA A N 1
ATOM 1251 C CA . ALA A 1 163 ? 8.094 23.328 8.109 1 98.81 163 ALA A CA 1
ATOM 1252 C C . ALA A 1 163 ? 8.641 24.234 7.012 1 98.81 163 ALA A C 1
ATOM 1254 O O . ALA A 1 163 ? 9.828 24.172 6.668 1 98.81 163 ALA A O 1
ATOM 1255 N N . TYR A 1 164 ? 7.758 25.047 6.48 1 98.62 164 TYR A N 1
ATOM 1256 C CA . TYR A 1 164 ? 8.148 25.984 5.434 1 98.62 164 TYR A CA 1
ATOM 1257 C C . TYR A 1 164 ? 9.25 26.922 5.922 1 98.62 164 TYR A C 1
ATOM 1259 O O . TYR A 1 164 ? 10.25 27.125 5.23 1 98.62 164 TYR A O 1
ATOM 1267 N N . LYS A 1 165 ? 9.07 27.469 7.066 1 97.88 165 LYS A N 1
ATOM 1268 C CA . LYS A 1 165 ? 10.047 28.375 7.66 1 97.88 165 LYS A CA 1
ATOM 1269 C C . LYS A 1 165 ? 11.391 27.688 7.848 1 97.88 165 LYS A C 1
ATOM 1271 O O . LYS A 1 165 ? 12.445 28.312 7.703 1 97.88 165 LYS A O 1
ATOM 1276 N N . LYS A 1 166 ? 11.375 26.422 8.156 1 98.44 166 LYS A N 1
ATOM 1277 C CA . LYS A 1 166 ? 12.594 25.672 8.43 1 98.44 166 LYS A CA 1
ATOM 1278 C C . LYS A 1 166 ? 13.172 25.062 7.152 1 98.44 166 LYS A C 1
ATOM 1280 O O . LYS A 1 166 ? 14.219 24.422 7.184 1 98.44 166 LYS A O 1
ATOM 1285 N N . GLY A 1 167 ? 12.469 25.219 6.027 1 98.38 167 GLY A N 1
ATOM 1286 C CA . GLY A 1 167 ? 12.938 24.734 4.746 1 98.38 167 GLY A CA 1
ATOM 1287 C C . GLY A 1 167 ? 12.758 23.234 4.582 1 98.38 167 GLY A C 1
ATOM 1288 O O . GLY A 1 167 ? 13.508 22.578 3.85 1 98.38 167 GLY A O 1
ATOM 1289 N N . ILE A 1 168 ? 11.828 22.641 5.293 1 98.88 168 ILE A N 1
ATOM 1290 C CA . ILE A 1 168 ? 11.602 21.203 5.266 1 98.88 168 ILE A CA 1
ATOM 1291 C C . ILE A 1 168 ? 10.438 20.875 4.328 1 98.88 168 ILE A C 1
ATOM 1293 O O . ILE A 1 168 ? 9.352 21.453 4.457 1 98.88 168 ILE A O 1
ATOM 1297 N N . PRO A 1 169 ? 10.609 19.984 3.348 1 98.88 169 PRO A N 1
ATOM 1298 C CA . PRO A 1 169 ? 9.484 19.594 2.492 1 98.88 169 PRO A CA 1
ATOM 1299 C C . PRO A 1 169 ? 8.414 18.797 3.244 1 98.88 169 PRO A C 1
ATOM 1301 O O . PRO A 1 169 ? 8.734 18.047 4.172 1 98.88 169 PRO A O 1
ATOM 1304 N N . VAL A 1 170 ? 7.18 19 2.82 1 98.94 170 VAL A N 1
ATOM 1305 C CA . VAL A 1 170 ? 6.051 18.266 3.393 1 98.94 170 VAL A CA 1
ATOM 1306 C C . VAL A 1 170 ? 5.371 17.438 2.311 1 98.94 170 VAL A C 1
ATOM 1308 O O . VAL A 1 170 ? 4.992 17.969 1.259 1 98.94 170 VAL A O 1
ATOM 1311 N N . PHE A 1 171 ? 5.32 16.141 2.545 1 98.94 171 PHE A N 1
ATOM 1312 C CA . PHE A 1 171 ? 4.613 15.203 1.681 1 98.94 171 PHE A CA 1
ATOM 1313 C C . PHE A 1 171 ? 3.232 14.891 2.24 1 98.94 171 PHE A C 1
ATOM 1315 O O . PHE A 1 171 ? 3.098 14.547 3.416 1 98.94 171 PHE A O 1
ATOM 1322 N N . THR A 1 172 ? 2.217 15 1.415 1 98.69 172 THR A N 1
ATOM 1323 C CA . THR A 1 172 ? 0.86 14.742 1.885 1 98.69 172 THR A CA 1
ATOM 1324 C C . THR A 1 172 ? 0.062 13.969 0.837 1 98.69 172 THR A C 1
ATOM 1326 O O . THR A 1 172 ? 0.304 14.109 -0.363 1 98.69 172 THR A O 1
ATOM 1329 N N . ALA A 1 173 ? -0.75 13.094 1.308 1 98.31 173 ALA A N 1
ATOM 1330 C CA . ALA A 1 173 ? -1.695 12.359 0.466 1 98.31 173 ALA A CA 1
ATOM 1331 C C . ALA A 1 173 ? -3.012 12.125 1.198 1 98.31 173 ALA A C 1
ATOM 1333 O O . ALA A 1 173 ? -3.051 12.109 2.432 1 98.31 173 ALA A O 1
ATOM 1334 N N . GLY A 1 174 ? -4.035 12.055 0.452 1 96.56 174 GLY A N 1
ATOM 1335 C CA . GLY A 1 174 ? -5.34 11.734 1.006 1 96.56 174 GLY A CA 1
ATOM 1336 C C . GLY A 1 174 ? -6.023 10.578 0.295 1 96.56 174 GLY A C 1
ATOM 1337 O O . GLY A 1 174 ? -6.012 10.508 -0.936 1 96.56 174 GLY A O 1
ATOM 1338 N N . PRO A 1 175 ? -6.461 9.633 1.098 1 95.81 175 PRO A N 1
ATOM 1339 C CA . PRO A 1 175 ? -7.379 8.648 0.511 1 95.81 175 PRO A CA 1
ATOM 1340 C C . PRO A 1 175 ? -8.773 9.227 0.267 1 95.81 175 PRO A C 1
ATOM 1342 O O . PRO A 1 175 ? -9.602 9.258 1.182 1 95.81 175 PRO A O 1
ATOM 1345 N N . ILE A 1 176 ? -9.078 9.719 -0.863 1 93.88 176 ILE A N 1
ATOM 1346 C CA . ILE A 1 176 ? -10.367 10.289 -1.243 1 93.88 176 ILE A CA 1
ATOM 1347 C C . ILE A 1 176 ? -11.164 9.281 -2.07 1 93.88 176 ILE A C 1
ATOM 1349 O O . ILE A 1 176 ? -10.875 9.078 -3.254 1 93.88 176 ILE A O 1
ATOM 1353 N N . GLY A 1 177 ? -12.25 8.703 -1.404 1 95.19 177 GLY A N 1
ATOM 1354 C CA . GLY A 1 177 ? -12.938 7.598 -2.055 1 95.19 177 GLY A CA 1
ATOM 1355 C C . GLY A 1 177 ? -12.039 6.402 -2.307 1 95.19 177 GLY A C 1
ATOM 1356 O O . GLY A 1 177 ? -11.367 5.922 -1.394 1 95.19 177 GLY A O 1
ATOM 1357 N N . TRP A 1 178 ? -12.031 6.004 -3.564 1 97.44 178 TRP A N 1
ATOM 1358 C CA . TRP A 1 178 ? -11.188 4.887 -3.979 1 97.44 178 TRP A CA 1
ATOM 1359 C C . TRP A 1 178 ? -9.891 5.391 -4.598 1 97.44 178 TRP A C 1
ATOM 1361 O O . TRP A 1 178 ? -9.219 4.652 -5.324 1 97.44 178 TRP A O 1
ATOM 1371 N N . SER A 1 179 ? -9.625 6.66 -4.352 1 97.69 179 SER A N 1
ATOM 1372 C CA . SER A 1 179 ? -8.484 7.277 -5.016 1 97.69 179 SER A CA 1
ATOM 1373 C C . SER A 1 179 ? -7.445 7.758 -4.004 1 97.69 179 SER A C 1
ATOM 1375 O O . SER A 1 179 ? -7.738 7.871 -2.814 1 97.69 179 SER A O 1
ATOM 1377 N N . CYS A 1 180 ? -6.262 7.867 -4.461 1 98.19 180 CYS A N 1
ATOM 1378 C CA . CYS A 1 180 ? -5.152 8.492 -3.752 1 98.19 180 CYS A CA 1
ATOM 1379 C C . CYS A 1 180 ? -4.738 9.797 -4.426 1 98.19 180 CYS A C 1
ATOM 1381 O O . CYS A 1 180 ? -4.293 9.789 -5.578 1 98.19 180 CYS A O 1
ATOM 1383 N N . ALA A 1 181 ? -4.945 10.914 -3.789 1 98.5 181 ALA A N 1
ATOM 1384 C CA . ALA A 1 181 ? -4.434 12.203 -4.234 1 98.5 181 ALA A CA 1
ATOM 1385 C C . ALA A 1 181 ? -3.23 12.633 -3.402 1 98.5 181 ALA A C 1
ATOM 1387 O O . ALA A 1 181 ? -3.229 12.484 -2.178 1 98.5 181 ALA A O 1
ATOM 1388 N N . TRP A 1 182 ? -2.162 13.023 -4.062 1 98.62 182 TRP A N 1
ATOM 1389 C CA . TRP A 1 182 ? -1.019 13.422 -3.248 1 98.62 182 TRP A CA 1
ATOM 1390 C C . TRP A 1 182 ? -0.351 14.664 -3.826 1 98.62 182 TRP A C 1
ATOM 1392 O O . TRP A 1 182 ? -0.554 15 -4.996 1 98.62 182 TRP A O 1
ATOM 1402 N N . GLU A 1 183 ? 0.309 15.383 -2.967 1 98.62 183 GLU A N 1
ATOM 1403 C CA . GLU A 1 183 ? 1.02 16.625 -3.232 1 98.62 183 GLU A CA 1
ATOM 1404 C C . GLU A 1 183 ? 2.289 16.734 -2.393 1 98.62 183 GLU A C 1
ATOM 1406 O O . GLU A 1 183 ? 2.369 16.156 -1.307 1 98.62 183 GLU A O 1
ATOM 1411 N N . ILE A 1 184 ? 3.188 17.406 -2.932 1 98.81 184 ILE A N 1
ATOM 1412 C CA . ILE A 1 184 ? 4.441 17.672 -2.229 1 98.81 184 ILE A CA 1
ATOM 1413 C C . ILE A 1 184 ? 4.66 19.172 -2.098 1 98.81 184 ILE A C 1
ATOM 1415 O O . ILE A 1 184 ? 4.688 19.891 -3.1 1 98.81 184 ILE A O 1
ATOM 1419 N N . PHE A 1 185 ? 4.789 19.625 -0.893 1 98.81 185 PHE A N 1
ATOM 1420 C CA . PHE A 1 185 ? 5.078 21.031 -0.625 1 98.81 185 PHE A CA 1
ATOM 1421 C C . PHE A 1 185 ? 6.57 21.234 -0.398 1 98.81 185 PHE A C 1
ATOM 1423 O O . PHE A 1 185 ? 7.094 20.906 0.669 1 98.81 185 PHE A O 1
ATOM 1430 N N . LEU A 1 186 ? 7.207 21.75 -1.386 1 98.31 186 LEU A N 1
ATOM 1431 C CA . LEU A 1 186 ? 8.625 22.094 -1.294 1 98.31 186 LEU A CA 1
ATOM 1432 C C . LEU A 1 186 ? 8.805 23.516 -0.782 1 98.31 186 LEU A C 1
ATOM 1434 O O . LEU A 1 186 ? 7.992 24.406 -1.069 1 98.31 186 LEU A O 1
ATOM 1438 N N . PRO A 1 187 ? 9.867 23.75 -0.064 1 96.5 187 PRO A N 1
ATOM 1439 C CA . PRO A 1 187 ? 10.109 25.094 0.455 1 96.5 187 PRO A CA 1
ATOM 1440 C C . PRO A 1 187 ? 10.32 26.125 -0.653 1 96.5 187 PRO A C 1
ATOM 1442 O O . PRO A 1 187 ? 10.227 27.328 -0.407 1 96.5 187 PRO A O 1
ATOM 1445 N N . THR A 1 188 ? 10.586 25.656 -1.806 1 95.62 188 THR A N 1
ATOM 1446 C CA . THR A 1 188 ? 10.859 26.547 -2.932 1 95.62 188 THR A CA 1
ATOM 1447 C C . THR A 1 188 ? 9.562 26.906 -3.65 1 95.62 188 THR A C 1
ATOM 1449 O O . THR A 1 188 ? 9.562 27.75 -4.551 1 95.62 188 THR A O 1
ATOM 1452 N N . GLY A 1 189 ? 8.477 26.281 -3.367 1 96.38 189 GLY A N 1
ATOM 1453 C CA . GLY A 1 189 ? 7.191 26.531 -3.992 1 96.38 189 GLY A CA 1
ATOM 1454 C C . GLY A 1 189 ? 6.254 27.344 -3.113 1 96.38 189 GLY A C 1
ATOM 1455 O O . GLY A 1 189 ? 6.676 27.922 -2.105 1 96.38 189 GLY A O 1
ATOM 1456 N N . PRO A 1 190 ? 5.051 27.469 -3.533 1 97.62 190 PRO A N 1
ATOM 1457 C CA . PRO A 1 190 ? 4.082 28.203 -2.711 1 97.62 190 PRO A CA 1
ATOM 1458 C C . PRO A 1 190 ? 3.881 27.562 -1.335 1 97.62 190 PRO A C 1
ATOM 1460 O O . PRO A 1 190 ? 3.959 26.344 -1.197 1 97.62 190 PRO A O 1
ATOM 1463 N N . SER A 1 191 ? 3.641 28.438 -0.375 1 97.75 191 SER A N 1
ATOM 1464 C CA . SER A 1 191 ? 3.299 27.938 0.949 1 97.75 191 SER A CA 1
ATOM 1465 C C . SER A 1 191 ? 1.935 27.25 0.945 1 97.75 191 SER A C 1
ATOM 1467 O O . SER A 1 191 ? 1.16 27.406 -0.002 1 97.75 191 SER A O 1
ATOM 1469 N N . PHE A 1 192 ? 1.699 26.516 1.963 1 98.31 192 PHE A N 1
ATOM 1470 C CA . PHE A 1 192 ? 0.418 25.844 2.143 1 98.31 192 PHE A CA 1
ATOM 1471 C C . PHE A 1 192 ? -0.728 26.859 2.133 1 98.31 192 PHE A C 1
ATOM 1473 O O . PHE A 1 192 ? -1.744 26.641 1.47 1 98.31 192 PHE A O 1
ATOM 1480 N N . ASP A 1 193 ? -0.576 27.953 2.816 1 98.06 193 ASP A N 1
ATOM 1481 C CA . ASP A 1 193 ? -1.592 29 2.879 1 98.06 193 ASP A CA 1
ATOM 1482 C C . ASP A 1 193 ? -1.85 29.594 1.496 1 98.06 193 ASP A C 1
ATOM 1484 O O . ASP A 1 193 ? -3.002 29.812 1.117 1 98.06 193 ASP A O 1
ATOM 1488 N N . GLU A 1 194 ? -0.832 29.859 0.796 1 97.62 194 GLU A N 1
ATOM 1489 C CA . GLU A 1 194 ? -0.959 30.438 -0.54 1 97.62 194 GLU A CA 1
ATOM 1490 C C . GLU A 1 194 ? -1.668 29.469 -1.488 1 97.62 194 GLU A C 1
ATOM 1492 O O . GLU A 1 194 ? -2.588 29.875 -2.209 1 97.62 194 GLU A O 1
ATOM 1497 N N . PHE A 1 195 ? -1.231 28.234 -1.471 1 98.44 195 PHE A N 1
ATOM 1498 C CA . PHE A 1 195 ? -1.759 27.25 -2.402 1 98.44 195 PHE A CA 1
ATOM 1499 C C . PHE A 1 195 ? -3.227 26.953 -2.111 1 98.44 195 PHE A C 1
ATOM 1501 O O . PHE A 1 195 ? -4.043 26.875 -3.031 1 98.44 195 PHE A O 1
ATOM 1508 N N . CYS A 1 196 ? -3.555 26.859 -0.804 1 98.25 196 CYS A N 1
ATOM 1509 C CA . CYS A 1 196 ? -4.91 26.484 -0.415 1 98.25 196 CYS A CA 1
ATOM 1510 C C . CYS A 1 196 ? -5.805 27.703 -0.304 1 98.25 196 CYS A C 1
ATOM 1512 O O . CYS A 1 196 ? -7.02 27.578 -0.146 1 98.25 196 CYS A O 1
ATOM 1514 N N . GLY A 1 197 ? -5.211 28.875 -0.313 1 97.5 197 GLY A N 1
ATOM 1515 C CA . GLY A 1 197 ? -5.961 30.125 -0.177 1 97.5 197 GLY A CA 1
ATOM 1516 C C . GLY A 1 197 ? -6.492 30.344 1.227 1 97.5 197 GLY A C 1
ATOM 1517 O O . GLY A 1 197 ? -7.656 30.703 1.405 1 97.5 197 GLY A O 1
ATOM 1518 N N . PHE A 1 198 ? -5.648 30.078 2.176 1 97.5 198 PHE A N 1
ATOM 1519 C CA . PHE A 1 198 ? -6.047 30.219 3.57 1 97.5 198 PHE A CA 1
ATOM 1520 C C . PHE A 1 198 ? -5.867 31.672 4.035 1 97.5 198 PHE A C 1
ATOM 1522 O O . PHE A 1 198 ? -4.93 32.344 3.617 1 97.5 198 PHE A O 1
ATOM 1529 N N . THR A 1 199 ? -6.773 32.156 4.863 1 96.19 199 THR A N 1
ATOM 1530 C CA . THR A 1 199 ? -6.609 33.375 5.613 1 96.19 199 THR A CA 1
ATOM 1531 C C . THR A 1 199 ? -6.863 33.156 7.102 1 96.19 199 THR A C 1
ATOM 1533 O O . THR A 1 199 ? -7.473 32.156 7.484 1 96.19 199 THR A O 1
ATOM 1536 N N . ASP A 1 200 ? -6.406 34.031 7.906 1 95.94 200 ASP A N 1
ATOM 1537 C CA . ASP A 1 200 ? -6.449 33.875 9.352 1 95.94 200 ASP A CA 1
ATOM 1538 C C . ASP A 1 200 ? -7.887 33.906 9.867 1 95.94 200 ASP A C 1
ATOM 1540 O O . ASP A 1 200 ? -8.195 33.344 10.922 1 95.94 200 ASP A O 1
ATOM 1544 N N . ASP A 1 201 ? -8.797 34.5 9.164 1 96.12 201 ASP A N 1
ATOM 1545 C CA . ASP A 1 201 ? -10.156 34.719 9.648 1 96.12 201 ASP A CA 1
ATOM 1546 C C . ASP A 1 201 ? -11.078 33.562 9.258 1 96.12 201 ASP A C 1
ATOM 1548 O O . ASP A 1 201 ? -12.242 33.531 9.672 1 96.12 201 ASP A O 1
ATOM 1552 N N . MET A 1 202 ? -10.578 32.656 8.562 1 96.75 202 MET A N 1
ATOM 1553 C CA . MET A 1 202 ? -11.406 31.547 8.109 1 96.75 202 MET A CA 1
ATOM 1554 C C . MET A 1 202 ? -11.719 30.594 9.258 1 96.75 202 MET A C 1
ATOM 1556 O O . MET A 1 202 ? -10.859 30.328 10.102 1 96.75 202 MET A O 1
ATOM 1560 N N . ASN A 1 203 ? -12.93 30.094 9.18 1 95.25 203 ASN A N 1
ATOM 1561 C CA . ASN A 1 203 ? -13.273 29.078 10.164 1 95.25 203 ASN A CA 1
ATOM 1562 C C . ASN A 1 203 ? -12.805 27.703 9.727 1 95.25 203 ASN A C 1
ATOM 1564 O O . ASN A 1 203 ? -12.328 27.516 8.609 1 95.25 203 ASN A O 1
ATOM 1568 N N . ASP A 1 204 ? -12.945 26.703 10.57 1 94.44 204 ASP A N 1
ATOM 1569 C CA . ASP A 1 204 ? -12.398 25.359 10.336 1 94.44 204 ASP A CA 1
ATOM 1570 C C . ASP A 1 204 ? -13.039 24.719 9.102 1 94.44 204 ASP A C 1
ATOM 1572 O O . ASP A 1 204 ? -12.352 24.078 8.305 1 94.44 204 ASP A O 1
ATOM 1576 N N . GLU A 1 205 ? -14.312 24.828 8.969 1 92.56 205 GLU A N 1
ATOM 1577 C CA . GLU A 1 205 ? -15.016 24.25 7.832 1 92.56 205 GLU A CA 1
ATOM 1578 C C . GLU A 1 205 ? -14.484 24.781 6.512 1 92.56 205 GLU A C 1
ATOM 1580 O O . GLU A 1 205 ? -14.289 24.031 5.555 1 92.56 205 GLU A O 1
ATOM 1585 N N . GLU A 1 206 ? -14.281 26.078 6.512 1 94.81 206 GLU A N 1
ATOM 1586 C CA . GLU A 1 206 ? -13.742 26.703 5.309 1 94.81 206 GLU A CA 1
ATOM 1587 C C . GLU A 1 206 ? -12.336 26.188 5.004 1 94.81 206 GLU A C 1
ATOM 1589 O O . GLU A 1 206 ? -12.008 25.922 3.848 1 94.81 206 GLU A O 1
ATOM 1594 N N . LEU A 1 207 ? -11.516 26.078 6.023 1 96.88 207 LEU A N 1
ATOM 1595 C CA . LEU A 1 207 ? -10.156 25.562 5.855 1 96.88 207 LEU A CA 1
ATOM 1596 C C . LEU A 1 207 ? -10.188 24.141 5.285 1 96.88 207 LEU A C 1
ATOM 1598 O O . LEU A 1 207 ? -9.43 23.828 4.363 1 96.88 207 LEU A O 1
ATOM 1602 N N . ILE A 1 208 ? -11.078 23.312 5.805 1 94.94 208 ILE A N 1
ATOM 1603 C CA . ILE A 1 208 ? -11.195 21.922 5.395 1 94.94 208 ILE A CA 1
ATOM 1604 C C . ILE A 1 208 ? -11.625 21.844 3.934 1 94.94 208 ILE A C 1
ATOM 1606 O O . ILE A 1 208 ? -11.031 21.125 3.139 1 94.94 208 ILE A O 1
ATOM 1610 N N . ILE A 1 209 ? -12.586 22.625 3.566 1 94.12 209 ILE A N 1
ATOM 1611 C CA . ILE A 1 209 ? -13.125 22.609 2.209 1 94.12 209 ILE A CA 1
ATOM 1612 C C . ILE A 1 209 ? -12.039 23.031 1.223 1 94.12 209 ILE A C 1
ATOM 1614 O O . ILE A 1 209 ? -11.844 22.391 0.187 1 94.12 209 ILE A O 1
ATOM 1618 N N . ARG A 1 210 ? -11.375 24.109 1.559 1 97 210 ARG A N 1
ATOM 1619 C CA . ARG A 1 210 ? -10.32 24.594 0.678 1 97 210 ARG A CA 1
ATOM 1620 C C . ARG A 1 210 ? -9.188 23.578 0.546 1 97 210 ARG A C 1
ATOM 1622 O O . ARG A 1 210 ? -8.617 23.422 -0.533 1 97 210 ARG A O 1
ATOM 1629 N N . HIS A 1 211 ? -8.867 22.906 1.615 1 96.62 211 HIS A N 1
ATOM 1630 C CA . HIS A 1 211 ? -7.848 21.875 1.568 1 96.62 211 HIS A CA 1
ATOM 1631 C C . HIS A 1 211 ? -8.281 20.719 0.667 1 96.62 211 HIS A C 1
ATOM 1633 O O . HIS A 1 211 ? -7.496 20.25 -0.159 1 96.62 211 HIS A O 1
ATOM 1639 N N . ILE A 1 212 ? -9.5 20.25 0.776 1 93.5 212 ILE A N 1
ATOM 1640 C CA . ILE A 1 212 ? -10.023 19.141 -0.01 1 93.5 212 ILE A CA 1
ATOM 1641 C C . ILE A 1 212 ? -9.969 19.484 -1.496 1 93.5 212 ILE A C 1
ATOM 1643 O O . ILE A 1 212 ? -9.508 18.688 -2.311 1 93.5 212 ILE A O 1
ATOM 1647 N N . VAL A 1 213 ? -10.359 20.688 -1.796 1 95.38 213 VAL A N 1
ATOM 1648 C CA . VAL A 1 213 ? -10.477 21.094 -3.189 1 95.38 213 VAL A CA 1
ATOM 1649 C C . VAL A 1 213 ? -9.086 21.234 -3.807 1 95.38 213 VAL A C 1
ATOM 1651 O O . VAL A 1 213 ? -8.875 20.875 -4.973 1 95.38 213 VAL A O 1
ATOM 1654 N N . SER A 1 214 ? -8.156 21.703 -3.041 1 97 214 SER A N 1
ATOM 1655 C CA . SER A 1 214 ? -6.809 21.906 -3.564 1 97 214 SER A CA 1
ATOM 1656 C C . SER A 1 214 ? -6.047 20.578 -3.641 1 97 214 SER A C 1
ATOM 1658 O O . SER A 1 214 ? -5.125 20.438 -4.441 1 97 214 SER A O 1
ATOM 1660 N N . THR A 1 215 ? -6.41 19.625 -2.844 1 96.19 215 THR A N 1
ATOM 1661 C CA . THR A 1 215 ? -5.703 18.344 -2.764 1 96.19 215 THR A CA 1
ATOM 1662 C C . THR A 1 215 ? -5.996 17.484 -3.994 1 96.19 215 THR A C 1
ATOM 1664 O O . THR A 1 215 ? -5.125 16.75 -4.461 1 96.19 215 THR A O 1
ATOM 1667 N N . ALA A 1 216 ? -7.18 17.594 -4.508 1 95.94 216 ALA A N 1
ATOM 1668 C CA . ALA A 1 216 ? -7.574 16.734 -5.629 1 95.94 216 ALA A CA 1
ATOM 1669 C C . ALA A 1 216 ? -8.312 17.547 -6.695 1 95.94 216 ALA A C 1
ATOM 1671 O O . ALA A 1 216 ? -9.469 17.266 -7 1 95.94 216 ALA A O 1
ATOM 1672 N N . PRO A 1 217 ? -7.582 18.453 -7.309 1 95.25 217 PRO A N 1
ATOM 1673 C CA . PRO A 1 217 ? -8.227 19.297 -8.32 1 95.25 217 PRO A CA 1
ATOM 1674 C C . PRO A 1 217 ? -8.773 18.484 -9.5 1 95.25 217 PRO A C 1
ATOM 1676 O O . PRO A 1 217 ? -9.727 18.922 -10.156 1 95.25 217 PRO A O 1
ATOM 1679 N N . GLY A 1 218 ? -8.234 17.359 -9.758 1 93.12 218 GLY A N 1
ATOM 1680 C CA . GLY A 1 218 ? -8.719 16.516 -10.852 1 93.12 218 GLY A CA 1
ATOM 1681 C C . GLY A 1 218 ? -10.109 15.953 -10.594 1 93.12 218 GLY A C 1
ATOM 1682 O O . GLY A 1 218 ? -10.852 15.68 -11.539 1 93.12 218 GLY A O 1
ATOM 1683 N N . GLY A 1 219 ? -10.43 15.672 -9.375 1 93.88 219 GLY A N 1
ATOM 1684 C CA . GLY A 1 219 ? -11.766 15.344 -8.922 1 93.88 219 GLY A CA 1
ATOM 1685 C C . GLY A 1 219 ? -12.297 14.055 -9.508 1 93.88 219 GLY A C 1
ATOM 1686 O O . GLY A 1 219 ? -13.484 13.945 -9.82 1 93.88 219 GLY A O 1
ATOM 1687 N N . THR A 1 220 ? -11.461 13.07 -9.719 1 95.44 220 THR A N 1
ATOM 1688 C CA . THR A 1 220 ? -11.906 11.812 -10.32 1 95.44 220 THR A CA 1
ATOM 1689 C C . THR A 1 220 ? -12.938 11.125 -9.438 1 95.44 220 THR A C 1
ATOM 1691 O O . THR A 1 220 ? -13.805 10.398 -9.93 1 95.44 220 THR A O 1
ATOM 1694 N N . HIS A 1 221 ? -12.867 11.375 -8.125 1 94.12 221 HIS A N 1
ATOM 1695 C CA . HIS A 1 221 ? -13.711 10.719 -7.129 1 94.12 221 HIS A CA 1
ATOM 1696 C C . HIS A 1 221 ? -15.125 11.281 -7.156 1 94.12 221 HIS A C 1
ATOM 1698 O O . HIS A 1 221 ? -16.047 10.688 -6.578 1 94.12 221 HIS A O 1
ATOM 1704 N N . LEU A 1 222 ? -15.406 12.406 -7.773 1 90.5 222 LEU A N 1
ATOM 1705 C CA . LEU A 1 222 ? -16.703 13.07 -7.773 1 90.5 222 LEU A CA 1
ATOM 1706 C C . LEU A 1 222 ? -17.75 12.25 -8.523 1 90.5 222 LEU A C 1
ATOM 1708 O O . LEU A 1 222 ? -18.953 12.438 -8.344 1 90.5 222 LEU A O 1
ATOM 1712 N N . LYS A 1 223 ? -17.234 11.336 -9.297 1 89.44 223 LYS A N 1
ATOM 1713 C CA . LYS A 1 223 ? -18.125 10.5 -10.086 1 89.44 223 LYS A CA 1
ATOM 1714 C C . LYS A 1 223 ? -18.906 9.523 -9.203 1 89.44 223 LYS A C 1
ATOM 1716 O O . LYS A 1 223 ? -19.938 9 -9.602 1 89.44 223 LYS A O 1
ATOM 1721 N N . TYR A 1 224 ? -18.328 9.312 -7.977 1 91.31 224 TYR A N 1
ATOM 1722 C CA . TYR A 1 224 ? -18.969 8.234 -7.227 1 91.31 224 TYR A CA 1
ATOM 1723 C C . TYR A 1 224 ? -19.109 8.602 -5.754 1 91.31 224 TYR A C 1
ATOM 1725 O O . TYR A 1 224 ? -19.828 7.938 -5.008 1 91.31 224 TYR A O 1
ATOM 1733 N N . MET A 1 225 ? -18.453 9.523 -5.27 1 87.88 225 MET A N 1
ATOM 1734 C CA . MET A 1 225 ? -18.547 9.867 -3.855 1 87.88 225 MET A CA 1
ATOM 1735 C C . MET A 1 225 ? -19.797 10.711 -3.582 1 87.88 225 MET A C 1
ATOM 1737 O O . MET A 1 225 ? -20.062 11.664 -4.305 1 87.88 225 MET A O 1
ATOM 1741 N N . LYS A 1 226 ? -20.438 10.32 -2.512 1 82.56 226 LYS A N 1
ATOM 1742 C CA . LYS A 1 226 ? -21.656 11.039 -2.119 1 82.56 226 LYS A CA 1
ATOM 1743 C C . LYS A 1 226 ? -21.359 12.07 -1.031 1 82.56 226 LYS A C 1
ATOM 1745 O O . LYS A 1 226 ? -20.719 11.75 -0.024 1 82.56 226 LYS A O 1
ATOM 1750 N N . PRO A 1 227 ? -21.922 13.211 -1.196 1 78.25 227 PRO A N 1
ATOM 1751 C CA . PRO A 1 227 ? -21.641 14.266 -0.224 1 78.25 227 PRO A CA 1
ATOM 1752 C C . PRO A 1 227 ? -22.094 13.906 1.189 1 78.25 227 PRO A C 1
ATOM 1754 O O . PRO A 1 227 ? -21.484 14.352 2.168 1 78.25 227 PRO A O 1
ATOM 1757 N N . LYS A 1 228 ? -23.062 13.141 1.31 1 78.25 228 LYS A N 1
ATOM 1758 C CA . LYS A 1 228 ? -23.625 12.805 2.615 1 78.25 228 LYS A CA 1
ATOM 1759 C C . LYS A 1 228 ? -22.672 11.906 3.408 1 78.25 228 LYS A C 1
ATOM 1761 O O . LYS A 1 228 ? -22.859 11.719 4.613 1 78.25 228 LYS A O 1
ATOM 1766 N N . SER A 1 229 ? -21.75 11.469 2.664 1 79.12 229 SER A N 1
ATOM 1767 C CA . SER A 1 229 ? -20.844 10.531 3.316 1 79.12 229 SER A CA 1
ATOM 1768 C C . SER A 1 229 ? -19.828 11.266 4.184 1 79.12 229 SER A C 1
ATOM 1770 O O . SER A 1 229 ? -19.125 10.641 4.988 1 79.12 229 SER A O 1
ATOM 1772 N N . ILE A 1 230 ? -19.734 12.492 4.062 1 78.75 230 ILE A N 1
ATOM 1773 C CA . ILE A 1 230 ? -18.828 13.289 4.887 1 78.75 230 ILE A CA 1
ATOM 1774 C C . ILE A 1 230 ? -19.609 13.945 6.023 1 78.75 230 ILE A C 1
ATOM 1776 O O . ILE A 1 230 ? -20.578 14.672 5.781 1 78.75 230 ILE A O 1
ATOM 1780 N N . ASP A 1 231 ? -19.234 13.633 7.207 1 80.44 231 ASP A N 1
ATOM 1781 C CA . ASP A 1 231 ? -19.922 14.141 8.391 1 80.44 231 ASP A CA 1
ATOM 1782 C C . ASP A 1 231 ? -19 15.047 9.211 1 80.44 231 ASP A C 1
ATOM 1784 O O . ASP A 1 231 ? -18.266 14.578 10.078 1 80.44 231 ASP A O 1
ATOM 1788 N N . PHE A 1 232 ? -19.125 16.297 9.062 1 77.44 232 PHE A N 1
ATOM 1789 C CA . PHE A 1 232 ? -18.281 17.266 9.758 1 77.44 232 PHE A CA 1
ATOM 1790 C C . PHE A 1 232 ? -18.594 17.281 11.25 1 77.44 232 PHE A C 1
ATOM 1792 O O . PHE A 1 232 ? -17.688 17.422 12.078 1 77.44 232 PHE A O 1
ATOM 1799 N N . SER A 1 233 ? -19.844 17.047 11.57 1 77.12 233 SER A N 1
ATOM 1800 C CA . SER A 1 233 ? -20.266 17.094 12.969 1 77.12 233 SER A CA 1
ATOM 1801 C C . SER A 1 233 ? -19.641 15.961 13.773 1 77.12 233 SER A C 1
ATOM 1803 O O . SER A 1 233 ? -19.219 16.172 14.914 1 77.12 233 SER A O 1
ATOM 1805 N N . ASN A 1 234 ? -19.516 14.859 13.125 1 79 234 ASN A N 1
ATOM 1806 C CA . ASN A 1 234 ? -18.953 13.703 13.82 1 79 234 ASN A CA 1
ATOM 1807 C C . ASN A 1 234 ? -17.5 13.453 13.414 1 79 234 ASN A C 1
ATOM 1809 O O . ASN A 1 234 ? -16.906 12.445 13.805 1 79 234 ASN A O 1
ATOM 1813 N N . HIS A 1 235 ? -16.969 14.359 12.656 1 80.31 235 HIS A N 1
ATOM 1814 C CA . HIS A 1 235 ? -15.586 14.281 12.211 1 80.31 235 HIS A CA 1
ATOM 1815 C C . HIS A 1 235 ? -15.281 12.914 11.609 1 80.31 235 HIS A C 1
ATOM 1817 O O . HIS A 1 235 ? -14.305 12.266 11.992 1 80.31 235 HIS A O 1
ATOM 1823 N N . ALA A 1 236 ? -16.219 12.547 10.773 1 80.94 236 ALA A N 1
ATOM 1824 C CA . ALA A 1 236 ? -16.078 11.211 10.195 1 80.94 236 ALA A CA 1
ATOM 1825 C C . ALA A 1 236 ? -16.188 11.258 8.672 1 80.94 236 ALA A C 1
ATOM 1827 O O . ALA A 1 236 ? -17.016 11.992 8.125 1 80.94 236 ALA A O 1
ATOM 1828 N N . ALA A 1 237 ? -15.234 10.617 8.039 1 87.38 237 ALA A N 1
ATOM 1829 C CA . ALA A 1 237 ? -15.273 10.359 6.602 1 87.38 237 ALA A CA 1
ATOM 1830 C C . ALA A 1 237 ? -14.914 8.914 6.293 1 87.38 237 ALA A C 1
ATOM 1832 O O . ALA A 1 237 ? -14.047 8.328 6.949 1 87.38 237 ALA A O 1
ATOM 1833 N N . PRO A 1 238 ? -15.617 8.336 5.375 1 93.12 238 PRO A N 1
ATOM 1834 C CA . PRO A 1 238 ? -15.305 6.945 5.047 1 93.12 238 PRO A CA 1
ATOM 1835 C C . PRO A 1 238 ? -13.93 6.785 4.41 1 93.12 238 PRO A C 1
ATOM 1837 O O . PRO A 1 238 ? -13.461 7.684 3.707 1 93.12 238 PRO A O 1
ATOM 1840 N N . SER A 1 239 ? -13.273 5.754 4.715 1 95.19 239 SER A N 1
ATOM 1841 C CA . SER A 1 239 ? -11.992 5.383 4.117 1 95.19 239 SER A CA 1
ATOM 1842 C C . SER A 1 239 ? -11.828 3.865 4.07 1 95.19 239 SER A C 1
ATOM 1844 O O . SER A 1 239 ? -12.164 3.172 5.031 1 95.19 239 SER A O 1
ATOM 1846 N N . LEU A 1 240 ? -11.312 3.391 3.00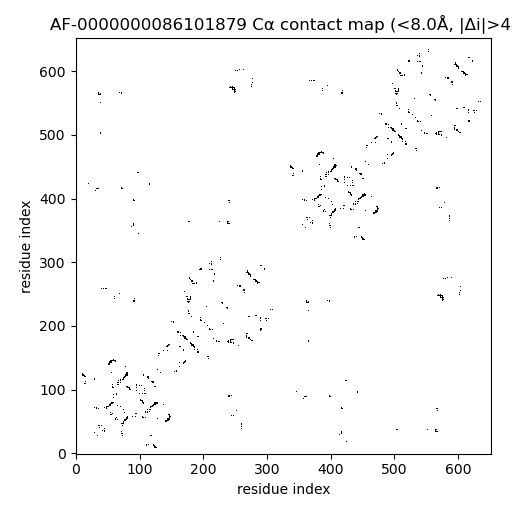2 1 97 240 LEU A N 1
ATOM 1847 C CA . LEU A 1 240 ? -11.07 1.962 2.83 1 97 240 LEU A CA 1
ATOM 1848 C C . LEU A 1 240 ? -9.617 1.613 3.135 1 97 240 LEU A C 1
ATOM 1850 O O . LEU A 1 240 ? -8.703 2.33 2.723 1 97 240 LEU A O 1
ATOM 1854 N N . GLY A 1 241 ? -9.453 0.52 3.836 1 98.25 241 GLY A N 1
ATOM 1855 C CA . GLY A 1 241 ? -8.109 0.078 4.188 1 98.25 241 GLY A CA 1
ATOM 1856 C C . GLY A 1 241 ? -7.219 -0.134 2.979 1 98.25 241 GLY A C 1
ATOM 1857 O O . GLY A 1 241 ? -6.035 0.205 3.01 1 98.25 241 GLY A O 1
ATOM 1858 N N . SER A 1 242 ? -7.75 -0.729 1.927 1 98.69 242 SER A N 1
ATOM 1859 C CA . SER A 1 242 ? -6.98 -0.981 0.712 1 98.69 242 SER A CA 1
ATOM 1860 C C . SER A 1 242 ? -6.508 0.322 0.076 1 98.69 242 SER A C 1
ATOM 1862 O O . SER A 1 242 ? -5.367 0.419 -0.378 1 98.69 242 SER A O 1
ATOM 1864 N N . THR A 1 243 ? -7.352 1.319 0.059 1 98.69 243 THR A N 1
ATOM 1865 C CA . THR A 1 243 ? -6.996 2.617 -0.504 1 98.69 243 THR A CA 1
ATOM 1866 C C . THR A 1 243 ? -5.938 3.307 0.354 1 98.69 243 THR A C 1
ATOM 1868 O O . THR A 1 243 ? -5.004 3.91 -0.173 1 98.69 243 THR A O 1
ATOM 1871 N N . CYS A 1 244 ? -6.109 3.211 1.667 1 98.75 244 CYS A N 1
ATOM 1872 C CA . CYS A 1 244 ? -5.094 3.754 2.562 1 98.75 244 CYS A CA 1
ATOM 1873 C C . CYS A 1 244 ? -3.746 3.08 2.33 1 98.75 244 CYS A C 1
ATOM 1875 O O . CYS A 1 244 ? -2.713 3.75 2.273 1 98.75 244 CYS A O 1
ATOM 1877 N N . THR A 1 245 ? -3.738 1.756 2.17 1 98.81 245 THR A N 1
ATOM 1878 C CA . THR A 1 245 ? -2.508 1.014 1.918 1 98.81 245 THR A CA 1
ATOM 1879 C C . THR A 1 245 ? -1.867 1.456 0.605 1 98.81 245 THR A C 1
ATOM 1881 O O . THR A 1 245 ? -0.65 1.638 0.533 1 98.81 245 THR A O 1
ATOM 1884 N N . MET A 1 246 ? -2.693 1.623 -0.446 1 98.81 246 MET A N 1
ATOM 1885 C CA . MET A 1 246 ? -2.201 2.139 -1.721 1 98.81 246 MET A CA 1
ATOM 1886 C C . MET A 1 246 ? -1.473 3.465 -1.525 1 98.81 246 MET A C 1
ATOM 1888 O O . MET A 1 246 ? -0.368 3.652 -2.037 1 98.81 246 MET A O 1
ATOM 1892 N N . LEU A 1 247 ? -2.088 4.281 -0.755 1 98.31 247 LEU A N 1
ATOM 1893 C CA . LEU A 1 247 ? -1.56 5.613 -0.474 1 98.31 247 LEU A CA 1
ATOM 1894 C C . LEU A 1 247 ? -0.236 5.523 0.279 1 98.31 247 LEU A C 1
ATOM 1896 O O . LEU A 1 247 ? 0.674 6.32 0.038 1 98.31 247 LEU A O 1
ATOM 1900 N N . HIS A 1 248 ? -0.096 4.559 1.251 1 98.88 248 HIS A N 1
ATOM 1901 C CA . HIS A 1 248 ? 1.146 4.367 1.991 1 98.88 248 HIS A CA 1
ATOM 1902 C C . HIS A 1 248 ? 2.322 4.145 1.047 1 98.88 248 HIS A C 1
ATOM 1904 O O . HIS A 1 248 ? 3.369 4.777 1.19 1 98.88 248 HIS A O 1
ATOM 1910 N N . GLY A 1 249 ? 2.072 3.291 0.125 1 98.81 249 GLY A N 1
ATOM 1911 C CA . GLY A 1 249 ? 3.133 2.949 -0.81 1 98.81 249 GLY A CA 1
ATOM 1912 C C . GLY A 1 249 ? 3.467 4.074 -1.77 1 98.81 249 GLY A C 1
ATOM 1913 O O . GLY A 1 249 ? 4.641 4.391 -1.98 1 98.81 249 GLY A O 1
ATOM 1914 N N . MET A 1 250 ? 2.471 4.691 -2.346 1 98.62 250 MET A N 1
ATOM 1915 C CA . MET A 1 250 ? 2.658 5.711 -3.373 1 98.62 250 MET A CA 1
ATOM 1916 C C . MET A 1 250 ? 3.424 6.91 -2.818 1 98.62 250 MET A C 1
ATOM 1918 O O . MET A 1 250 ? 4.402 7.359 -3.418 1 98.62 250 MET A O 1
ATOM 1922 N N . LEU A 1 251 ? 2.982 7.363 -1.677 1 98.88 251 LEU A N 1
ATOM 1923 C CA . LEU A 1 251 ? 3.637 8.547 -1.137 1 98.88 251 LEU A CA 1
ATOM 1924 C C . LEU A 1 251 ? 5.031 8.211 -0.621 1 98.88 251 LEU A C 1
ATOM 1926 O O . LEU A 1 251 ? 5.953 9.023 -0.729 1 98.88 251 LEU A O 1
ATOM 1930 N N . SER A 1 252 ? 5.23 7.02 0 1 98.88 252 SER A N 1
ATOM 1931 C CA . SER A 1 252 ? 6.555 6.605 0.453 1 98.88 252 SER A CA 1
ATOM 1932 C C . SER A 1 252 ? 7.527 6.504 -0.714 1 98.88 252 SER A C 1
ATOM 1934 O O . SER A 1 252 ? 8.719 6.801 -0.566 1 98.88 252 SER A O 1
ATOM 1936 N N . ASN A 1 253 ? 7.047 6.055 -1.871 1 98.81 253 ASN A N 1
ATOM 1937 C CA . ASN A 1 253 ? 7.895 6.066 -3.059 1 98.81 253 ASN A CA 1
ATOM 1938 C C . ASN A 1 253 ? 8.391 7.477 -3.379 1 98.81 253 ASN A C 1
ATOM 1940 O O . ASN A 1 253 ? 9.57 7.672 -3.682 1 98.81 253 ASN A O 1
ATOM 1944 N N . GLU A 1 254 ? 7.496 8.461 -3.303 1 98.81 254 GLU A N 1
ATOM 1945 C CA . GLU A 1 254 ? 7.883 9.844 -3.564 1 98.81 254 GLU A CA 1
ATOM 1946 C C . GLU A 1 254 ? 8.977 10.297 -2.602 1 98.81 254 GLU A C 1
ATOM 1948 O O . GLU A 1 254 ? 9.898 11.008 -2.998 1 98.81 254 GLU A O 1
ATOM 1953 N N . VAL A 1 255 ? 8.859 9.922 -1.377 1 98.88 255 VAL A N 1
ATOM 1954 C CA . VAL A 1 255 ? 9.844 10.289 -0.361 1 98.88 255 VAL A CA 1
ATOM 1955 C C . VAL A 1 255 ? 11.203 9.695 -0.711 1 98.88 255 VAL A C 1
ATOM 1957 O O . VAL A 1 255 ? 12.219 10.391 -0.686 1 98.88 255 VAL A O 1
ATOM 1960 N N . LEU A 1 256 ? 11.234 8.398 -1.024 1 98.81 256 LEU A N 1
ATOM 1961 C CA . LEU A 1 256 ? 12.492 7.746 -1.356 1 98.81 256 LEU A CA 1
ATOM 1962 C C . LEU A 1 256 ? 13.109 8.359 -2.611 1 98.81 256 LEU A C 1
ATOM 1964 O O . LEU A 1 256 ? 14.328 8.539 -2.684 1 98.81 256 LEU A O 1
ATOM 1968 N N . ILE A 1 257 ? 12.25 8.633 -3.605 1 98.62 257 ILE A N 1
ATOM 1969 C CA . ILE A 1 257 ? 12.711 9.266 -4.84 1 98.62 257 ILE A CA 1
ATOM 1970 C C . ILE A 1 257 ? 13.328 10.625 -4.527 1 98.62 257 ILE A C 1
ATOM 1972 O O . ILE A 1 257 ? 14.375 10.977 -5.074 1 98.62 257 ILE A O 1
ATOM 1976 N N . TYR A 1 258 ? 12.727 11.375 -3.625 1 98.62 258 TYR A N 1
ATOM 1977 C CA . TYR A 1 258 ? 13.234 12.68 -3.205 1 98.62 258 TYR A CA 1
ATOM 1978 C C . TYR A 1 258 ? 14.594 12.547 -2.523 1 98.62 258 TYR A C 1
ATOM 1980 O O . TYR A 1 258 ? 15.539 13.258 -2.867 1 98.62 258 TYR A O 1
ATOM 1988 N N . ILE A 1 259 ? 14.688 11.602 -1.562 1 98.38 259 ILE A N 1
ATOM 1989 C CA . ILE A 1 259 ? 15.891 11.406 -0.766 1 98.38 259 ILE A CA 1
ATOM 1990 C C . ILE A 1 259 ? 17.047 10.969 -1.67 1 98.38 259 ILE A C 1
ATOM 1992 O O . ILE A 1 259 ? 18.172 11.422 -1.505 1 98.38 259 ILE A O 1
ATOM 1996 N N . THR A 1 260 ? 16.719 10.117 -2.641 1 97.75 260 THR A N 1
ATOM 1997 C CA . THR A 1 260 ? 17.75 9.531 -3.484 1 97.75 260 THR A CA 1
ATOM 1998 C C . THR A 1 260 ? 17.984 10.398 -4.719 1 97.75 260 THR A C 1
ATOM 2000 O O . THR A 1 260 ? 18.922 10.133 -5.492 1 97.75 260 THR A O 1
ATOM 2003 N N . LYS A 1 261 ? 17.172 11.352 -4.996 1 97.19 261 LYS A N 1
ATOM 2004 C CA . LYS A 1 261 ? 17.266 12.289 -6.105 1 97.19 261 LYS A CA 1
ATOM 2005 C C . LYS A 1 261 ? 17.219 11.562 -7.449 1 97.19 261 LYS A C 1
ATOM 2007 O O . LYS A 1 261 ? 17.906 11.945 -8.391 1 97.19 261 LYS A O 1
ATOM 2012 N N . ARG A 1 262 ? 16.484 10.523 -7.5 1 95.31 262 ARG A N 1
ATOM 2013 C CA . ARG A 1 262 ? 16.359 9.719 -8.719 1 95.31 262 ARG A CA 1
ATOM 2014 C C . ARG A 1 262 ? 15.531 10.453 -9.766 1 95.31 262 ARG A C 1
ATOM 2016 O O . ARG A 1 262 ? 15.672 10.195 -10.969 1 95.31 262 ARG A O 1
ATOM 2023 N N . ARG A 1 263 ? 14.688 11.164 -9.32 1 94.62 263 ARG A N 1
ATOM 2024 C CA . ARG A 1 263 ? 13.898 12.094 -10.117 1 94.62 263 ARG A CA 1
ATOM 2025 C C . ARG A 1 263 ? 13.641 13.391 -9.359 1 94.62 263 ARG A C 1
ATOM 2027 O O . ARG A 1 263 ? 13.523 13.383 -8.133 1 94.62 263 ARG A O 1
ATOM 2034 N N . GLU A 1 264 ? 13.617 14.43 -10.117 1 95.5 264 GLU A N 1
ATOM 2035 C CA . GLU A 1 264 ? 13.141 15.641 -9.461 1 95.5 264 GLU A CA 1
ATOM 2036 C C . GLU A 1 264 ? 11.68 15.508 -9.039 1 95.5 264 GLU A C 1
ATOM 2038 O O . GLU A 1 264 ? 10.82 15.156 -9.852 1 95.5 264 GLU A O 1
ATOM 2043 N N . VAL A 1 265 ? 11.43 15.711 -7.785 1 96.19 265 VAL A N 1
ATOM 2044 C CA . VAL A 1 265 ? 10.047 15.648 -7.328 1 96.19 265 VAL A CA 1
ATOM 2045 C C . VAL A 1 265 ? 9.297 16.906 -7.773 1 96.19 265 VAL A C 1
ATOM 2047 O O . VAL A 1 265 ? 9.859 18 -7.762 1 96.19 265 VAL A O 1
ATOM 2050 N N . LYS A 1 266 ? 8.125 16.75 -8.141 1 97.25 266 LYS A N 1
ATOM 2051 C CA . LYS A 1 266 ? 7.27 17.859 -8.562 1 97.25 266 LYS A CA 1
ATOM 2052 C C . LYS A 1 266 ? 6.418 18.375 -7.398 1 97.25 266 LYS A C 1
ATOM 2054 O O . LYS A 1 266 ? 5.41 17.75 -7.043 1 97.25 266 LYS A O 1
ATOM 2059 N N . GLY A 1 267 ? 6.793 19.469 -6.832 1 98.12 267 GLY A N 1
ATOM 2060 C CA . GLY A 1 267 ? 6.047 20.078 -5.742 1 98.12 267 GLY A CA 1
ATOM 2061 C C . GLY A 1 267 ? 4.848 20.875 -6.215 1 98.12 267 GLY A C 1
ATOM 2062 O O . GLY A 1 267 ? 4.738 21.203 -7.402 1 98.12 267 GLY A O 1
ATOM 2063 N N . VAL A 1 268 ? 3.979 21.219 -5.312 1 97.88 268 VAL A N 1
ATOM 2064 C CA . VAL A 1 268 ? 2.875 22.109 -5.652 1 97.88 268 VAL A CA 1
ATOM 2065 C C . VAL A 1 268 ? 3.408 23.328 -6.387 1 97.88 268 VAL A C 1
ATOM 2067 O O . VAL A 1 268 ? 4.477 23.844 -6.051 1 97.88 268 VAL A O 1
ATOM 2070 N N . PRO A 1 269 ? 2.729 23.766 -7.531 1 98.06 269 PRO A N 1
ATOM 2071 C CA . PRO A 1 269 ? 1.296 23.547 -7.738 1 98.06 269 PRO A CA 1
ATOM 2072 C C . PRO A 1 269 ? 1.009 22.297 -8.578 1 98.06 269 PRO A C 1
ATOM 2074 O O . PRO A 1 269 ? -0.085 22.172 -9.133 1 98.06 269 PRO A O 1
ATOM 2077 N N . TYR A 1 270 ? 2.027 21.5 -8.781 1 98.31 270 TYR A N 1
ATOM 2078 C CA . TYR A 1 270 ? 1.732 20.203 -9.375 1 98.31 270 TYR A CA 1
ATOM 2079 C C . TYR A 1 270 ? 0.884 19.344 -8.438 1 98.31 270 TYR A C 1
ATOM 2081 O O . TYR A 1 270 ? 0.989 19.469 -7.211 1 98.31 270 TYR A O 1
ATOM 2089 N N . TYR A 1 271 ? 0.009 18.531 -9.008 1 98.25 271 TYR A N 1
ATOM 2090 C CA . TYR A 1 271 ? -0.824 17.609 -8.234 1 98.25 271 TYR A CA 1
ATOM 2091 C C . TYR A 1 271 ? -0.98 16.281 -8.953 1 98.25 271 TYR A C 1
ATOM 2093 O O . TYR A 1 271 ? -0.817 16.203 -10.172 1 98.25 271 TYR A O 1
ATOM 2101 N N . PHE A 1 272 ? -1.284 15.273 -8.188 1 98.69 272 PHE A N 1
ATOM 2102 C CA . PHE A 1 272 ? -1.44 13.922 -8.711 1 98.69 272 PHE A CA 1
ATOM 2103 C C . PHE A 1 272 ? -2.635 13.227 -8.07 1 98.69 272 PHE A C 1
ATOM 2105 O O . PHE A 1 272 ? -2.918 13.43 -6.891 1 98.69 272 PHE A O 1
ATOM 2112 N N . GLN A 1 273 ? -3.326 12.453 -8.82 1 98.62 273 GLN A N 1
ATOM 2113 C CA . GLN A 1 273 ? -4.426 11.641 -8.312 1 98.62 273 GLN A CA 1
ATOM 2114 C C . GLN A 1 273 ? -4.562 10.344 -9.109 1 98.62 273 GLN A C 1
ATOM 2116 O O . GLN A 1 273 ? -4.66 10.367 -10.336 1 98.62 273 GLN A O 1
ATOM 2121 N N . PHE A 1 274 ? -4.477 9.234 -8.422 1 98.69 274 PHE A N 1
ATOM 2122 C CA . PHE A 1 274 ? -4.77 7.934 -9.008 1 98.69 274 PHE A CA 1
ATOM 2123 C C . PHE A 1 274 ? -6.066 7.367 -8.445 1 98.69 274 PHE A C 1
ATOM 2125 O O . PHE A 1 274 ? -6.207 7.203 -7.23 1 98.69 274 PHE A O 1
ATOM 2132 N N . ASP A 1 275 ? -6.977 7.059 -9.305 1 98.5 275 ASP A N 1
ATOM 2133 C CA . ASP A 1 275 ? -8.281 6.551 -8.906 1 98.5 275 ASP A CA 1
ATOM 2134 C C . ASP A 1 275 ? -8.469 5.102 -9.344 1 98.5 275 ASP A C 1
ATOM 2136 O O . ASP A 1 275 ? -8.617 4.828 -10.539 1 98.5 275 ASP A O 1
ATOM 2140 N N . SER A 1 276 ? -8.531 4.215 -8.383 1 97.75 276 SER A N 1
ATOM 2141 C CA . SER A 1 276 ? -8.617 2.787 -8.656 1 97.75 276 SER A CA 1
ATOM 2142 C C . SER A 1 276 ? -9.977 2.418 -9.25 1 97.75 276 SER A C 1
ATOM 2144 O O . SER A 1 276 ? -10.086 1.455 -10.008 1 97.75 276 SER A O 1
ATOM 2146 N N . LEU A 1 277 ? -10.992 3.127 -8.812 1 98 277 LEU A N 1
ATOM 2147 C CA . LEU A 1 277 ? -12.328 2.766 -9.273 1 98 277 LEU A CA 1
ATOM 2148 C C . LEU A 1 277 ? -12.539 3.18 -10.727 1 98 277 LEU A C 1
ATOM 2150 O O . LEU A 1 277 ? -13.039 2.396 -11.531 1 98 277 LEU A O 1
ATOM 2154 N N . THR A 1 278 ? -12.117 4.402 -11.055 1 97.19 278 THR A N 1
ATOM 2155 C CA . THR A 1 278 ? -12.32 4.883 -12.422 1 97.19 278 THR A CA 1
ATOM 2156 C C . THR A 1 278 ? -11.133 4.504 -13.305 1 97.19 278 THR A C 1
ATOM 2158 O O . THR A 1 278 ? -11.172 4.707 -14.523 1 97.19 278 THR A O 1
ATOM 2161 N N . LEU A 1 279 ? -10.039 4.008 -12.758 1 97.44 279 LEU A N 1
ATOM 2162 C CA . LEU A 1 279 ? -8.797 3.654 -13.438 1 97.44 279 LEU A CA 1
ATOM 2163 C C . LEU A 1 279 ? -8.227 4.852 -14.188 1 97.44 279 LEU A C 1
ATOM 2165 O O . LEU A 1 279 ? -7.934 4.758 -15.383 1 97.44 279 LEU A O 1
ATOM 2169 N N . GLN A 1 280 ? -8.055 5.914 -13.445 1 97.69 280 GLN A N 1
ATOM 2170 C CA . GLN A 1 280 ? -7.516 7.148 -14.008 1 97.69 280 GLN A CA 1
ATOM 2171 C C . GLN A 1 280 ? -6.34 7.664 -13.18 1 97.69 280 GLN A C 1
ATOM 2173 O O . GLN A 1 280 ? -6.352 7.574 -11.953 1 97.69 280 GLN A O 1
ATOM 2178 N N . PHE A 1 281 ? -5.391 8.109 -13.875 1 98.31 281 PHE A N 1
ATOM 2179 C CA . PHE A 1 281 ? -4.301 8.859 -13.273 1 98.31 281 PHE A CA 1
ATOM 2180 C C . PHE A 1 281 ? -4.277 10.297 -13.789 1 98.31 281 PHE A C 1
ATOM 2182 O O . PHE A 1 281 ? -4.043 10.523 -14.984 1 98.31 281 PHE A O 1
ATOM 2189 N N . LYS A 1 282 ? -4.523 11.219 -12.938 1 97.69 282 LYS A N 1
ATOM 2190 C CA . LYS A 1 282 ? -4.504 12.641 -13.266 1 97.69 282 LYS A CA 1
ATOM 2191 C C . LYS A 1 282 ? -3.27 13.328 -12.688 1 97.69 282 LYS A C 1
ATOM 2193 O O . LYS A 1 282 ? -2.908 13.094 -11.539 1 97.69 282 LYS A O 1
ATOM 2198 N N . GLN A 1 283 ? -2.553 13.914 -13.5 1 97.69 283 GLN A N 1
ATOM 2199 C CA . GLN A 1 283 ? -1.492 14.828 -13.086 1 97.69 283 GLN A CA 1
ATOM 2200 C C . GLN A 1 283 ? -1.654 16.188 -13.75 1 97.69 283 GLN A C 1
ATOM 2202 O O . GLN A 1 283 ? -2.072 16.281 -14.906 1 97.69 283 GLN A O 1
ATOM 2207 N N . GLY A 1 284 ? -1.423 17.188 -13.008 1 97.19 284 GLY A N 1
ATOM 2208 C CA . GLY A 1 284 ? -1.605 18.516 -13.555 1 97.19 284 GLY A CA 1
ATOM 2209 C C . GLY A 1 284 ? -0.856 19.578 -12.781 1 97.19 284 GLY A C 1
ATOM 2210 O O . GLY A 1 284 ? -0.044 19.266 -11.906 1 97.19 284 GLY A O 1
ATOM 2211 N N . TYR A 1 285 ? -1.017 20.75 -13.258 1 97.75 285 TYR A N 1
ATOM 2212 C CA . TYR A 1 285 ? -0.453 21.969 -12.688 1 97.75 285 TYR A CA 1
ATOM 2213 C C . TYR A 1 285 ? -1.548 22.984 -12.375 1 97.75 285 TYR A C 1
ATOM 2215 O O . TYR A 1 285 ? -2.16 23.547 -13.281 1 97.75 285 TYR A O 1
ATOM 2223 N N . LEU A 1 286 ? -1.815 23.172 -11.102 1 97.69 286 LEU A N 1
ATOM 2224 C CA . LEU A 1 286 ? -2.887 24.062 -10.68 1 97.69 286 LEU A CA 1
ATOM 2225 C C . LEU A 1 286 ? -2.365 25.484 -10.492 1 97.69 286 LEU A C 1
ATOM 2227 O O . LEU A 1 286 ? -2.117 25.922 -9.367 1 97.69 286 LEU A O 1
ATOM 2231 N N . ARG A 1 287 ? -2.375 26.172 -11.555 1 95.69 287 ARG A N 1
ATOM 2232 C CA . ARG A 1 287 ? -1.875 27.547 -11.531 1 95.69 287 ARG A CA 1
ATOM 2233 C C . ARG A 1 287 ? -2.648 28.391 -10.523 1 95.69 287 ARG A C 1
ATOM 2235 O O . ARG A 1 287 ? -3.881 28.375 -10.5 1 95.69 287 ARG A O 1
ATOM 2242 N N . TRP A 1 288 ? -2.014 29.078 -9.602 1 95.75 288 TRP A N 1
ATOM 2243 C CA . TRP A 1 288 ? -2.518 30.016 -8.602 1 95.75 288 TRP A CA 1
ATOM 2244 C C . TRP A 1 288 ? -3.225 29.281 -7.473 1 95.75 288 TRP A C 1
ATOM 2246 O O . TRP A 1 288 ? -3.91 29.891 -6.652 1 95.75 288 TRP A O 1
ATOM 2256 N N . GLY A 1 289 ? -3.117 27.922 -7.43 1 97.38 289 GLY A N 1
ATOM 2257 C CA . GLY A 1 289 ? -3.789 27.172 -6.383 1 97.38 289 GLY A CA 1
ATOM 2258 C C . GLY A 1 289 ? -5.273 27.484 -6.285 1 97.38 289 GLY A C 1
ATOM 2259 O O . GLY A 1 289 ? -5.965 27.562 -7.305 1 97.38 289 GLY A O 1
ATOM 2260 N N . ASN A 1 290 ? -5.699 27.625 -5.141 1 97.88 290 ASN A N 1
ATOM 2261 C CA . ASN A 1 290 ? -7.125 27.844 -4.922 1 97.88 290 ASN A CA 1
ATOM 2262 C C . ASN A 1 290 ? -7.543 29.266 -5.316 1 97.88 290 ASN A C 1
ATOM 2264 O O . ASN A 1 290 ? -8.734 29.578 -5.328 1 97.88 290 ASN A O 1
ATOM 2268 N N . ALA A 1 291 ? -6.645 30.094 -5.672 1 96.31 291 ALA A N 1
ATOM 2269 C CA . ALA A 1 291 ? -6.98 31.422 -6.203 1 96.31 291 ALA A CA 1
ATOM 2270 C C . ALA A 1 291 ? -7.41 31.328 -7.664 1 96.31 291 ALA A C 1
ATOM 2272 O O . ALA A 1 291 ? -7.934 32.281 -8.227 1 96.31 291 ALA A O 1
ATOM 2273 N N . ASN A 1 292 ? -7.172 30.203 -8.25 1 96.62 292 ASN A N 1
ATOM 2274 C CA . ASN A 1 292 ? -7.656 29.953 -9.602 1 96.62 292 ASN A CA 1
ATOM 2275 C C . ASN A 1 292 ? -9.172 30.125 -9.695 1 96.62 292 ASN A C 1
ATOM 2277 O O . ASN A 1 292 ? -9.906 29.625 -8.844 1 96.62 292 ASN A O 1
ATOM 2281 N N . PRO A 1 293 ? -9.68 30.812 -10.719 1 96.19 293 PRO A N 1
ATOM 2282 C CA . PRO A 1 293 ? -11.117 31.062 -10.82 1 96.19 293 PRO A CA 1
ATOM 2283 C C . PRO A 1 293 ? -11.953 29.781 -10.828 1 96.19 293 PRO A C 1
ATOM 2285 O O . PRO A 1 293 ? -13.031 29.75 -10.234 1 96.19 293 PRO A O 1
ATOM 2288 N N . ILE A 1 294 ? -11.469 28.844 -11.492 1 96 294 ILE A N 1
ATOM 2289 C CA . ILE A 1 294 ? -12.195 27.578 -11.531 1 96 294 ILE A CA 1
ATOM 2290 C C . ILE A 1 294 ? -12.25 26.953 -10.141 1 96 294 ILE A C 1
ATOM 2292 O O . ILE A 1 294 ? -13.273 26.406 -9.734 1 96 294 ILE A O 1
ATOM 2296 N N . GLN A 1 295 ? -11.141 27.016 -9.453 1 96.88 295 GLN A N 1
ATOM 2297 C CA . GLN A 1 295 ? -11.094 26.5 -8.086 1 96.88 295 GLN A CA 1
ATOM 2298 C C . GLN A 1 295 ? -12.086 27.25 -7.191 1 96.88 295 GLN A C 1
ATOM 2300 O O . GLN A 1 295 ? -12.703 26.641 -6.305 1 96.88 295 GLN A O 1
ATOM 2305 N N . ARG A 1 296 ? -12.219 28.5 -7.406 1 96.19 296 ARG A N 1
ATOM 2306 C CA . ARG A 1 296 ? -13.172 29.281 -6.617 1 96.19 296 ARG A CA 1
ATOM 2307 C C . ARG A 1 296 ? -14.594 28.781 -6.82 1 96.19 296 ARG A C 1
ATOM 2309 O O . ARG A 1 296 ? -15.375 28.703 -5.867 1 96.19 296 ARG A O 1
ATOM 2316 N N . ILE A 1 297 ? -14.898 28.453 -8.008 1 96.5 297 ILE A N 1
ATOM 2317 C CA . ILE A 1 297 ? -16.219 27.906 -8.328 1 96.5 297 ILE A CA 1
ATOM 2318 C C . ILE A 1 297 ? -16.359 26.531 -7.668 1 96.5 297 ILE A C 1
ATOM 2320 O O . ILE A 1 297 ? -17.422 26.219 -7.105 1 96.5 297 ILE A O 1
ATOM 2324 N N . LYS A 1 298 ? -15.328 25.75 -7.711 1 95.31 298 LYS A N 1
ATOM 2325 C CA . LYS A 1 298 ? -15.359 24.438 -7.098 1 95.31 298 LYS A CA 1
ATOM 2326 C C . LYS A 1 298 ? -15.555 24.531 -5.586 1 95.31 298 LYS A C 1
ATOM 2328 O O . LYS A 1 298 ? -16.297 23.734 -4.996 1 95.31 298 LYS A O 1
ATOM 2333 N N . ILE A 1 299 ? -14.875 25.438 -5.012 1 95.5 299 ILE A N 1
ATOM 2334 C CA . ILE A 1 299 ? -15 25.641 -3.572 1 95.5 299 ILE A CA 1
ATOM 2335 C C . ILE A 1 299 ? -16.453 26 -3.225 1 95.5 299 ILE A C 1
ATOM 2337 O O . ILE A 1 299 ? -17.016 25.438 -2.291 1 95.5 299 ILE A O 1
ATOM 2341 N N . TRP A 1 300 ? -16.984 26.859 -4.023 1 94.12 300 TRP A N 1
ATOM 2342 C CA . TRP A 1 300 ? -18.391 27.234 -3.842 1 94.12 300 TRP A CA 1
ATOM 2343 C C . TRP A 1 300 ? -19.297 26.016 -3.998 1 94.12 300 TRP A C 1
ATOM 2345 O O . TRP A 1 300 ? -20.188 25.797 -3.172 1 94.12 300 TRP A O 1
ATOM 2355 N N . TYR A 1 301 ? -19.062 25.297 -4.949 1 91 301 TYR A N 1
ATOM 2356 C CA . TYR A 1 301 ? -19.859 24.109 -5.254 1 91 301 TYR A CA 1
ATOM 2357 C C . TYR A 1 301 ? -19.75 23.078 -4.145 1 91 301 TYR A C 1
ATOM 2359 O O . TYR A 1 301 ? -20.766 22.516 -3.701 1 91 301 TYR A O 1
ATOM 2367 N N . VAL A 1 302 ? -18.531 22.797 -3.709 1 89.25 302 VAL A N 1
ATOM 2368 C CA . VAL A 1 302 ? -18.312 21.797 -2.672 1 89.25 302 VAL A CA 1
ATOM 2369 C C . VAL A 1 302 ? -18.984 22.234 -1.372 1 89.25 302 VAL A C 1
ATOM 2371 O O . VAL A 1 302 ? -19.547 21.406 -0.654 1 89.25 302 VAL A O 1
ATOM 2374 N N . LYS A 1 303 ? -18.938 23.5 -1.116 1 89.62 303 LYS A N 1
ATOM 2375 C CA . LYS A 1 303 ? -19.609 24.031 0.062 1 89.62 303 LYS A CA 1
ATOM 2376 C C . LYS A 1 303 ? -21.109 23.75 0.006 1 89.62 303 LYS A C 1
ATOM 2378 O O . LYS A 1 303 ? -21.703 23.328 1.001 1 89.62 303 LYS A O 1
ATOM 2383 N N . ARG A 1 304 ? -21.672 23.859 -1.097 1 89.56 304 ARG A N 1
ATOM 2384 C CA . ARG A 1 304 ? -23.094 23.625 -1.287 1 89.56 304 ARG A CA 1
ATOM 2385 C C . ARG A 1 304 ? -23.438 22.141 -1.188 1 89.56 304 ARG A C 1
ATOM 2387 O O . ARG A 1 304 ? -24.453 21.766 -0.612 1 89.56 304 ARG A O 1
ATOM 2394 N N . LEU A 1 305 ? -22.562 21.359 -1.744 1 85.56 305 LEU A N 1
ATOM 2395 C CA . LEU A 1 305 ? -22.75 19.922 -1.699 1 85.56 305 LEU A CA 1
ATOM 2396 C C . LEU A 1 305 ? -22.734 19.422 -0.261 1 85.56 305 LEU A C 1
ATOM 2398 O O . LEU A 1 305 ? -23.531 18.562 0.115 1 85.56 305 LEU A O 1
ATOM 2402 N N . LEU A 1 306 ? -21.828 19.922 0.448 1 85 306 LEU A N 1
ATOM 2403 C CA . LEU A 1 306 ? -21.672 19.469 1.83 1 85 306 LEU A CA 1
ATOM 2404 C C . LEU A 1 306 ? -22.844 19.938 2.68 1 85 306 LEU A C 1
ATOM 2406 O O . LEU A 1 306 ? -23.281 19.219 3.586 1 85 306 LEU A O 1
ATOM 2410 N N . GLU A 1 307 ? -23.359 21.125 2.359 1 86.06 307 GLU A N 1
ATOM 2411 C CA . GLU A 1 307 ? -24.547 21.609 3.039 1 86.06 307 GLU A CA 1
ATOM 2412 C C . GLU A 1 307 ? -25.75 20.719 2.729 1 86.06 307 GLU A C 1
ATOM 2414 O O . GLU A 1 307 ? -26.562 20.422 3.617 1 86.06 307 GLU A O 1
ATOM 2419 N N . LYS A 1 308 ? -25.844 20.375 1.531 1 84.62 308 LYS A N 1
ATOM 2420 C CA . LYS A 1 308 ? -26.906 19.453 1.133 1 84.62 308 LYS A CA 1
ATOM 2421 C C . LYS A 1 308 ? -26.766 18.109 1.835 1 84.62 308 LYS A C 1
ATOM 2423 O O . LYS A 1 308 ? -27.75 17.531 2.287 1 84.62 308 LYS A O 1
ATOM 2428 N N . GLY A 1 309 ? -25.594 17.672 1.886 1 83.62 309 GLY A N 1
ATOM 2429 C CA . GLY A 1 309 ? -25.312 16.422 2.572 1 83.62 309 GLY A CA 1
ATOM 2430 C C . GLY A 1 309 ? -25.688 16.453 4.043 1 83.62 309 GLY A C 1
ATOM 2431 O O . GLY A 1 309 ? -26.219 15.469 4.578 1 83.62 309 GLY A O 1
ATOM 2432 N N . LYS A 1 310 ? -25.438 17.516 4.613 1 82.56 310 LYS A N 1
ATOM 2433 C CA . LYS A 1 310 ? -25.781 17.688 6.02 1 82.56 310 LYS A CA 1
ATOM 2434 C C . LYS A 1 310 ? -27.297 17.609 6.223 1 82.56 310 LYS A C 1
ATOM 2436 O O . LYS A 1 310 ? -27.766 16.953 7.152 1 82.56 310 LYS A O 1
ATOM 2441 N N . LYS A 1 311 ? -28.062 18.141 5.379 1 85.12 311 LYS A N 1
ATOM 2442 C CA . LYS A 1 311 ? -29.516 18.125 5.449 1 85.12 311 LYS A CA 1
ATOM 2443 C C . LYS A 1 311 ? -30.062 16.719 5.242 1 85.12 311 LYS A C 1
ATOM 2445 O O . LYS A 1 311 ? -31.016 16.312 5.918 1 85.12 311 LYS A O 1
ATOM 2450 N N . GLU A 1 312 ? -29.391 16.078 4.324 1 84.56 312 GLU A N 1
ATOM 2451 C CA . GLU A 1 312 ? -29.812 14.703 4.039 1 84.56 312 GLU A CA 1
ATOM 2452 C C . GLU A 1 312 ? -29.547 13.789 5.234 1 84.56 312 GLU A C 1
ATOM 2454 O O . GLU A 1 312 ? -30.391 12.953 5.57 1 84.56 312 GLU A O 1
ATOM 2459 N N . ARG A 1 313 ? -28.453 13.922 5.875 1 82.81 313 ARG A N 1
ATOM 2460 C CA . ARG A 1 313 ? -28.125 13.125 7.051 1 82.81 313 ARG A CA 1
ATOM 2461 C C . ARG A 1 313 ? -29.094 13.406 8.195 1 82.81 313 ARG A C 1
ATOM 2463 O O . ARG A 1 313 ? -29.516 12.484 8.891 1 82.81 313 ARG A O 1
ATOM 2470 N N . GLU A 1 314 ? -29.422 14.641 8.352 1 82.88 314 GLU A N 1
ATOM 2471 C CA . GLU A 1 314 ? -30.359 15.039 9.398 1 82.88 314 GLU A CA 1
ATOM 2472 C C . GLU A 1 314 ? -31.75 14.477 9.141 1 82.88 314 GLU A C 1
ATOM 2474 O O . GLU A 1 314 ? -32.438 14.039 10.062 1 82.88 314 GLU A O 1
ATOM 2479 N N . ALA A 1 315 ? -32.094 14.43 7.945 1 83.81 315 ALA A N 1
ATOM 2480 C CA . ALA A 1 315 ? -33.406 13.875 7.562 1 83.81 315 ALA A CA 1
ATOM 2481 C C . ALA A 1 315 ? -33.438 12.367 7.797 1 83.81 315 ALA A C 1
ATOM 2483 O O . ALA A 1 315 ? -34.438 11.836 8.273 1 83.81 315 ALA A O 1
ATOM 2484 N N . GLU A 1 316 ? -32.375 11.727 7.395 1 80.12 316 GLU A N 1
ATOM 2485 C CA . GLU A 1 316 ? -32.312 10.273 7.578 1 80.12 316 GLU A CA 1
ATOM 2486 C C . GLU A 1 316 ? -32.344 9.914 9.062 1 80.12 316 GLU A C 1
ATOM 2488 O O . GLU A 1 316 ? -33 8.938 9.453 1 80.12 316 GLU A O 1
ATOM 2493 N N . LYS A 1 317 ? -31.656 10.641 9.938 1 79.38 317 LYS A N 1
ATOM 2494 C CA . LYS A 1 317 ? -31.656 10.422 11.383 1 79.38 317 LYS A CA 1
ATOM 2495 C C . LYS A 1 317 ? -33.062 10.602 11.969 1 79.38 317 LYS A C 1
ATOM 2497 O O . LYS A 1 317 ? -33.5 9.805 12.805 1 79.38 317 LYS A O 1
ATOM 2502 N N . LYS A 1 318 ? -33.75 11.594 11.539 1 81.31 318 LYS A N 1
ATOM 2503 C CA . LYS A 1 318 ? -35.094 11.859 12.008 1 81.31 318 LYS A CA 1
ATOM 2504 C C . LYS A 1 318 ? -36.062 10.727 11.602 1 81.31 318 LYS A C 1
ATOM 2506 O O . LYS A 1 318 ? -36.906 10.32 12.383 1 81.31 318 LYS A O 1
ATOM 2511 N N . ALA A 1 319 ? -35.812 10.234 10.367 1 75.75 319 ALA A N 1
ATOM 2512 C CA . ALA A 1 319 ? -36.656 9.148 9.875 1 75.75 319 ALA A CA 1
ATOM 2513 C C . ALA A 1 319 ? -36.438 7.871 10.68 1 75.75 319 ALA A C 1
ATOM 2515 O O . ALA A 1 319 ? -37.375 7.148 11 1 75.75 319 ALA A O 1
ATOM 2516 N N . LEU A 1 320 ? -35.188 7.574 11.039 1 75.44 320 LEU A N 1
ATOM 2517 C CA . LEU A 1 320 ? -34.844 6.391 11.82 1 75.44 320 LEU A CA 1
ATOM 2518 C C . LEU A 1 320 ? -35.406 6.5 13.242 1 75.44 320 LEU A C 1
ATOM 2520 O O . LEU A 1 320 ? -35.875 5.516 13.805 1 75.44 320 LEU A O 1
ATOM 2524 N N . GLU A 1 321 ? -35.312 7.637 13.844 1 76.62 321 GLU A N 1
ATOM 2525 C CA . GLU A 1 321 ? -35.844 7.887 15.18 1 76.62 321 GLU A CA 1
ATOM 2526 C C . GLU A 1 321 ? -37.375 7.715 15.195 1 76.62 321 GLU A C 1
ATOM 2528 O O . GLU A 1 321 ? -37.938 7.188 16.156 1 76.62 321 GLU A O 1
ATOM 2533 N N . LEU A 1 322 ? -38 8.102 14.188 1 76.06 322 LEU A N 1
ATOM 2534 C CA . LEU A 1 322 ? -39.438 7.98 14.062 1 76.06 322 LEU A CA 1
ATOM 2535 C C . LEU A 1 322 ? -39.875 6.52 13.93 1 76.06 322 LEU A C 1
ATOM 2537 O O . LEU A 1 322 ? -40.906 6.109 14.453 1 76.06 322 LEU A O 1
ATOM 2541 N N . GLN A 1 323 ? -39.125 5.758 13.297 1 71.88 323 GLN A N 1
ATOM 2542 C CA . GLN A 1 323 ? -39.406 4.34 13.125 1 71.88 323 GLN A CA 1
ATOM 2543 C C . GLN A 1 323 ? -39.219 3.578 14.43 1 71.88 323 GLN A C 1
ATOM 2545 O O . GLN A 1 323 ? -39.875 2.568 14.68 1 71.88 323 GLN A O 1
ATOM 2550 N N . GLN A 1 324 ? -38.281 4.004 15.227 1 68.62 324 GLN A N 1
ATOM 2551 C CA . GLN A 1 324 ? -38.031 3.344 16.5 1 68.62 324 GLN A CA 1
ATOM 2552 C C . GLN A 1 324 ? -39.094 3.701 17.531 1 68.62 324 GLN A C 1
ATOM 2554 O O . GLN A 1 324 ? -39.344 2.932 18.453 1 68.62 324 GLN A O 1
ATOM 2559 N N . THR A 1 325 ? -39.625 4.863 17.438 1 65.19 325 THR A N 1
ATOM 2560 C CA . THR A 1 325 ? -40.688 5.258 18.375 1 65.19 325 THR A CA 1
ATOM 2561 C C . THR A 1 325 ? -42.031 4.645 17.984 1 65.19 325 THR A C 1
ATOM 2563 O O . THR A 1 325 ? -42.938 4.551 18.812 1 65.19 325 THR A O 1
ATOM 2566 N N . LYS A 1 326 ? -42.156 3.83 16.938 1 53.59 326 LYS A N 1
ATOM 2567 C CA . LYS A 1 326 ? -43.375 3.133 16.594 1 53.59 326 LYS A CA 1
ATOM 2568 C C . LYS A 1 326 ? -43.281 1.643 16.906 1 53.59 326 LYS A C 1
ATOM 2570 O O . LYS A 1 326 ? -42.219 1.035 16.703 1 53.59 326 LYS A O 1
ATOM 2575 N N . MET B 1 1 ? -14.953 -50.906 14.094 1 31.38 1 MET B N 1
ATOM 2576 C CA . MET B 1 1 ? -14.484 -49.562 14.398 1 31.38 1 MET B CA 1
ATOM 2577 C C . MET B 1 1 ? -13.586 -49.031 13.273 1 31.38 1 MET B C 1
ATOM 2579 O O . MET B 1 1 ? -12.484 -49.531 13.07 1 31.38 1 MET B O 1
ATOM 2583 N N . HIS B 1 2 ? -14.094 -48.688 12.086 1 33.72 2 HIS B N 1
ATOM 2584 C CA . HIS B 1 2 ? -13.398 -48.156 10.914 1 33.72 2 HIS B CA 1
ATOM 2585 C C . HIS B 1 2 ? -12.578 -46.906 11.266 1 33.72 2 HIS B C 1
ATOM 2587 O O . HIS B 1 2 ? -13.117 -45.938 11.781 1 33.72 2 HIS B O 1
ATOM 2593 N N . THR B 1 3 ? -11.359 -47.094 11.758 1 36.47 3 THR B N 1
ATOM 2594 C CA . THR B 1 3 ? -10.445 -45.969 11.914 1 36.47 3 THR B CA 1
ATOM 2595 C C . THR B 1 3 ? -10.516 -45.031 10.711 1 36.47 3 THR B C 1
ATOM 2597 O O . THR B 1 3 ? -10.234 -45.438 9.586 1 36.47 3 THR B O 1
ATOM 2600 N N . GLN B 1 4 ? -11.5 -44.188 10.602 1 37.34 4 GLN B N 1
ATOM 2601 C CA . GLN B 1 4 ? -11.461 -43.156 9.57 1 37.34 4 GLN B CA 1
ATOM 2602 C C . GLN B 1 4 ? -10.047 -42.625 9.383 1 37.34 4 GLN B C 1
ATOM 2604 O O . GLN B 1 4 ? -9.422 -42.156 10.336 1 37.34 4 GLN B O 1
ATOM 2609 N N . GLU B 1 5 ? -9.234 -43.188 8.609 1 40.94 5 GLU B N 1
ATOM 2610 C CA . GLU B 1 5 ? -7.941 -42.656 8.18 1 40.94 5 GLU B CA 1
ATOM 2611 C C . GLU B 1 5 ? -7.969 -41.125 8.094 1 40.94 5 GLU B C 1
ATOM 2613 O O . GLU B 1 5 ? -8.773 -40.562 7.352 1 40.94 5 GLU B O 1
ATOM 2618 N N . GLN B 1 6 ? -7.777 -40.375 9.133 1 43.47 6 GLN B N 1
ATOM 2619 C CA . GLN B 1 6 ? -7.668 -38.906 9.133 1 43.47 6 GLN B CA 1
ATOM 2620 C C . GLN B 1 6 ? -6.863 -38.406 7.93 1 43.47 6 GLN B C 1
ATOM 2622 O O . GLN B 1 6 ? -5.707 -38.812 7.754 1 43.47 6 GLN B O 1
ATOM 2627 N N . VAL B 1 7 ? -7.359 -38.344 6.77 1 50.44 7 VAL B N 1
ATOM 2628 C CA . VAL B 1 7 ? -6.727 -37.75 5.605 1 50.44 7 VAL B CA 1
ATOM 2629 C C . VAL B 1 7 ? -5.828 -36.594 6.051 1 50.44 7 VAL B C 1
ATOM 2631 O O . VAL B 1 7 ? -6.254 -35.719 6.809 1 50.44 7 VAL B O 1
ATOM 2634 N N . PRO B 1 8 ? -4.531 -36.781 6.012 1 59.28 8 PRO B N 1
ATOM 2635 C CA . PRO B 1 8 ? -3.582 -35.719 6.398 1 59.28 8 PRO B CA 1
ATOM 2636 C C . PRO B 1 8 ? -3.979 -34.344 5.879 1 59.28 8 PRO B C 1
ATOM 2638 O O . PRO B 1 8 ? -4.312 -34.219 4.699 1 59.28 8 PRO B O 1
ATOM 2641 N N . SER B 1 9 ? -4.43 -33.438 6.816 1 76.62 9 SER B N 1
ATOM 2642 C CA . SER B 1 9 ? -4.84 -32.094 6.418 1 76.62 9 SER B CA 1
ATOM 2643 C C . SER B 1 9 ? -3.67 -31.312 5.84 1 76.62 9 SER B C 1
ATOM 2645 O O . SER B 1 9 ? -2.562 -31.344 6.379 1 76.62 9 SER B O 1
ATOM 2647 N N . PHE B 1 10 ? -3.738 -30.891 4.543 1 91.19 10 PHE B N 1
ATOM 2648 C CA . PHE B 1 10 ? -2.707 -30.125 3.863 1 91.19 10 PHE B CA 1
ATOM 2649 C C . PHE B 1 10 ? -2.598 -28.719 4.461 1 91.19 10 PHE B C 1
ATOM 2651 O O . PHE B 1 10 ? -1.791 -27.906 4 1 91.19 10 PHE B O 1
ATOM 2658 N N . TYR B 1 11 ? -3.389 -28.547 5.531 1 95.88 11 TYR B N 1
ATOM 2659 C CA . TYR B 1 11 ? -3.369 -27.203 6.121 1 95.88 11 TYR B CA 1
ATOM 2660 C C . TYR B 1 11 ? -3.514 -27.281 7.637 1 95.88 11 TYR B C 1
ATOM 2662 O O . TYR B 1 11 ? -3.873 -28.328 8.18 1 95.88 11 TYR B O 1
ATOM 2670 N N . LYS B 1 12 ? -3.184 -26.25 8.273 1 96.5 12 LYS B N 1
ATOM 2671 C CA . LYS B 1 12 ? -3.422 -26.016 9.688 1 96.5 12 LYS B CA 1
ATOM 2672 C C . LYS B 1 12 ? -4.406 -24.859 9.891 1 96.5 12 LYS B C 1
ATOM 2674 O O . LYS B 1 12 ? -4.355 -23.859 9.172 1 96.5 12 LYS B O 1
ATOM 2679 N N . ILE B 1 13 ? -5.336 -25.078 10.773 1 97 13 ILE B N 1
ATOM 2680 C CA . ILE B 1 13 ? -6.203 -23.969 11.172 1 97 13 ILE B CA 1
ATOM 2681 C C . ILE B 1 13 ? -5.445 -23.031 12.109 1 97 13 ILE B C 1
ATOM 2683 O O . ILE B 1 13 ? -4.926 -23.469 13.141 1 97 13 ILE B O 1
ATOM 2687 N N . VAL B 1 14 ? -5.379 -21.734 11.719 1 96.62 14 VAL B N 1
ATOM 2688 C CA . VAL B 1 14 ? -4.664 -20.766 12.555 1 96.62 14 VAL B CA 1
ATOM 2689 C C . VAL B 1 14 ? -5.586 -20.25 13.656 1 96.62 14 VAL B C 1
ATOM 2691 O O . VAL B 1 14 ? -6.758 -19.969 13.406 1 96.62 14 VAL B O 1
ATOM 2694 N N . SER B 1 15 ? -5.035 -20.141 14.867 1 92.94 15 SER B N 1
ATOM 2695 C CA . SER B 1 15 ? -5.793 -19.641 16 1 92.94 15 SER B CA 1
ATOM 2696 C C . SER B 1 15 ? -4.922 -18.766 16.906 1 92.94 15 SER B C 1
ATOM 2698 O O . SER B 1 15 ? -3.701 -18.938 16.953 1 92.94 15 SER B O 1
ATOM 2700 N N . LEU B 1 16 ? -5.535 -17.766 17.484 1 87.31 16 LEU B N 1
ATOM 2701 C CA . LEU B 1 16 ? -4.828 -16.953 18.469 1 87.31 16 LEU B CA 1
ATOM 2702 C C . LEU B 1 16 ? -4.848 -17.625 19.844 1 87.31 16 LEU B C 1
ATOM 2704 O O . LEU B 1 16 ? -5.762 -18.406 20.156 1 87.31 16 LEU B O 1
ATOM 2708 N N . PRO B 1 17 ? -3.781 -17.266 20.594 1 77.81 17 PRO B N 1
ATOM 2709 C CA . PRO B 1 17 ? -3.795 -17.812 21.969 1 77.81 17 PRO B CA 1
ATOM 2710 C C . PRO B 1 17 ? -5.023 -17.375 22.766 1 77.81 17 PRO B C 1
ATOM 2712 O O . PRO B 1 17 ? -5.535 -16.266 22.547 1 77.81 17 PRO B O 1
ATOM 2715 N N . SER B 1 18 ? -5.531 -18.297 23.531 1 67.25 18 SER B N 1
ATOM 2716 C CA . SER B 1 18 ? -6.75 -18.109 24.297 1 67.25 18 SER B CA 1
ATOM 2717 C C . SER B 1 18 ? -6.68 -16.828 25.125 1 67.25 18 SER B C 1
ATOM 2719 O O . SER B 1 18 ? -7.688 -16.141 25.312 1 67.25 18 SER B O 1
ATOM 2721 N N . SER B 1 19 ? -5.566 -16.469 25.719 1 61.56 19 SER B N 1
ATOM 2722 C CA . SER B 1 19 ? -5.414 -15.266 26.547 1 61.56 19 SER B CA 1
ATOM 2723 C C . SER B 1 19 ? -5.73 -14.008 25.75 1 61.56 19 SER B C 1
ATOM 2725 O O . SER B 1 19 ? -6.273 -13.039 26.297 1 61.56 19 SER B O 1
ATOM 2727 N N . THR B 1 20 ? -5.5 -14.023 24.609 1 60.25 20 THR B N 1
ATOM 2728 C CA . THR B 1 20 ? -5.707 -12.875 23.734 1 60.25 20 THR B CA 1
ATOM 2729 C C . THR B 1 20 ? -7.156 -12.828 23.25 1 60.25 20 THR B C 1
ATOM 2731 O O . THR B 1 20 ? -7.723 -11.742 23.094 1 60.25 20 THR B O 1
ATOM 2734 N N . SER B 1 21 ? -7.75 -14.016 23.047 1 56.03 21 SER B N 1
ATOM 2735 C CA . SER B 1 21 ? -9.102 -14.133 22.516 1 56.03 21 SER B CA 1
ATOM 2736 C C . SER B 1 21 ? -10.141 -13.594 23.484 1 56.03 21 SER B C 1
ATOM 2738 O O . SER B 1 21 ? -11.156 -13.031 23.078 1 56.03 21 SER B O 1
ATOM 2740 N N . SER B 1 22 ? -9.906 -13.852 24.75 1 53.5 22 SER B N 1
ATOM 2741 C CA . SER B 1 22 ? -10.867 -13.414 25.766 1 53.5 22 SER B CA 1
ATOM 2742 C C . SER B 1 22 ? -10.891 -11.891 25.875 1 53.5 22 SER B C 1
ATOM 2744 O O . SER B 1 22 ? -11.922 -11.312 26.234 1 53.5 22 SER B O 1
ATOM 2746 N N . SER B 1 23 ? -9.773 -11.305 25.625 1 54 23 SER B N 1
ATOM 2747 C CA . SER B 1 23 ? -9.641 -9.883 25.906 1 54 23 SER B CA 1
ATOM 2748 C C . SER B 1 23 ? -10.398 -9.039 24.891 1 54 23 SER B C 1
ATOM 2750 O O . SER B 1 23 ? -10.602 -7.844 25.094 1 54 23 SER B O 1
ATOM 2752 N N . PHE B 1 24 ? -10.844 -9.82 23.922 1 68.12 24 PHE B N 1
ATOM 2753 C CA . PHE B 1 24 ? -11.516 -8.836 23.078 1 68.12 24 PHE B CA 1
ATOM 2754 C C . PHE B 1 24 ? -12.977 -9.219 22.859 1 68.12 24 PHE B C 1
ATOM 2756 O O . PHE B 1 24 ? -13.414 -9.406 21.734 1 68.12 24 PHE B O 1
ATOM 2763 N N . GLN B 1 25 ? -13.609 -9.508 23.922 1 70.56 25 GLN B N 1
ATOM 2764 C CA . GLN B 1 25 ? -15.016 -9.898 23.953 1 70.56 25 GLN B CA 1
ATOM 2765 C C . GLN B 1 25 ? -15.898 -8.82 23.328 1 70.56 25 GLN B C 1
ATOM 2767 O O . GLN B 1 25 ? -16.984 -9.117 22.812 1 70.56 25 GLN B O 1
ATOM 2772 N N . ASN B 1 26 ? -15.297 -7.695 23.203 1 85.25 26 ASN B N 1
ATOM 2773 C CA . ASN B 1 26 ? -16.141 -6.598 22.734 1 85.25 26 ASN B CA 1
ATOM 2774 C C . ASN B 1 26 ? -15.891 -6.301 21.25 1 85.25 26 ASN B C 1
ATOM 2776 O O . ASN B 1 26 ? -16.422 -5.332 20.719 1 85.25 26 ASN B O 1
ATOM 2780 N N . TYR B 1 27 ? -15.234 -7.219 20.625 1 92.94 27 TYR B N 1
ATOM 2781 C CA . TYR B 1 27 ? -14.953 -7 19.203 1 92.94 27 TYR B CA 1
ATOM 2782 C C . TYR B 1 27 ? -16.156 -7.348 18.344 1 92.94 27 TYR B C 1
ATOM 2784 O O . TYR B 1 27 ? -16.719 -8.438 18.469 1 92.94 27 TYR B O 1
ATOM 2792 N N . THR B 1 28 ? -16.609 -6.402 17.547 1 94.38 28 THR B N 1
ATOM 2793 C CA . THR B 1 28 ? -17.609 -6.672 16.516 1 94.38 28 THR B CA 1
ATOM 2794 C C . THR B 1 28 ? -17.125 -6.184 15.156 1 94.38 28 THR B C 1
ATOM 2796 O O . THR B 1 28 ? -16.516 -5.113 15.047 1 94.38 28 THR B O 1
ATOM 2799 N N . THR B 1 29 ? -17.359 -7.004 14.164 1 95.56 29 THR B N 1
ATOM 2800 C CA . THR B 1 29 ? -16.984 -6.613 12.82 1 95.56 29 THR B CA 1
ATOM 2801 C C . THR B 1 29 ? -17.734 -5.355 12.383 1 95.56 29 THR B C 1
ATOM 2803 O O . THR B 1 29 ? -17.188 -4.527 11.648 1 95.56 29 THR B O 1
ATOM 2806 N N . SER B 1 30 ? -18.938 -5.223 12.836 1 95.56 30 SER B N 1
ATOM 2807 C CA . SER B 1 30 ? -19.734 -4.047 12.492 1 95.56 30 SER B CA 1
ATOM 2808 C C . SER B 1 30 ? -19.047 -2.764 12.938 1 95.56 30 SER B C 1
ATOM 2810 O O . SER B 1 30 ? -19.031 -1.772 12.203 1 95.56 30 SER B O 1
ATOM 2812 N N . GLU B 1 31 ? -18.516 -2.814 14.125 1 95.88 31 GLU B N 1
ATOM 2813 C CA . GLU B 1 31 ? -17.797 -1.648 14.625 1 95.88 31 GLU B CA 1
ATOM 2814 C C . GLU B 1 31 ? -16.422 -1.517 13.969 1 95.88 31 GLU B C 1
ATOM 2816 O O . GLU B 1 31 ? -16.047 -0.427 13.539 1 95.88 31 GLU B O 1
ATOM 2821 N N . ALA B 1 32 ? -15.695 -2.555 13.82 1 97.31 32 ALA B N 1
ATOM 2822 C CA . ALA B 1 32 ? -14.328 -2.557 13.312 1 97.31 32 ALA B CA 1
ATOM 2823 C C . ALA B 1 32 ? -14.273 -2.053 11.875 1 97.31 32 ALA B C 1
ATOM 2825 O O . ALA B 1 32 ? -13.312 -1.401 11.469 1 97.31 32 ALA B O 1
ATOM 2826 N N . PHE B 1 33 ? -15.344 -2.299 11.125 1 97.62 33 PHE B N 1
ATOM 2827 C CA . PHE B 1 33 ? -15.297 -1.987 9.695 1 97.62 33 PHE B CA 1
ATOM 2828 C C . PHE B 1 33 ? -16.328 -0.928 9.344 1 97.62 33 PHE B C 1
ATOM 2830 O O . PHE B 1 33 ? -16.656 -0.75 8.164 1 97.62 33 PHE B O 1
ATOM 2837 N N . CYS B 1 34 ? -16.812 -0.161 10.336 1 95.75 34 CYS B N 1
ATOM 2838 C CA . CYS B 1 34 ? -17.891 0.795 10.133 1 95.75 34 CYS B CA 1
ATOM 2839 C C . CYS B 1 34 ? -17.453 1.94 9.234 1 95.75 34 CYS B C 1
ATOM 2841 O O . CYS B 1 34 ? -18.25 2.512 8.492 1 95.75 34 CYS B O 1
ATOM 2843 N N . ARG B 1 35 ? -16.156 2.189 9.227 1 95.31 35 ARG B N 1
ATOM 2844 C CA . ARG B 1 35 ? -15.672 3.332 8.469 1 95.31 35 ARG B CA 1
ATOM 2845 C C . ARG B 1 35 ? -15.57 2.996 6.98 1 95.31 35 ARG B C 1
ATOM 2847 O O . ARG B 1 35 ? -15.305 3.873 6.156 1 95.31 35 ARG B O 1
ATOM 2854 N N . ASN B 1 36 ? -15.758 1.729 6.609 1 96.81 36 ASN B N 1
ATOM 2855 C CA . ASN B 1 36 ? -15.883 1.362 5.203 1 96.81 36 ASN B CA 1
ATOM 2856 C C . ASN B 1 36 ? -17.188 1.889 4.602 1 96.81 36 ASN B C 1
ATOM 2858 O O . ASN B 1 36 ? -17.281 2.105 3.391 1 96.81 36 ASN B O 1
ATOM 2862 N N . ILE B 1 37 ? -18.219 1.988 5.52 1 95.06 37 ILE B N 1
ATOM 2863 C CA . ILE B 1 37 ? -19.562 2.332 5.074 1 95.06 37 ILE B CA 1
ATOM 2864 C C . ILE B 1 37 ? -19.578 3.762 4.535 1 95.06 37 ILE B C 1
ATOM 2866 O O . ILE B 1 37 ? -19.078 4.68 5.188 1 95.06 37 ILE B O 1
ATOM 2870 N N . GLY B 1 38 ? -20.203 4.023 3.404 1 92.81 38 GLY B N 1
ATOM 2871 C CA . GLY B 1 38 ? -20.125 5.25 2.623 1 92.81 38 GLY B CA 1
ATOM 2872 C C . GLY B 1 38 ? -19.406 5.07 1.301 1 92.81 38 GLY B C 1
ATOM 2873 O O . GLY B 1 38 ? -19.734 5.738 0.316 1 92.81 38 GLY B O 1
ATOM 2874 N N . LEU B 1 39 ? -18.375 4.203 1.377 1 95.81 39 LEU B N 1
ATOM 2875 C CA . LEU B 1 39 ? -17.703 3.816 0.139 1 95.81 39 LEU B CA 1
ATOM 2876 C C . LEU B 1 39 ? -18.234 2.477 -0.367 1 95.81 39 LEU B C 1
ATOM 2878 O O . LEU B 1 39 ? -18.188 2.201 -1.568 1 95.81 39 LEU B O 1
ATOM 2882 N N . VAL B 1 40 ? -18.609 1.647 0.566 1 96 40 VAL B N 1
ATOM 2883 C CA . VAL B 1 40 ? -19.375 0.446 0.268 1 96 40 VAL B CA 1
ATOM 2884 C C . VAL B 1 40 ? -20.672 0.458 1.067 1 96 40 VAL B C 1
ATOM 2886 O O . VAL B 1 40 ? -20.766 1.099 2.117 1 96 40 VAL B O 1
ATOM 2889 N N . SER B 1 41 ? -21.703 -0.178 0.575 1 95.44 41 SER B N 1
ATOM 2890 C CA . SER B 1 41 ? -22.969 -0.307 1.306 1 95.44 41 SER B CA 1
ATOM 2891 C C . SER B 1 41 ? -22.875 -1.395 2.371 1 95.44 41 SER B C 1
ATOM 2893 O O . SER B 1 41 ? -21.922 -2.18 2.387 1 95.44 41 SER B O 1
ATOM 2895 N N . ILE B 1 42 ? -23.828 -1.411 3.238 1 96.56 42 ILE B N 1
ATOM 2896 C CA . ILE B 1 42 ? -23.906 -2.443 4.266 1 96.56 42 ILE B CA 1
ATOM 2897 C C . ILE B 1 42 ? -24 -3.82 3.609 1 96.56 42 ILE B C 1
ATOM 2899 O O . ILE B 1 42 ? -23.344 -4.77 4.059 1 96.56 42 ILE B O 1
ATOM 2903 N N . GLU B 1 43 ? -24.766 -3.914 2.533 1 97.69 43 GLU B N 1
ATOM 2904 C CA . GLU B 1 43 ? -24.891 -5.168 1.799 1 97.69 43 GLU B CA 1
ATOM 2905 C C . GLU B 1 43 ? -23.562 -5.582 1.169 1 97.69 43 GLU B C 1
ATOM 2907 O O . GLU B 1 43 ? -23.188 -6.758 1.216 1 97.69 43 GLU B O 1
ATOM 2912 N N . GLU B 1 44 ? -22.922 -4.66 0.605 1 98.12 44 GLU B N 1
ATOM 2913 C CA . GLU B 1 44 ? -21.609 -4.926 0.015 1 98.12 44 GLU B CA 1
ATOM 2914 C C . GLU B 1 44 ? -20.609 -5.344 1.079 1 98.12 44 GLU B C 1
ATOM 2916 O O . GLU B 1 44 ? -19.781 -6.234 0.846 1 98.12 44 GLU B O 1
ATOM 2921 N N . GLN B 1 45 ? -20.656 -4.734 2.225 1 98.44 45 GLN B N 1
ATOM 2922 C CA . GLN B 1 45 ? -19.766 -5.117 3.322 1 98.44 45 GLN B CA 1
ATOM 2923 C C . GLN B 1 45 ? -20.016 -6.559 3.752 1 98.44 45 GLN B C 1
ATOM 2925 O O . GLN B 1 45 ? -19.078 -7.297 4.047 1 98.44 45 GLN B O 1
ATOM 2930 N N . ARG B 1 46 ? -21.25 -6.938 3.789 1 98.12 46 ARG B N 1
ATOM 2931 C CA . ARG B 1 46 ? -21.578 -8.32 4.117 1 98.12 46 ARG B CA 1
ATOM 2932 C C . ARG B 1 46 ? -20.984 -9.281 3.092 1 98.12 46 ARG B C 1
ATOM 2934 O O . ARG B 1 46 ? -20.5 -10.359 3.449 1 98.12 46 ARG B O 1
ATOM 2941 N N . LYS B 1 47 ? -21.062 -8.891 1.853 1 98.56 47 LYS B N 1
ATOM 2942 C CA . LYS B 1 47 ? -20.469 -9.703 0.798 1 98.56 47 LYS B CA 1
ATOM 2943 C C . LYS B 1 47 ? -18.953 -9.836 0.991 1 98.56 47 LYS B C 1
ATOM 2945 O O . LYS B 1 47 ? -18.406 -10.922 0.83 1 98.56 47 LYS B O 1
ATOM 2950 N N . ILE B 1 48 ? -18.359 -8.742 1.319 1 98.81 48 ILE B N 1
ATOM 2951 C CA . ILE B 1 48 ? -16.922 -8.734 1.586 1 98.81 48 ILE B CA 1
ATOM 2952 C C . ILE B 1 48 ? -16.609 -9.703 2.723 1 98.81 48 ILE B C 1
ATOM 2954 O O . ILE B 1 48 ? -15.711 -10.547 2.602 1 98.81 48 ILE B O 1
ATOM 2958 N N . GLU B 1 49 ? -17.375 -9.664 3.738 1 98.62 49 GLU B N 1
ATOM 2959 C CA . GLU B 1 49 ? -17.141 -10.469 4.938 1 98.62 49 GLU B CA 1
ATOM 2960 C C . GLU B 1 49 ? -17.359 -11.953 4.664 1 98.62 49 GLU B C 1
ATOM 2962 O O . GLU B 1 49 ? -16.75 -12.805 5.305 1 98.62 49 GLU B O 1
ATOM 2967 N N . SER B 1 50 ? -18.156 -12.273 3.697 1 98.31 50 SER B N 1
ATOM 2968 C CA . SER B 1 50 ? -18.5 -13.656 3.389 1 98.31 50 SER B CA 1
ATOM 2969 C C . SER B 1 50 ? -17.562 -14.234 2.326 1 98.31 50 SER B C 1
ATOM 2971 O O . SER B 1 50 ? -17.656 -15.414 1.987 1 98.31 50 SER B O 1
ATOM 2973 N N . THR B 1 51 ? -16.688 -13.445 1.825 1 98.81 51 THR B N 1
ATOM 2974 C CA . THR B 1 51 ? -15.805 -13.859 0.746 1 98.81 51 THR B CA 1
ATOM 2975 C C . THR B 1 51 ? -14.602 -14.625 1.296 1 98.81 51 THR B C 1
ATOM 2977 O O . THR B 1 51 ? -14.039 -14.25 2.326 1 98.81 51 THR B O 1
ATOM 2980 N N . ARG B 1 52 ? -14.211 -15.711 0.659 1 98.94 52 ARG B N 1
ATOM 2981 C CA . ARG B 1 52 ? -12.992 -16.469 0.947 1 98.94 52 ARG B CA 1
ATOM 2982 C C . ARG B 1 52 ? -11.922 -16.188 -0.1 1 98.94 52 ARG B C 1
ATOM 2984 O O . ARG B 1 52 ? -12.148 -16.391 -1.296 1 98.94 52 ARG B O 1
ATOM 2991 N N . VAL B 1 53 ? -10.781 -15.758 0.374 1 98.94 53 VAL B N 1
ATOM 2992 C CA . VAL B 1 53 ? -9.672 -15.414 -0.514 1 98.94 53 VAL B CA 1
ATOM 2993 C C . VAL B 1 53 ? -8.516 -16.391 -0.291 1 98.94 53 VAL B C 1
ATOM 2995 O O . VAL B 1 53 ? -8.117 -16.641 0.85 1 98.94 53 VAL B O 1
ATOM 2998 N N . ALA B 1 54 ? -8.008 -16.969 -1.336 1 98.94 54 ALA B N 1
ATOM 2999 C CA . ALA B 1 54 ? -6.781 -17.75 -1.277 1 98.94 54 ALA B CA 1
ATOM 3000 C C . ALA B 1 54 ? -5.574 -16.922 -1.702 1 98.94 54 ALA B C 1
ATOM 3002 O O . ALA B 1 54 ? -5.594 -16.281 -2.756 1 98.94 54 ALA B O 1
ATOM 3003 N N . VAL B 1 55 ? -4.586 -16.875 -0.846 1 99 55 VAL B N 1
ATOM 3004 C CA . VAL B 1 55 ? -3.342 -16.172 -1.145 1 99 55 VAL B CA 1
ATOM 3005 C C . VAL B 1 55 ? -2.209 -17.172 -1.319 1 99 55 VAL B C 1
ATOM 3007 O O . VAL B 1 55 ? -1.79 -17.828 -0.355 1 99 55 VAL B O 1
ATOM 3010 N N . ALA B 1 56 ? -1.734 -17.328 -2.527 1 98.94 56 ALA B N 1
ATOM 3011 C CA . ALA B 1 56 ? -0.635 -18.234 -2.832 1 98.94 56 ALA B CA 1
ATOM 3012 C C . ALA B 1 56 ? 0.71 -17.531 -2.754 1 98.94 56 ALA B C 1
ATOM 3014 O O . ALA B 1 56 ? 1.129 -16.875 -3.713 1 98.94 56 ALA B O 1
ATOM 3015 N N . GLY B 1 57 ? 1.383 -17.75 -1.713 1 98.75 57 GLY B N 1
ATOM 3016 C CA . GLY B 1 57 ? 2.586 -17.016 -1.37 1 98.75 57 GLY B CA 1
ATOM 3017 C C . GLY B 1 57 ? 2.346 -15.93 -0.329 1 98.75 57 GLY B C 1
ATOM 3018 O O . GLY B 1 57 ? 1.452 -15.094 -0.486 1 98.75 57 GLY B O 1
ATOM 3019 N N . CYS B 1 58 ? 3.104 -15.977 0.744 1 98.75 58 CYS B N 1
ATOM 3020 C CA . CYS B 1 58 ? 2.961 -15 1.813 1 98.75 58 CYS B CA 1
ATOM 3021 C C . CYS B 1 58 ? 4.254 -14.219 2.012 1 98.75 58 CYS B C 1
ATOM 3023 O O . CYS B 1 58 ? 4.668 -13.969 3.146 1 98.75 58 CYS B O 1
ATOM 3025 N N . GLY B 1 59 ? 4.914 -13.945 0.865 1 97.62 59 GLY B N 1
ATOM 3026 C CA . GLY B 1 59 ? 6.133 -13.148 0.884 1 97.62 59 GLY B CA 1
ATOM 3027 C C . GLY B 1 59 ? 5.875 -11.664 0.712 1 97.62 59 GLY B C 1
ATOM 3028 O O . GLY B 1 59 ? 5.055 -11.086 1.426 1 97.62 59 GLY B O 1
ATOM 3029 N N . GLY B 1 60 ? 6.594 -11.039 -0.266 1 97.38 60 GLY B N 1
ATOM 3030 C CA . GLY B 1 60 ? 6.574 -9.594 -0.469 1 97.38 60 GLY B CA 1
ATOM 3031 C C . GLY B 1 60 ? 5.219 -9.07 -0.898 1 97.38 60 GLY B C 1
ATOM 3032 O O . GLY B 1 60 ? 4.898 -7.902 -0.669 1 97.38 60 GLY B O 1
ATOM 3033 N N . ALA B 1 61 ? 4.414 -9.922 -1.421 1 98.31 61 ALA B N 1
ATOM 3034 C CA . ALA B 1 61 ? 3.1 -9.484 -1.882 1 98.31 61 ALA B CA 1
ATOM 3035 C C . ALA B 1 61 ? 1.992 -10.07 -1.007 1 98.31 61 ALA B C 1
ATOM 3037 O O . ALA B 1 61 ? 1.216 -9.328 -0.401 1 98.31 61 ALA B O 1
ATOM 3038 N N . GLY B 1 62 ? 2.018 -11.281 -0.781 1 98.81 62 GLY B N 1
ATOM 3039 C CA . GLY B 1 62 ? 0.892 -12.031 -0.247 1 98.81 62 GLY B CA 1
ATOM 3040 C C . GLY B 1 62 ? 0.547 -11.648 1.181 1 98.81 62 GLY B C 1
ATOM 3041 O O . GLY B 1 62 ? -0.629 -11.523 1.528 1 98.81 62 GLY B O 1
ATOM 3042 N N . ALA B 1 63 ? 1.561 -11.547 2.016 1 98.81 63 ALA B N 1
ATOM 3043 C CA . ALA B 1 63 ? 1.297 -11.156 3.396 1 98.81 63 ALA B CA 1
ATOM 3044 C C . ALA B 1 63 ? 0.605 -9.797 3.459 1 98.81 63 ALA B C 1
ATOM 3046 O O . ALA B 1 63 ? -0.285 -9.578 4.285 1 98.81 63 ALA B O 1
ATOM 3047 N N . GLY B 1 64 ? 1.052 -8.891 2.609 1 98.75 64 GLY B N 1
ATOM 3048 C CA . GLY B 1 64 ? 0.423 -7.582 2.533 1 98.75 64 GLY B CA 1
ATOM 3049 C C . GLY B 1 64 ? -1.003 -7.633 2.018 1 98.75 64 GLY B C 1
ATOM 3050 O O . GLY B 1 64 ? -1.87 -6.902 2.5 1 98.75 64 GLY B O 1
ATOM 3051 N N . TYR B 1 65 ? -1.268 -8.492 1.012 1 98.88 65 TYR B N 1
ATOM 3052 C CA . TYR B 1 65 ? -2.633 -8.695 0.539 1 98.88 65 TYR B CA 1
ATOM 3053 C C . TYR B 1 65 ? -3.541 -9.156 1.672 1 98.88 65 TYR B C 1
ATOM 3055 O O . TYR B 1 65 ? -4.621 -8.602 1.879 1 98.88 65 TYR B O 1
ATOM 3063 N N . ALA B 1 66 ? -3.066 -10.164 2.359 1 98.94 66 ALA B N 1
ATOM 3064 C CA . ALA B 1 66 ? -3.873 -10.773 3.414 1 98.94 66 ALA B CA 1
ATOM 3065 C C . ALA B 1 66 ? -4.246 -9.75 4.48 1 98.94 66 ALA B C 1
ATOM 3067 O O . ALA B 1 66 ? -5.414 -9.625 4.848 1 98.94 66 ALA B O 1
ATOM 3068 N N . SER B 1 67 ? -3.26 -9.023 4.949 1 98.75 67 SER B N 1
ATOM 3069 C CA . SER B 1 67 ? -3.512 -8.039 5.992 1 98.75 67 SER B CA 1
ATOM 3070 C C . SER B 1 67 ? -4.422 -6.922 5.488 1 98.75 67 SER B C 1
ATOM 3072 O O . SER B 1 67 ? -5.336 -6.492 6.199 1 98.75 67 SER B O 1
ATOM 3074 N N . THR B 1 68 ? -4.188 -6.438 4.301 1 98.88 68 THR B N 1
ATOM 3075 C CA . THR B 1 68 ? -4.973 -5.348 3.73 1 98.88 68 THR B CA 1
ATOM 3076 C C . THR B 1 68 ? -6.426 -5.773 3.543 1 98.88 68 THR B C 1
ATOM 3078 O O . THR B 1 68 ? -7.344 -5.043 3.924 1 98.88 68 THR B O 1
ATOM 3081 N N . LEU B 1 69 ? -6.602 -6.926 2.982 1 98.9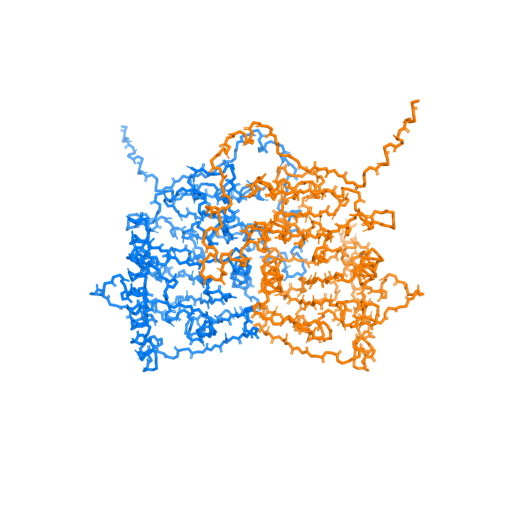4 69 LEU B N 1
ATOM 3082 C CA . LEU B 1 69 ? -7.953 -7.418 2.734 1 98.94 69 LEU B CA 1
ATOM 3083 C C . LEU B 1 69 ? -8.672 -7.723 4.043 1 98.94 69 LEU B C 1
ATOM 3085 O O . LEU B 1 69 ? -9.875 -7.496 4.164 1 98.94 69 LEU B O 1
ATOM 3089 N N . ALA B 1 70 ? -7.93 -8.25 5.016 1 98.88 70 ALA B N 1
ATOM 3090 C CA . ALA B 1 70 ? -8.516 -8.453 6.34 1 98.88 70 ALA B CA 1
ATOM 3091 C C . ALA B 1 70 ? -9.039 -7.133 6.91 1 98.88 70 ALA B C 1
ATOM 3093 O O . ALA B 1 70 ? -10.117 -7.094 7.504 1 98.88 70 ALA B O 1
ATOM 3094 N N . ARG B 1 71 ? -8.312 -6.082 6.711 1 98.69 71 ARG B N 1
ATOM 3095 C CA . ARG B 1 71 ? -8.688 -4.77 7.223 1 98.69 71 ARG B CA 1
ATOM 3096 C C . ARG B 1 71 ? -9.938 -4.25 6.523 1 98.69 71 ARG B C 1
ATOM 3098 O O . ARG B 1 71 ? -10.672 -3.422 7.074 1 98.69 71 ARG B O 1
ATOM 3105 N N . CYS B 1 72 ? -10.164 -4.762 5.359 1 98.75 72 CYS B N 1
ATOM 3106 C CA . CYS B 1 72 ? -11.352 -4.336 4.629 1 98.75 72 CYS B CA 1
ATOM 3107 C C . CYS B 1 72 ? -12.555 -5.199 4.984 1 98.75 72 CYS B C 1
ATOM 3109 O O . CYS B 1 72 ? -13.672 -4.93 4.547 1 98.75 72 CYS B O 1
ATOM 3111 N N . GLY B 1 73 ? -12.289 -6.301 5.738 1 98.62 73 GLY B N 1
ATOM 3112 C CA . GLY B 1 73 ? -13.414 -7.059 6.258 1 98.62 73 GLY B CA 1
ATOM 3113 C C . GLY B 1 73 ? -13.492 -8.469 5.695 1 98.62 73 GLY B C 1
ATOM 3114 O O . GLY B 1 73 ? -14.383 -9.234 6.062 1 98.62 73 GLY B O 1
ATOM 3115 N N . ILE B 1 74 ? -12.562 -8.867 4.77 1 98.88 74 ILE B N 1
ATOM 3116 C CA . ILE B 1 74 ? -12.57 -10.242 4.289 1 98.88 74 ILE B CA 1
ATOM 3117 C C . ILE B 1 74 ? -12.5 -11.203 5.477 1 98.88 74 ILE B C 1
ATOM 3119 O O . ILE B 1 74 ? -11.648 -11.055 6.355 1 98.88 74 ILE B O 1
ATOM 3123 N N . GLY B 1 75 ? -13.344 -12.227 5.441 1 98.19 75 GLY B N 1
ATOM 3124 C CA . GLY B 1 75 ? -13.516 -13 6.66 1 98.19 75 GLY B CA 1
ATOM 3125 C C . GLY B 1 75 ? -12.906 -14.391 6.578 1 98.19 75 GLY B C 1
ATOM 3126 O O . GLY B 1 75 ? -12.891 -15.125 7.566 1 98.19 75 GLY B O 1
ATOM 3127 N N . SER B 1 76 ? -12.461 -14.82 5.43 1 98.81 76 SER B N 1
ATOM 3128 C CA . SER B 1 76 ? -11.906 -16.172 5.27 1 98.81 76 SER B CA 1
ATOM 3129 C C . SER B 1 76 ? -10.695 -16.156 4.344 1 98.81 76 SER B C 1
ATOM 3131 O O . SER B 1 76 ? -10.727 -15.539 3.281 1 98.81 76 SER B O 1
ATOM 3133 N N . PHE B 1 77 ? -9.633 -16.922 4.848 1 98.94 77 PHE B N 1
ATOM 3134 C CA . PHE B 1 77 ? -8.398 -16.938 4.074 1 98.94 77 PHE B CA 1
ATOM 3135 C C . PHE B 1 77 ? -7.84 -18.344 3.98 1 98.94 77 PHE B C 1
ATOM 3137 O O . PHE B 1 77 ? -7.867 -19.094 4.957 1 98.94 77 PHE B O 1
ATOM 3144 N N . HIS B 1 78 ? -7.422 -18.781 2.809 1 98.94 78 HIS B N 1
ATOM 3145 C CA . HIS B 1 78 ? -6.426 -19.828 2.596 1 98.94 78 HIS B CA 1
ATOM 3146 C C . HIS B 1 78 ? -5.062 -19.234 2.262 1 98.94 78 HIS B C 1
ATOM 3148 O O . HIS B 1 78 ? -4.914 -18.547 1.247 1 98.94 78 HIS B O 1
ATOM 3154 N N . LEU B 1 79 ? -4.102 -19.453 3.156 1 98.94 79 LEU B N 1
ATOM 3155 C CA . LEU B 1 79 ? -2.766 -18.891 2.979 1 98.94 79 LEU B CA 1
ATOM 3156 C C . LEU B 1 79 ? -1.742 -20 2.744 1 98.94 79 LEU B C 1
ATOM 3158 O O . LEU B 1 79 ? -1.678 -20.969 3.512 1 98.94 79 LEU B O 1
ATOM 3162 N N . ALA B 1 80 ? -0.944 -19.859 1.683 1 98.94 80 ALA B N 1
ATOM 3163 C CA . ALA B 1 80 ? 0.036 -20.906 1.399 1 98.94 80 ALA B CA 1
ATOM 3164 C C . ALA B 1 80 ? 1.441 -20.312 1.281 1 98.94 80 ALA B C 1
ATOM 3166 O O . ALA B 1 80 ? 1.654 -19.328 0.573 1 98.94 80 ALA B O 1
ATOM 3167 N N . ASP B 1 81 ? 2.346 -20.828 1.944 1 98.75 81 ASP B N 1
ATOM 3168 C CA . ASP B 1 81 ? 3.775 -20.562 1.85 1 98.75 81 ASP B CA 1
ATOM 3169 C C . ASP B 1 81 ? 4.586 -21.594 2.619 1 98.75 81 ASP B C 1
ATOM 3171 O O . ASP B 1 81 ? 4.281 -21.906 3.773 1 98.75 81 ASP B O 1
ATOM 3175 N N . HIS B 1 82 ? 5.598 -22.141 2.049 1 98.12 82 HIS B N 1
ATOM 3176 C CA . HIS B 1 82 ? 6.375 -23.172 2.723 1 98.12 82 HIS B CA 1
ATOM 3177 C C . HIS B 1 82 ? 7.609 -22.578 3.396 1 98.12 82 HIS B C 1
ATOM 3179 O O . HIS B 1 82 ? 8.289 -23.266 4.168 1 98.12 82 HIS B O 1
ATOM 3185 N N . ASP B 1 83 ? 7.914 -21.281 3.152 1 98 83 ASP B N 1
ATOM 3186 C CA . ASP B 1 83 ? 9.133 -20.656 3.66 1 98 83 ASP B CA 1
ATOM 3187 C C . ASP B 1 83 ? 8.922 -20.094 5.062 1 98 83 ASP B C 1
ATOM 3189 O O . ASP B 1 83 ? 7.781 -19.969 5.52 1 98 83 ASP B O 1
ATOM 3193 N N . THR B 1 84 ? 10.008 -19.797 5.703 1 98.5 84 THR B N 1
ATOM 3194 C CA . THR B 1 84 ? 10.031 -19.062 6.965 1 98.5 84 THR B CA 1
ATOM 3195 C C . THR B 1 84 ? 10.617 -17.672 6.77 1 98.5 84 THR B C 1
ATOM 3197 O O . THR B 1 84 ? 11.289 -17.406 5.766 1 98.5 84 THR B O 1
ATOM 3200 N N . TYR B 1 85 ? 10.336 -16.781 7.664 1 97.69 85 TYR B N 1
ATOM 3201 C CA . TYR B 1 85 ? 10.875 -15.422 7.562 1 97.69 85 TYR B CA 1
ATOM 3202 C C . TYR B 1 85 ? 12.352 -15.391 7.926 1 97.69 85 TYR B C 1
ATOM 3204 O O . TYR B 1 85 ? 12.773 -16.047 8.875 1 97.69 85 TYR B O 1
ATOM 3212 N N . GLU B 1 86 ? 13.062 -14.688 7.137 1 96.56 86 GLU B N 1
ATOM 3213 C CA . GLU B 1 86 ? 14.477 -14.414 7.336 1 96.56 86 GLU B CA 1
ATOM 3214 C C . GLU B 1 86 ? 14.758 -12.914 7.297 1 96.56 86 GLU B C 1
ATOM 3216 O O . GLU B 1 86 ? 13.914 -12.133 6.867 1 96.56 86 GLU B O 1
ATOM 3221 N N . LEU B 1 87 ? 15.93 -12.539 7.684 1 96.12 87 LEU B N 1
ATOM 3222 C CA . LEU B 1 87 ? 16.281 -11.133 7.77 1 96.12 87 LEU B CA 1
ATOM 3223 C C . LEU B 1 87 ? 16.156 -10.453 6.406 1 96.12 87 LEU B C 1
ATOM 3225 O O . LEU B 1 87 ? 15.734 -9.297 6.32 1 96.12 87 LEU B O 1
ATOM 3229 N N . VAL B 1 88 ? 16.469 -11.172 5.352 1 95.75 88 VAL B N 1
ATOM 3230 C CA . VAL B 1 88 ? 16.484 -10.609 4.004 1 95.75 88 VAL B CA 1
ATOM 3231 C C . VAL B 1 88 ? 15.07 -10.219 3.592 1 95.75 88 VAL B C 1
ATOM 3233 O O . VAL B 1 88 ? 14.875 -9.523 2.592 1 95.75 88 VAL B O 1
ATOM 3236 N N . ASN B 1 89 ? 14.07 -10.703 4.41 1 97.5 89 ASN B N 1
ATOM 3237 C CA . ASN B 1 89 ? 12.672 -10.438 4.066 1 97.5 89 ASN B CA 1
ATOM 3238 C C . ASN B 1 89 ? 12.188 -9.133 4.676 1 97.5 89 ASN B C 1
ATOM 3240 O O . ASN B 1 89 ? 11.102 -8.656 4.34 1 97.5 89 ASN B O 1
ATOM 3244 N N . PHE B 1 90 ? 12.961 -8.422 5.508 1 98.06 90 PHE B N 1
ATOM 3245 C CA . PHE B 1 90 ? 12.523 -7.312 6.348 1 98.06 90 PHE B CA 1
ATOM 3246 C C . PHE B 1 90 ? 12.219 -6.082 5.5 1 98.06 90 PHE B C 1
ATOM 3248 O O . PHE B 1 90 ? 11.406 -5.242 5.887 1 98.06 90 PHE B O 1
ATOM 3255 N N . ASN B 1 91 ? 12.75 -6.02 4.336 1 98.25 91 ASN B N 1
ATOM 3256 C CA . ASN B 1 91 ? 12.625 -4.793 3.551 1 98.25 91 ASN B CA 1
ATOM 3257 C C . ASN B 1 91 ? 11.242 -4.672 2.916 1 98.25 91 ASN B C 1
ATOM 3259 O O . ASN B 1 91 ? 10.82 -3.572 2.551 1 98.25 91 ASN B O 1
ATOM 3263 N N . ARG B 1 92 ? 10.578 -5.836 2.795 1 97.94 92 ARG B N 1
ATOM 3264 C CA . ARG B 1 92 ? 9.398 -5.656 1.959 1 97.94 92 ARG B CA 1
ATOM 3265 C C . ARG B 1 92 ? 8.266 -6.57 2.412 1 97.94 92 ARG B C 1
ATOM 3267 O O . ARG B 1 92 ? 7.121 -6.422 1.965 1 97.94 92 ARG B O 1
ATOM 3274 N N . GLN B 1 93 ? 8.539 -7.578 3.199 1 98.5 93 GLN B N 1
ATOM 3275 C CA . GLN B 1 93 ? 7.469 -8.492 3.578 1 98.5 93 GLN B CA 1
ATOM 3276 C C . GLN B 1 93 ? 6.777 -8.031 4.859 1 98.5 93 GLN B C 1
ATOM 3278 O O . GLN B 1 93 ? 7.406 -7.949 5.914 1 98.5 93 GLN B O 1
ATOM 3283 N N . GLN B 1 94 ? 5.52 -7.789 4.773 1 97.81 94 GLN B N 1
ATOM 3284 C CA . GLN B 1 94 ? 4.727 -7.059 5.754 1 97.81 94 GLN B CA 1
ATOM 3285 C C . GLN B 1 94 ? 4.812 -7.715 7.129 1 97.81 94 GLN B C 1
ATOM 3287 O O . GLN B 1 94 ? 4.758 -7.027 8.156 1 97.81 94 GLN B O 1
ATOM 3292 N N . THR B 1 95 ? 4.938 -9.023 7.219 1 98.19 95 THR B N 1
ATOM 3293 C CA . THR B 1 95 ? 4.879 -9.75 8.484 1 98.19 95 THR B CA 1
ATOM 3294 C C . THR B 1 95 ? 6.285 -10.086 8.977 1 98.19 95 THR B C 1
ATOM 3296 O O . THR B 1 95 ? 6.445 -10.75 10.008 1 98.19 95 THR B O 1
ATOM 3299 N N . ALA B 1 96 ? 7.301 -9.695 8.258 1 98.06 96 ALA B N 1
ATOM 3300 C CA . ALA B 1 96 ? 8.68 -9.945 8.672 1 98.06 96 ALA B CA 1
ATOM 3301 C C . ALA B 1 96 ? 9.133 -8.945 9.727 1 98.06 96 ALA B C 1
ATOM 3303 O O . ALA B 1 96 ? 9.32 -7.762 9.43 1 98.06 96 ALA B O 1
ATOM 3304 N N . THR B 1 97 ? 9.289 -9.328 10.906 1 96.75 97 THR B N 1
ATOM 3305 C CA . THR B 1 97 ? 9.758 -8.539 12.039 1 96.75 97 THR B CA 1
ATOM 3306 C C . THR B 1 97 ? 10.672 -9.375 12.938 1 96.75 97 THR B C 1
ATOM 3308 O O . THR B 1 97 ? 10.844 -10.578 12.703 1 96.75 97 THR B O 1
ATOM 3311 N N . ILE B 1 98 ? 11.25 -8.75 13.922 1 94.94 98 ILE B N 1
ATOM 3312 C CA . ILE B 1 98 ? 12.133 -9.453 14.852 1 94.94 98 ILE B CA 1
ATOM 3313 C C . ILE B 1 98 ? 11.352 -10.539 15.586 1 94.94 98 ILE B C 1
ATOM 3315 O O . ILE B 1 98 ? 11.938 -11.5 16.094 1 94.94 98 ILE B O 1
ATOM 3319 N N . HIS B 1 99 ? 10 -10.445 15.562 1 93.81 99 HIS B N 1
ATOM 3320 C CA . HIS B 1 99 ? 9.172 -11.383 16.312 1 93.81 99 HIS B CA 1
ATOM 3321 C C . HIS B 1 99 ? 8.797 -12.586 15.453 1 93.81 99 HIS B C 1
ATOM 3323 O O . HIS B 1 99 ? 8.297 -13.586 15.969 1 93.81 99 HIS B O 1
ATOM 3329 N N . THR B 1 100 ? 9.055 -12.5 14.156 1 96.12 100 THR B N 1
ATOM 3330 C CA . THR B 1 100 ? 8.523 -13.547 13.297 1 96.12 100 THR B CA 1
ATOM 3331 C C . THR B 1 100 ? 9.656 -14.297 12.594 1 96.12 100 THR B C 1
ATOM 3333 O O . THR B 1 100 ? 9.406 -15.242 11.852 1 96.12 100 THR B O 1
ATOM 3336 N N . VAL B 1 101 ? 10.906 -13.914 12.797 1 95.62 101 VAL B N 1
ATOM 3337 C CA . VAL B 1 101 ? 12.031 -14.617 12.195 1 95.62 101 VAL B CA 1
ATOM 3338 C C . VAL B 1 101 ? 11.961 -16.094 12.547 1 95.62 101 VAL B C 1
ATOM 3340 O O . VAL B 1 101 ? 11.75 -16.469 13.703 1 95.62 101 VAL B O 1
ATOM 3343 N N . GLY B 1 102 ? 12.094 -16.953 11.547 1 96.56 102 GLY B N 1
ATOM 3344 C CA . GLY B 1 102 ? 12.086 -18.391 11.75 1 96.56 102 GLY B CA 1
ATOM 3345 C C . GLY B 1 102 ? 10.688 -18.984 11.734 1 96.56 102 GLY B C 1
ATOM 3346 O O . GLY B 1 102 ? 10.523 -20.203 11.672 1 96.56 102 GLY B O 1
ATOM 3347 N N . ARG B 1 103 ? 9.664 -18.172 11.727 1 97.81 103 ARG B N 1
ATOM 3348 C CA . ARG B 1 103 ? 8.281 -18.641 11.711 1 97.81 103 ARG B CA 1
ATOM 3349 C C . ARG B 1 103 ? 7.801 -18.859 10.281 1 97.81 103 ARG B C 1
ATOM 3351 O O . ARG B 1 103 ? 8.211 -18.141 9.367 1 97.81 103 ARG B O 1
ATOM 3358 N N . ASN B 1 104 ? 6.973 -19.859 10.125 1 98.75 104 ASN B N 1
ATOM 3359 C CA . ASN B 1 104 ? 6.379 -20.094 8.805 1 98.75 104 ASN B CA 1
ATOM 3360 C C . ASN B 1 104 ? 5.578 -18.875 8.344 1 98.75 104 ASN B C 1
ATOM 3362 O O . ASN B 1 104 ? 4.777 -18.328 9.094 1 98.75 104 ASN B O 1
ATOM 3366 N N . LYS B 1 105 ? 5.793 -18.516 7.113 1 98.81 105 LYS B N 1
ATOM 3367 C CA . LYS B 1 105 ? 5.207 -17.281 6.582 1 98.81 105 LYS B CA 1
ATOM 3368 C C . LYS B 1 105 ? 3.684 -17.375 6.555 1 98.81 105 LYS B C 1
ATOM 3370 O O . LYS B 1 105 ? 2.994 -16.406 6.867 1 98.81 105 LYS B O 1
ATOM 3375 N N . ALA B 1 106 ? 3.127 -18.5 6.164 1 98.88 106 ALA B N 1
ATOM 3376 C CA . ALA B 1 106 ? 1.677 -18.641 6.07 1 98.88 106 ALA B CA 1
ATOM 3377 C C . ALA B 1 106 ? 1.029 -18.562 7.449 1 98.88 106 ALA B C 1
ATOM 3379 O O . ALA B 1 106 ? 0.014 -17.891 7.629 1 98.88 106 ALA B O 1
ATOM 3380 N N . ILE B 1 107 ? 1.59 -19.203 8.391 1 98.69 107 ILE B N 1
ATOM 3381 C CA . ILE B 1 107 ? 1.064 -19.234 9.758 1 98.69 107 ILE B CA 1
ATOM 3382 C C . ILE B 1 107 ? 1.146 -17.844 10.367 1 98.69 107 ILE B C 1
ATOM 3384 O O . ILE B 1 107 ? 0.16 -17.328 10.906 1 98.69 107 ILE B O 1
ATOM 3388 N N . ALA B 1 108 ? 2.312 -17.219 10.266 1 98.62 108 ALA B N 1
ATOM 3389 C CA . ALA B 1 108 ? 2.514 -15.875 10.82 1 98.62 108 ALA B CA 1
ATOM 3390 C C . ALA B 1 108 ? 1.551 -14.875 10.195 1 98.62 108 ALA B C 1
ATOM 3392 O O . ALA B 1 108 ? 0.993 -14.023 10.891 1 98.62 108 ALA B O 1
ATOM 3393 N N . THR B 1 109 ? 1.365 -14.961 8.883 1 98.81 109 THR B N 1
ATOM 3394 C CA . THR B 1 109 ? 0.424 -14.086 8.195 1 98.81 109 THR B CA 1
ATOM 3395 C C . THR B 1 109 ? -0.997 -14.312 8.703 1 98.81 109 THR B C 1
ATOM 3397 O O . THR B 1 109 ? -1.755 -13.352 8.891 1 98.81 109 THR B O 1
ATOM 3400 N N . GLY B 1 110 ? -1.339 -15.562 8.914 1 98.81 110 GLY B N 1
ATOM 3401 C CA . GLY B 1 110 ? -2.643 -15.875 9.477 1 98.81 110 GLY B CA 1
ATOM 3402 C C . GLY B 1 110 ? -2.873 -15.242 10.836 1 98.81 110 GLY B C 1
ATOM 3403 O O . GLY B 1 110 ? -3.969 -14.758 11.125 1 98.81 110 GLY B O 1
ATOM 3404 N N . GLU B 1 111 ? -1.864 -15.234 11.648 1 98.25 111 GLU B N 1
ATOM 3405 C CA . GLU B 1 111 ? -1.958 -14.625 12.969 1 98.25 111 GLU B CA 1
ATOM 3406 C C . GLU B 1 111 ? -2.184 -13.117 12.867 1 98.25 111 GLU B C 1
ATOM 3408 O O . GLU B 1 111 ? -2.914 -12.539 13.672 1 98.25 111 GLU B O 1
ATOM 3413 N N . VAL B 1 112 ? -1.56 -12.5 11.891 1 98.25 112 VAL B N 1
ATOM 3414 C CA . VAL B 1 112 ? -1.786 -11.078 11.648 1 98.25 112 VAL B CA 1
ATOM 3415 C C . VAL B 1 112 ? -3.244 -10.852 11.258 1 98.25 112 VAL B C 1
ATOM 3417 O O . VAL B 1 112 ? -3.896 -9.938 11.773 1 98.25 112 VAL B O 1
ATOM 3420 N N . VAL B 1 113 ? -3.725 -11.688 10.375 1 98.62 113 VAL B N 1
ATOM 3421 C CA . VAL B 1 113 ? -5.117 -11.578 9.953 1 98.62 113 VAL B CA 1
ATOM 3422 C C . VAL B 1 113 ? -6.035 -11.664 11.164 1 98.62 113 VAL B C 1
ATOM 3424 O O . VAL B 1 113 ? -6.934 -10.828 11.336 1 98.62 113 VAL B O 1
ATOM 3427 N N . LEU B 1 114 ? -5.773 -12.57 12.031 1 97.62 114 LEU B N 1
ATOM 3428 C CA . LEU B 1 114 ? -6.629 -12.781 13.195 1 97.62 114 LEU B CA 1
ATOM 3429 C C . LEU B 1 114 ? -6.477 -11.648 14.203 1 97.62 114 LEU B C 1
ATOM 3431 O O . LEU B 1 114 ? -7.41 -11.352 14.953 1 97.62 114 LEU B O 1
ATOM 3435 N N . SER B 1 115 ? -5.309 -11.023 14.258 1 97 115 SER B N 1
ATOM 3436 C CA . SER B 1 115 ? -5.129 -9.875 15.133 1 97 115 SER B CA 1
ATOM 3437 C C . SER B 1 115 ? -5.945 -8.68 14.648 1 97 115 SER B C 1
ATOM 3439 O O . SER B 1 115 ? -6.258 -7.777 15.43 1 97 115 SER B O 1
ATOM 3441 N N . ILE B 1 116 ? -6.293 -8.625 13.398 1 97.62 116 ILE B N 1
ATOM 3442 C CA . ILE B 1 116 ? -7.121 -7.578 12.797 1 97.62 116 ILE B CA 1
ATOM 3443 C C . ILE B 1 116 ? -8.594 -7.953 12.93 1 97.62 116 ILE B C 1
ATOM 3445 O O . ILE B 1 116 ? -9.422 -7.117 13.297 1 97.62 116 ILE B O 1
ATOM 3449 N N . ASN B 1 117 ? -8.898 -9.172 12.625 1 96.69 117 ASN B N 1
ATOM 3450 C CA . ASN B 1 117 ? -10.25 -9.734 12.695 1 96.69 117 ASN B CA 1
ATOM 3451 C C . ASN B 1 117 ? -10.25 -11.094 13.383 1 96.69 117 ASN B C 1
ATOM 3453 O O . ASN B 1 117 ? -10.109 -12.133 12.734 1 96.69 117 ASN B O 1
ATOM 3457 N N . PRO B 1 118 ? -10.469 -11.109 14.617 1 95.44 118 PRO B N 1
ATOM 3458 C CA . PRO B 1 118 ? -10.43 -12.367 15.367 1 95.44 118 PRO B CA 1
ATOM 3459 C C . PRO B 1 118 ? -11.531 -13.344 14.945 1 95.44 118 PRO B C 1
ATOM 3461 O O . PRO B 1 118 ? -11.484 -14.523 15.312 1 95.44 118 PRO B O 1
ATOM 3464 N N . HIS B 1 119 ? -12.5 -12.891 14.188 1 94.06 119 HIS B N 1
ATOM 3465 C CA . HIS B 1 119 ? -13.602 -13.734 13.742 1 94.06 119 HIS B CA 1
ATOM 3466 C C . HIS B 1 119 ? -13.281 -14.383 12.391 1 94.06 119 HIS B C 1
ATOM 3468 O O . HIS B 1 119 ? -14.055 -15.203 11.898 1 94.06 119 HIS B O 1
ATOM 3474 N N . ALA B 1 120 ? -12.188 -14.047 11.789 1 97.44 120 ALA B N 1
ATOM 3475 C CA . ALA B 1 120 ? -11.828 -14.594 10.484 1 97.44 120 ALA B CA 1
ATOM 3476 C C . ALA B 1 120 ? -11.492 -16.078 10.586 1 97.44 120 ALA B C 1
ATOM 3478 O O . ALA B 1 120 ? -11.141 -16.578 11.664 1 97.44 120 ALA B O 1
ATOM 3479 N N . HIS B 1 121 ? -11.695 -16.781 9.508 1 98.19 121 HIS B N 1
ATOM 3480 C CA . HIS B 1 121 ? -11.281 -18.172 9.352 1 98.19 121 HIS B CA 1
ATOM 3481 C C . HIS B 1 121 ? -10.047 -18.297 8.477 1 98.19 121 HIS B C 1
ATOM 3483 O O . HIS B 1 121 ? -10.07 -17.906 7.305 1 98.19 121 HIS B O 1
ATOM 3489 N N . VAL B 1 122 ? -8.977 -18.891 9.062 1 98.75 122 VAL B N 1
ATOM 3490 C CA . VAL B 1 122 ? -7.723 -18.922 8.328 1 98.75 122 VAL B CA 1
ATOM 3491 C C . VAL B 1 122 ? -7.18 -20.344 8.281 1 98.75 122 VAL B C 1
ATOM 3493 O O . VAL B 1 122 ? -6.938 -20.953 9.328 1 98.75 122 VAL B O 1
ATOM 3496 N N . LYS B 1 123 ? -7.043 -20.891 7.113 1 98.75 123 LYS B N 1
ATOM 3497 C CA . LYS B 1 123 ? -6.285 -22.125 6.863 1 98.75 123 LYS B CA 1
ATOM 3498 C C . LYS B 1 123 ? -4.891 -21.797 6.328 1 98.75 123 LYS B C 1
ATOM 3500 O O . LYS B 1 123 ? -4.75 -21.109 5.32 1 98.75 123 LYS B O 1
ATOM 3505 N N . ALA B 1 124 ? -3.871 -22.25 6.984 1 98.81 124 ALA B N 1
ATOM 3506 C CA . ALA B 1 124 ? -2.492 -22.078 6.535 1 98.81 124 ALA B CA 1
ATOM 3507 C C . ALA B 1 124 ? -1.958 -23.359 5.902 1 98.81 124 ALA B C 1
ATOM 3509 O O . ALA B 1 124 ? -1.901 -24.391 6.555 1 98.81 124 ALA B O 1
ATOM 3510 N N . PHE B 1 125 ? -1.676 -23.312 4.699 1 98.75 125 PHE B N 1
ATOM 3511 C CA . PHE B 1 125 ? -0.957 -24.359 3.986 1 98.75 125 PHE B CA 1
ATOM 3512 C C . PHE B 1 125 ? 0.549 -24.141 4.094 1 98.75 125 PHE B C 1
ATOM 3514 O O . PHE B 1 125 ? 1.18 -23.656 3.156 1 98.75 125 PHE B O 1
ATOM 3521 N N . ASP B 1 126 ? 1.111 -24.594 5.219 1 98.31 126 ASP B N 1
ATOM 3522 C CA . ASP B 1 126 ? 2.471 -24.219 5.602 1 98.31 126 ASP B CA 1
ATOM 3523 C C . ASP B 1 126 ? 3.502 -25.047 4.832 1 98.31 126 ASP B C 1
ATOM 3525 O O . ASP B 1 126 ? 4.699 -24.766 4.902 1 98.31 126 ASP B O 1
ATOM 3529 N N . GLN B 1 127 ? 3.057 -25.984 4 1 97.62 127 GLN B N 1
ATOM 3530 C CA . GLN B 1 127 ? 3.959 -26.719 3.121 1 97.62 127 GLN B CA 1
ATOM 3531 C C . GLN B 1 127 ? 3.846 -26.234 1.68 1 97.62 127 GLN B C 1
ATOM 3533 O O . GLN B 1 127 ? 4.449 -26.812 0.773 1 97.62 127 GLN B O 1
ATOM 3538 N N . GLY B 1 128 ? 3.109 -25.156 1.498 1 97.88 128 GLY B N 1
ATOM 3539 C CA . GLY B 1 128 ? 2.912 -24.625 0.16 1 97.88 128 GLY B CA 1
ATOM 3540 C C . GLY B 1 128 ? 1.843 -25.359 -0.625 1 97.88 128 GLY B C 1
ATOM 3541 O O . GLY B 1 128 ? 0.947 -25.969 -0.042 1 97.88 128 GLY B O 1
ATOM 3542 N N . ILE B 1 129 ? 1.878 -25.125 -1.94 1 97.62 129 ILE B N 1
ATOM 3543 C CA . ILE B 1 129 ? 0.892 -25.734 -2.826 1 97.62 129 ILE B CA 1
ATOM 3544 C C . ILE B 1 129 ? 1.59 -26.656 -3.814 1 97.62 129 ILE B C 1
ATOM 3546 O O . ILE B 1 129 ? 2.678 -26.359 -4.305 1 97.62 129 ILE B O 1
ATOM 3550 N N . ASP B 1 130 ? 0.983 -27.781 -4.043 1 97.5 130 ASP B N 1
ATOM 3551 C CA . ASP B 1 130 ? 1.403 -28.75 -5.059 1 97.5 130 ASP B CA 1
ATOM 3552 C C . ASP B 1 130 ? 0.209 -29.531 -5.598 1 97.5 130 ASP B C 1
ATOM 3554 O O . ASP B 1 130 ? -0.942 -29.172 -5.348 1 97.5 130 ASP B O 1
ATOM 3558 N N . GLU B 1 131 ? 0.51 -30.531 -6.387 1 97.38 131 GLU B N 1
ATOM 3559 C CA . GLU B 1 131 ? -0.553 -31.297 -7.031 1 97.38 131 GLU B CA 1
ATOM 3560 C C . GLU B 1 131 ? -1.48 -31.938 -5.996 1 97.38 131 GLU B C 1
ATOM 3562 O O . GLU B 1 131 ? -2.68 -32.094 -6.238 1 97.38 131 GLU B O 1
ATOM 3567 N N . LYS B 1 132 ? -0.978 -32.281 -4.887 1 96.69 132 LYS B N 1
ATOM 3568 C CA . LYS B 1 132 ? -1.761 -32.969 -3.865 1 96.69 132 LYS B CA 1
ATOM 3569 C C . LYS B 1 132 ? -2.617 -31.984 -3.074 1 96.69 132 LYS B C 1
ATOM 3571 O O . LYS B 1 132 ? -3.729 -32.312 -2.658 1 96.69 132 LYS B O 1
ATOM 3576 N N . SER B 1 133 ? -2.137 -30.734 -2.893 1 97.69 133 SER B N 1
ATOM 3577 C CA . SER B 1 133 ? -2.779 -29.812 -1.962 1 97.69 133 SER B CA 1
ATOM 3578 C C . SER B 1 133 ? -3.604 -28.766 -2.701 1 97.69 133 SER B C 1
ATOM 3580 O O . SER B 1 133 ? -4.418 -28.078 -2.094 1 97.69 133 SER B O 1
ATOM 3582 N N . ILE B 1 134 ? -3.445 -28.625 -3.988 1 98.31 134 ILE B N 1
ATOM 3583 C CA . ILE B 1 134 ? -3.99 -27.516 -4.754 1 98.31 134 ILE B CA 1
ATOM 3584 C C . ILE B 1 134 ? -5.516 -27.531 -4.676 1 98.31 134 ILE B C 1
ATOM 3586 O O . ILE B 1 134 ? -6.148 -26.484 -4.582 1 98.31 134 ILE B O 1
ATOM 3590 N N . ASP B 1 135 ? -6.152 -28.641 -4.754 1 97.5 135 ASP B N 1
ATOM 3591 C CA . ASP B 1 135 ? -7.609 -28.719 -4.723 1 97.5 135 ASP B CA 1
ATOM 3592 C C . ASP B 1 135 ? -8.156 -28.297 -3.361 1 97.5 135 ASP B C 1
ATOM 3594 O O . ASP B 1 135 ? -9.18 -27.625 -3.279 1 97.5 135 ASP B O 1
ATOM 3598 N N . ASP B 1 136 ? -7.496 -28.734 -2.295 1 97.94 136 ASP B N 1
ATOM 3599 C CA . ASP B 1 136 ? -7.867 -28.281 -0.958 1 97.94 136 ASP B CA 1
ATOM 3600 C C . ASP B 1 136 ? -7.676 -26.781 -0.818 1 97.94 136 ASP B C 1
ATOM 3602 O O . ASP B 1 136 ? -8.5 -26.094 -0.205 1 97.94 136 ASP B O 1
ATOM 3606 N N . PHE B 1 137 ? -6.598 -26.328 -1.334 1 98.69 137 PHE B N 1
ATOM 3607 C CA . PHE B 1 137 ? -6.27 -24.906 -1.265 1 98.69 137 PHE B CA 1
ATOM 3608 C C . PHE B 1 137 ? -7.344 -24.062 -1.942 1 98.69 137 PHE B C 1
ATOM 3610 O O . PHE B 1 137 ? -7.66 -22.969 -1.484 1 98.69 137 PHE B O 1
ATOM 3617 N N . LEU B 1 138 ? -7.977 -24.562 -2.986 1 98.75 138 LEU B N 1
ATOM 3618 C CA . LEU B 1 138 ? -8.922 -23.797 -3.787 1 98.75 138 LEU B CA 1
ATOM 3619 C C . LEU B 1 138 ? -10.359 -24.109 -3.383 1 98.75 138 LEU B C 1
ATOM 3621 O O . LEU B 1 138 ? -11.305 -23.562 -3.947 1 98.75 138 LEU B O 1
ATOM 3625 N N . GLU B 1 139 ? -10.547 -24.922 -2.41 1 98.19 139 GLU B N 1
ATOM 3626 C CA . GLU B 1 139 ? -11.883 -25.359 -2.021 1 98.19 139 GLU B CA 1
ATOM 3627 C C . GLU B 1 139 ? -12.711 -24.188 -1.497 1 98.19 139 GLU B C 1
ATOM 3629 O O . GLU B 1 139 ? -12.336 -23.547 -0.513 1 98.19 139 GLU B O 1
ATOM 3634 N N . GLY B 1 140 ? -13.781 -23.891 -2.109 1 98.31 140 GLY B N 1
ATOM 3635 C CA . GLY B 1 140 ? -14.711 -22.875 -1.656 1 98.31 140 GLY B CA 1
ATOM 3636 C C . GLY B 1 140 ? -14.18 -21.453 -1.833 1 98.31 140 GLY B C 1
ATOM 3637 O O . GLY B 1 140 ? -14.773 -20.5 -1.334 1 98.31 140 GLY B O 1
ATOM 3638 N N . VAL B 1 141 ? -13.102 -21.328 -2.551 1 98.81 141 VAL B N 1
ATOM 3639 C CA . VAL B 1 141 ? -12.445 -20.031 -2.723 1 98.81 141 VAL B CA 1
ATOM 3640 C C . VAL B 1 141 ? -13.18 -19.219 -3.783 1 98.81 141 VAL B C 1
ATOM 3642 O O . VAL B 1 141 ? -13.594 -19.75 -4.812 1 98.81 141 VAL B O 1
ATOM 3645 N N . HIS B 1 142 ? -13.312 -17.891 -3.461 1 98.88 142 HIS B N 1
ATOM 3646 C CA . HIS B 1 142 ? -13.992 -17 -4.387 1 98.88 142 HIS B CA 1
ATOM 3647 C C . HIS B 1 142 ? -12.992 -16.234 -5.254 1 98.88 142 HIS B C 1
ATOM 3649 O O . HIS B 1 142 ? -13.289 -15.914 -6.41 1 98.88 142 HIS B O 1
ATOM 3655 N N . VAL B 1 143 ? -11.875 -15.922 -4.707 1 98.88 143 VAL B N 1
ATOM 3656 C CA . VAL B 1 143 ? -10.828 -15.148 -5.371 1 98.88 143 VAL B CA 1
ATOM 3657 C C . VAL B 1 143 ? -9.453 -15.703 -5 1 98.88 143 VAL B C 1
ATOM 3659 O O . VAL B 1 143 ? -9.219 -16.062 -3.848 1 98.88 143 VAL B O 1
ATOM 3662 N N . VAL B 1 144 ? -8.57 -15.781 -5.945 1 98.94 144 VAL B N 1
ATOM 3663 C CA . VAL B 1 144 ? -7.188 -16.156 -5.691 1 98.94 144 VAL B CA 1
ATOM 3664 C C . VAL B 1 144 ? -6.273 -14.953 -5.891 1 98.94 144 VAL B C 1
ATOM 3666 O O . VAL B 1 144 ? -6.41 -14.219 -6.867 1 98.94 144 VAL B O 1
ATOM 3669 N N . MET B 1 145 ? -5.461 -14.711 -4.922 1 98.94 145 MET B N 1
ATOM 3670 C CA . MET B 1 145 ? -4.348 -13.781 -5.066 1 98.94 145 MET B CA 1
ATOM 3671 C C . MET B 1 145 ? -3.049 -14.523 -5.363 1 98.94 145 MET B C 1
ATOM 3673 O O . MET B 1 145 ? -2.559 -15.281 -4.527 1 98.94 145 MET B O 1
ATOM 3677 N N . ASP B 1 146 ? -2.523 -14.312 -6.535 1 98.88 146 ASP B N 1
ATOM 3678 C CA . ASP B 1 146 ? -1.228 -14.891 -6.883 1 98.88 146 ASP B CA 1
ATOM 3679 C C . ASP B 1 146 ? -0.083 -14.039 -6.34 1 98.88 146 ASP B C 1
ATOM 3681 O O . ASP B 1 146 ? 0.131 -12.914 -6.797 1 98.88 146 ASP B O 1
ATOM 3685 N N . ALA B 1 147 ? 0.579 -14.57 -5.441 1 98.75 147 ALA B N 1
ATOM 3686 C CA . ALA B 1 147 ? 1.779 -13.969 -4.875 1 98.75 147 ALA B CA 1
ATOM 3687 C C . ALA B 1 147 ? 2.938 -14.961 -4.848 1 98.75 147 ALA B C 1
ATOM 3689 O O . ALA B 1 147 ? 3.75 -14.945 -3.92 1 98.75 147 ALA B O 1
ATOM 3690 N N . ILE B 1 148 ? 2.916 -15.836 -5.75 1 98 148 ILE B N 1
ATOM 3691 C CA . ILE B 1 148 ? 3.951 -16.859 -5.859 1 98 148 ILE B CA 1
ATOM 3692 C C . ILE B 1 148 ? 5.25 -16.219 -6.359 1 98 148 ILE B C 1
ATOM 3694 O O . ILE B 1 148 ? 5.23 -15.352 -7.227 1 98 148 ILE B O 1
ATOM 3698 N N . ASP B 1 149 ? 6.285 -16.656 -5.844 1 94.19 149 ASP B N 1
ATOM 3699 C CA . ASP B 1 149 ? 7.621 -16.203 -6.219 1 94.19 149 ASP B CA 1
ATOM 3700 C C . ASP B 1 149 ? 7.828 -16.281 -7.727 1 94.19 149 ASP B C 1
ATOM 3702 O O . ASP B 1 149 ? 7.402 -17.25 -8.367 1 94.19 149 ASP B O 1
ATOM 3706 N N . LEU B 1 150 ? 8.492 -15.281 -8.25 1 92.44 150 LEU B N 1
ATOM 3707 C CA . LEU B 1 150 ? 8.789 -15.227 -9.68 1 92.44 150 LEU B CA 1
ATOM 3708 C C . LEU B 1 150 ? 9.539 -16.484 -10.125 1 92.44 150 LEU B C 1
ATOM 3710 O O . LEU B 1 150 ? 9.359 -16.953 -11.25 1 92.44 150 LEU B O 1
ATOM 3714 N N . PHE B 1 151 ? 10.266 -17.078 -9.273 1 93.88 151 PHE B N 1
ATOM 3715 C CA . PHE B 1 151 ? 11.188 -18.156 -9.609 1 93.88 151 PHE B CA 1
ATOM 3716 C C . PHE B 1 151 ? 10.547 -19.516 -9.375 1 93.88 151 PHE B C 1
ATOM 3718 O O . PHE B 1 151 ? 11.227 -20.547 -9.391 1 93.88 151 PHE B O 1
ATOM 3725 N N . ALA B 1 152 ? 9.266 -19.516 -9.094 1 96.06 152 ALA B N 1
ATOM 3726 C CA . ALA B 1 152 ? 8.492 -20.75 -8.992 1 96.06 152 ALA B CA 1
ATOM 3727 C C . ALA B 1 152 ? 7.414 -20.828 -10.07 1 96.06 152 ALA B C 1
ATOM 3729 O O . ALA B 1 152 ? 6.234 -21.016 -9.766 1 96.06 152 ALA B O 1
ATOM 3730 N N . PRO B 1 153 ? 7.84 -20.844 -11.328 1 96.81 153 PRO B N 1
ATOM 3731 C CA . PRO B 1 153 ? 6.879 -20.719 -12.43 1 96.81 153 PRO B CA 1
ATOM 3732 C C . PRO B 1 153 ? 5.988 -21.953 -12.578 1 96.81 153 PRO B C 1
ATOM 3734 O O . PRO B 1 153 ? 4.848 -21.844 -13.031 1 96.81 153 PRO B O 1
ATOM 3737 N N . ARG B 1 154 ? 6.434 -23.125 -12.219 1 97.44 154 ARG B N 1
ATOM 3738 C CA . ARG B 1 154 ? 5.637 -24.344 -12.367 1 97.44 154 ARG B CA 1
ATOM 3739 C C . ARG B 1 154 ? 4.492 -24.359 -11.359 1 97.44 154 ARG B C 1
ATOM 3741 O O . ARG B 1 154 ? 3.375 -24.766 -11.688 1 97.44 154 ARG B O 1
ATOM 3748 N N . THR B 1 155 ? 4.824 -23.969 -10.125 1 98.12 155 THR B N 1
ATOM 3749 C CA . THR B 1 155 ? 3.785 -23.859 -9.109 1 98.12 155 THR B CA 1
ATOM 3750 C C . THR B 1 155 ? 2.732 -22.844 -9.516 1 98.12 155 THR B C 1
ATOM 3752 O O . THR B 1 155 ? 1.535 -23.062 -9.328 1 98.12 155 THR B O 1
ATOM 3755 N N . ARG B 1 156 ? 3.178 -21.719 -10.023 1 98.5 156 ARG B N 1
ATOM 3756 C CA . ARG B 1 156 ? 2.262 -20.688 -10.5 1 98.5 156 ARG B CA 1
ATOM 3757 C C . ARG B 1 156 ? 1.356 -21.234 -11.602 1 98.5 156 ARG B C 1
ATOM 3759 O O . ARG B 1 156 ? 0.141 -21.031 -11.57 1 98.5 156 ARG B O 1
ATOM 3766 N N . ARG B 1 157 ? 2.002 -21.859 -12.531 1 98.5 157 ARG B N 1
ATOM 3767 C CA . ARG B 1 157 ? 1.249 -22.438 -13.641 1 98.5 157 ARG B CA 1
ATOM 3768 C C . ARG B 1 157 ? 0.192 -23.422 -13.125 1 98.5 157 ARG B C 1
ATOM 3770 O O . ARG B 1 157 ? -0.948 -23.406 -13.594 1 98.5 157 ARG B O 1
ATOM 3777 N N . LEU B 1 158 ? 0.551 -24.25 -12.18 1 98.5 158 LEU B N 1
ATOM 3778 C CA . LEU B 1 158 ? -0.363 -25.203 -11.555 1 98.5 158 LEU B CA 1
ATOM 3779 C C . LEU B 1 158 ? -1.559 -24.484 -10.938 1 98.5 158 LEU B C 1
ATOM 3781 O O . LEU B 1 158 ? -2.703 -24.906 -11.125 1 98.5 158 LEU B O 1
ATOM 3785 N N . LEU B 1 159 ? -1.32 -23.438 -10.227 1 98.88 159 LEU B N 1
ATOM 3786 C CA . LEU B 1 159 ? -2.355 -22.641 -9.586 1 98.88 159 LEU B CA 1
ATOM 3787 C C . LEU B 1 159 ? -3.363 -22.125 -10.609 1 98.88 159 LEU B C 1
ATOM 3789 O O . LEU B 1 159 ? -4.574 -22.266 -10.422 1 98.88 159 LEU B O 1
ATOM 3793 N N . TYR B 1 160 ? -2.844 -21.547 -11.648 1 98.75 160 TYR B N 1
ATOM 3794 C CA . TYR B 1 160 ? -3.695 -20.922 -12.656 1 98.75 160 TYR B CA 1
ATOM 3795 C C . TYR B 1 160 ? -4.531 -21.969 -13.383 1 98.75 160 TYR B C 1
ATOM 3797 O O . TYR B 1 160 ? -5.707 -21.734 -13.68 1 98.75 160 TYR B O 1
ATOM 3805 N N . GLN B 1 161 ? -3.912 -23.062 -13.695 1 98.38 161 GLN B N 1
ATOM 3806 C CA . GLN B 1 161 ? -4.629 -24.125 -14.391 1 98.38 161 GLN B CA 1
ATOM 3807 C C . GLN B 1 161 ? -5.809 -24.625 -13.555 1 98.38 161 GLN B C 1
ATOM 3809 O O . GLN B 1 161 ? -6.918 -24.766 -14.07 1 98.38 161 GLN B O 1
ATOM 3814 N N . HIS B 1 162 ? -5.602 -24.844 -12.305 1 98.75 162 HIS B N 1
ATOM 3815 C CA . HIS B 1 162 ? -6.648 -25.375 -11.445 1 98.75 162 HIS B CA 1
ATOM 3816 C C . HIS B 1 162 ? -7.699 -24.312 -11.133 1 98.75 162 HIS B C 1
ATOM 3818 O O . HIS B 1 162 ? -8.891 -24.625 -11.086 1 98.75 162 HIS B O 1
ATOM 3824 N N . ALA B 1 163 ? -7.273 -23.109 -10.875 1 98.81 163 ALA B N 1
ATOM 3825 C CA . ALA B 1 163 ? -8.234 -22.031 -10.656 1 98.81 163 ALA B CA 1
ATOM 3826 C C . ALA B 1 163 ? -9.148 -21.844 -11.867 1 98.81 163 ALA B C 1
ATOM 3828 O O . ALA B 1 163 ? -10.359 -21.688 -11.719 1 98.81 163 ALA B O 1
ATOM 3829 N N . TYR B 1 164 ? -8.531 -21.859 -13.031 1 98.62 164 TYR B N 1
ATOM 3830 C CA . TYR B 1 164 ? -9.281 -21.719 -14.273 1 98.62 164 TYR B CA 1
ATOM 3831 C C . TYR B 1 164 ? -10.328 -22.812 -14.406 1 98.62 164 TYR B C 1
ATOM 3833 O O . TYR B 1 164 ? -11.492 -22.547 -14.711 1 98.62 164 TYR B O 1
ATOM 3841 N N . LYS B 1 165 ? -9.93 -24.016 -14.156 1 97.88 165 LYS B N 1
ATOM 3842 C CA . LYS B 1 165 ? -10.82 -25.156 -14.242 1 97.88 165 LYS B CA 1
ATOM 3843 C C . LYS B 1 165 ? -11.984 -25.031 -13.266 1 97.88 165 LYS B C 1
ATOM 3845 O O . LYS B 1 165 ? -13.102 -25.453 -13.562 1 97.88 165 LYS B O 1
ATOM 3850 N N . LYS B 1 166 ? -11.742 -24.438 -12.125 1 98.44 166 LYS B N 1
ATOM 3851 C CA . LYS B 1 166 ? -12.75 -24.312 -11.078 1 98.44 166 LYS B CA 1
ATOM 3852 C C . LYS B 1 166 ? -13.562 -23.031 -11.25 1 98.44 166 LYS B C 1
ATOM 3854 O O . LYS B 1 166 ? -14.484 -22.766 -10.477 1 98.44 166 LYS B O 1
ATOM 3859 N N . GLY B 1 167 ? -13.188 -22.203 -12.234 1 98.38 167 GLY B N 1
ATOM 3860 C CA . GLY B 1 167 ? -13.906 -20.969 -12.516 1 98.38 167 GLY B CA 1
ATOM 3861 C C . GLY B 1 167 ? -13.602 -19.859 -11.531 1 98.38 167 GLY B C 1
ATOM 3862 O O . GLY B 1 167 ? -14.43 -18.984 -11.297 1 98.38 167 GLY B O 1
ATOM 3863 N N . ILE B 1 168 ? -12.453 -19.906 -10.891 1 98.88 168 ILE B N 1
ATOM 3864 C CA . ILE B 1 168 ? -12.078 -18.922 -9.875 1 98.88 168 ILE B CA 1
ATOM 3865 C C . ILE B 1 168 ? -11.164 -17.875 -10.484 1 98.88 168 ILE B C 1
ATOM 3867 O O . ILE B 1 168 ? -10.156 -18.203 -11.117 1 98.88 168 ILE B O 1
ATOM 3871 N N . PRO B 1 169 ? -11.461 -16.578 -10.359 1 98.88 169 PRO B N 1
ATOM 3872 C CA . PRO B 1 169 ? -10.555 -15.539 -10.867 1 98.88 169 PRO B CA 1
ATOM 3873 C C . PRO B 1 169 ? -9.242 -15.469 -10.086 1 98.88 169 PRO B C 1
ATOM 3875 O O . PRO B 1 169 ? -9.227 -15.727 -8.883 1 98.88 169 PRO B O 1
ATOM 3878 N N . VAL B 1 170 ? -8.188 -15.133 -10.805 1 98.94 170 VAL B N 1
ATOM 3879 C CA . VAL B 1 170 ? -6.875 -14.961 -10.195 1 98.94 170 VAL B CA 1
ATOM 3880 C C . VAL B 1 170 ? -6.398 -13.523 -10.391 1 98.94 170 VAL B C 1
ATOM 3882 O O . VAL B 1 170 ? -6.367 -13.016 -11.523 1 98.94 170 VAL B O 1
ATOM 3885 N N . PHE B 1 171 ? -6.137 -12.859 -9.289 1 98.94 171 PHE B N 1
ATOM 3886 C CA . PHE B 1 171 ? -5.566 -11.516 -9.281 1 98.94 171 PHE B CA 1
ATOM 3887 C C . PHE B 1 171 ? -4.059 -11.57 -9.055 1 98.94 171 PHE B C 1
ATOM 3889 O O . PHE B 1 171 ? -3.588 -12.227 -8.125 1 98.94 171 PHE B O 1
ATOM 3896 N N . THR B 1 172 ? -3.311 -10.891 -9.898 1 98.75 172 THR B N 1
ATOM 3897 C CA . THR B 1 172 ? -1.857 -10.922 -9.773 1 98.75 172 THR B CA 1
ATOM 3898 C C . THR B 1 172 ? -1.265 -9.531 -10.023 1 98.75 172 THR B C 1
ATOM 3900 O O . THR B 1 172 ? -1.816 -8.75 -10.797 1 98.75 172 THR B O 1
ATOM 3903 N N . ALA B 1 173 ? -0.259 -9.227 -9.281 1 98.31 173 ALA B N 1
ATOM 3904 C CA . ALA B 1 173 ? 0.523 -8.016 -9.484 1 98.31 173 ALA B CA 1
ATOM 3905 C C . ALA B 1 173 ? 2.002 -8.258 -9.195 1 98.31 173 ALA B C 1
ATOM 3907 O O . ALA B 1 173 ? 2.352 -9.172 -8.445 1 98.31 173 ALA B O 1
ATOM 3908 N N . GLY B 1 174 ? 2.803 -7.52 -9.852 1 96.56 174 GLY B N 1
ATOM 3909 C CA . GLY B 1 174 ? 4.234 -7.578 -9.602 1 96.56 174 GLY B CA 1
ATOM 3910 C C . GLY B 1 174 ? 4.848 -6.215 -9.344 1 96.56 174 GLY B C 1
ATOM 3911 O O . GLY B 1 174 ? 4.531 -5.242 -10.031 1 96.56 174 GLY B O 1
ATOM 3912 N N . PRO B 1 175 ? 5.574 -6.152 -8.242 1 95.81 175 PRO B N 1
ATOM 3913 C CA . PRO B 1 175 ? 6.422 -4.965 -8.102 1 95.81 175 PRO B CA 1
ATOM 3914 C C . PRO B 1 175 ? 7.625 -4.984 -9.039 1 95.81 175 PRO B C 1
ATOM 3916 O O . PRO B 1 175 ? 8.641 -5.613 -8.734 1 95.81 175 PRO B O 1
ATOM 3919 N N . ILE B 1 176 ? 7.578 -4.406 -10.172 1 94 176 ILE B N 1
ATOM 3920 C CA . ILE B 1 176 ? 8.641 -4.34 -11.164 1 94 176 ILE B CA 1
ATOM 3921 C C . ILE B 1 176 ? 9.312 -2.969 -11.109 1 94 176 ILE B C 1
ATOM 3923 O O . ILE B 1 176 ? 8.758 -1.978 -11.594 1 94 176 ILE B O 1
ATOM 3927 N N . GLY B 1 177 ? 10.609 -2.963 -10.555 1 95.31 177 GLY B N 1
ATOM 3928 C CA . GLY B 1 177 ? 11.234 -1.678 -10.289 1 95.31 177 GLY B CA 1
ATOM 3929 C C . GLY B 1 177 ? 10.453 -0.828 -9.305 1 95.31 177 GLY B C 1
ATOM 3930 O O . GLY B 1 177 ? 10.109 -1.293 -8.219 1 95.31 177 GLY B O 1
ATOM 3931 N N . TRP B 1 178 ? 10.172 0.383 -9.766 1 97.5 178 TRP B N 1
ATOM 3932 C CA . TRP B 1 178 ? 9.391 1.31 -8.953 1 97.5 178 TRP B CA 1
ATOM 3933 C C . TRP B 1 178 ? 7.926 1.298 -9.367 1 97.5 178 TRP B C 1
ATOM 3935 O O . TRP B 1 178 ? 7.184 2.236 -9.078 1 97.5 178 TRP B O 1
ATOM 3945 N N . SER B 1 179 ? 7.586 0.263 -10.102 1 97.69 179 SER B N 1
ATOM 3946 C CA . SER B 1 179 ? 6.246 0.23 -10.68 1 97.69 179 SER B CA 1
ATOM 3947 C C . SER B 1 179 ? 5.457 -0.97 -10.164 1 97.69 179 SER B C 1
ATOM 3949 O O . SER B 1 179 ? 6.031 -1.907 -9.609 1 97.69 179 SER B O 1
ATOM 3951 N N . CYS B 1 180 ? 4.195 -0.843 -10.227 1 98.19 180 CYS B N 1
ATOM 3952 C CA . CYS B 1 180 ? 3.24 -1.919 -9.992 1 98.19 180 CYS B CA 1
ATOM 3953 C C . CYS B 1 180 ? 2.512 -2.295 -11.273 1 98.19 180 CYS B C 1
ATOM 3955 O O . CYS B 1 180 ? 1.799 -1.472 -11.852 1 98.19 180 CYS B O 1
ATOM 3957 N N . ALA B 1 181 ? 2.732 -3.469 -11.781 1 98.5 181 ALA B N 1
ATOM 3958 C CA . ALA B 1 181 ? 1.973 -4.023 -12.898 1 98.5 181 ALA B CA 1
ATOM 3959 C C . ALA B 1 181 ? 0.978 -5.074 -12.414 1 98.5 181 ALA B C 1
ATOM 3961 O O . ALA B 1 181 ? 1.306 -5.902 -11.562 1 98.5 181 ALA B O 1
ATOM 3962 N N . TRP B 1 182 ? -0.256 -4.957 -12.828 1 98.62 182 TRP B N 1
ATOM 3963 C CA . TRP B 1 182 ? -1.194 -5.969 -12.352 1 98.62 182 TRP B CA 1
ATOM 3964 C C . TRP B 1 182 ? -2.131 -6.41 -13.469 1 98.62 182 TRP B C 1
ATOM 3966 O O . TRP B 1 182 ? -2.273 -5.715 -14.484 1 98.62 182 TRP B O 1
ATOM 3976 N N . GLU B 1 183 ? -2.631 -7.594 -13.32 1 98.62 183 GLU B N 1
ATOM 3977 C CA . GLU B 1 183 ? -3.533 -8.273 -14.242 1 98.62 183 GLU B CA 1
ATOM 3978 C C . GLU B 1 183 ? -4.551 -9.133 -13.492 1 98.62 183 GLU B C 1
ATOM 3980 O O . GLU B 1 183 ? -4.281 -9.586 -12.375 1 98.62 183 GLU B O 1
ATOM 3985 N N . ILE B 1 184 ? -5.629 -9.281 -14.102 1 98.81 184 ILE B N 1
ATOM 3986 C CA . ILE B 1 184 ? -6.684 -10.125 -13.547 1 98.81 184 ILE B CA 1
ATOM 3987 C C . ILE B 1 184 ? -7.047 -11.219 -14.555 1 98.81 184 ILE B C 1
ATOM 3989 O O . ILE B 1 184 ? -7.41 -10.93 -15.695 1 98.81 184 ILE B O 1
ATOM 3993 N N . PHE B 1 185 ? -6.91 -12.438 -14.133 1 98.81 185 PHE B N 1
ATOM 3994 C CA . PHE B 1 185 ? -7.289 -13.578 -14.961 1 98.81 185 PHE B CA 1
ATOM 3995 C C . PHE B 1 185 ? -8.688 -14.062 -14.602 1 98.81 185 PHE B C 1
ATOM 3997 O O . PHE B 1 185 ? -8.883 -14.727 -13.586 1 98.81 185 PHE B O 1
ATOM 4004 N N . LEU B 1 186 ? -9.617 -13.727 -15.43 1 98.31 186 LEU B N 1
ATOM 4005 C CA . LEU B 1 186 ? -10.992 -14.188 -15.273 1 98.31 186 LEU B CA 1
ATOM 4006 C C . LEU B 1 186 ? -11.203 -15.516 -16 1 98.31 186 LEU B C 1
ATOM 4008 O O . LEU B 1 186 ? -10.602 -15.758 -17.047 1 98.31 186 LEU B O 1
ATOM 4012 N N . PRO B 1 187 ? -12.055 -16.328 -15.461 1 96.5 187 PRO B N 1
ATOM 4013 C CA . PRO B 1 187 ? -12.312 -17.625 -16.109 1 96.5 187 PRO B CA 1
ATOM 4014 C C . PRO B 1 187 ? -12.922 -17.469 -17.5 1 96.5 187 PRO B C 1
ATOM 4016 O O . PRO B 1 187 ? -12.914 -18.422 -18.281 1 96.5 187 PRO B O 1
ATOM 4019 N N . THR B 1 188 ? -13.422 -16.328 -17.766 1 95.62 188 THR B N 1
ATOM 4020 C CA . THR B 1 188 ? -14.078 -16.078 -19.047 1 95.62 188 THR B CA 1
ATOM 4021 C C . THR B 1 188 ? -13.062 -15.617 -20.094 1 95.62 188 THR B C 1
ATOM 4023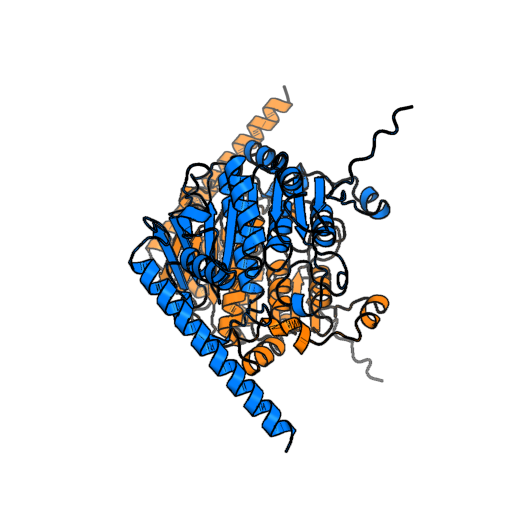 O O . THR B 1 188 ? -13.391 -15.484 -21.266 1 95.62 188 THR B O 1
ATOM 4026 N N . GLY B 1 189 ? -11.883 -15.297 -19.719 1 96.31 189 GLY B N 1
ATOM 4027 C CA . GLY B 1 189 ? -10.836 -14.836 -20.625 1 96.31 189 GLY B CA 1
ATOM 4028 C C . GLY B 1 189 ? -9.805 -15.906 -20.938 1 96.31 189 GLY B C 1
ATOM 4029 O O . GLY B 1 189 ? -10.016 -17.078 -20.656 1 96.31 189 GLY B O 1
ATOM 4030 N N . PRO B 1 190 ? -8.781 -15.531 -21.594 1 97.62 190 PRO B N 1
ATOM 4031 C CA . PRO B 1 190 ? -7.727 -16.5 -21.906 1 97.62 190 PRO B CA 1
ATOM 4032 C C . PRO B 1 190 ? -7.109 -17.109 -20.641 1 97.62 190 PRO B C 1
ATOM 4034 O O . PRO B 1 190 ? -7.004 -16.438 -19.609 1 97.62 190 PRO B O 1
ATOM 4037 N N . SER B 1 191 ? -6.73 -18.359 -20.797 1 97.75 191 SER B N 1
ATOM 4038 C CA . SER B 1 191 ? -6.004 -19 -19.703 1 97.75 191 SER B CA 1
ATOM 4039 C C . SER B 1 191 ? -4.613 -18.391 -19.547 1 97.75 191 SER B C 1
ATOM 4041 O O . SER B 1 191 ? -4.133 -17.688 -20.422 1 97.75 191 SER B O 1
ATOM 4043 N N . PHE B 1 192 ? -4.035 -18.672 -18.438 1 98.31 192 PHE B N 1
ATOM 4044 C CA . PHE B 1 192 ? -2.68 -18.219 -18.141 1 98.31 192 PHE B CA 1
ATOM 4045 C C . PHE B 1 192 ? -1.705 -18.719 -19.203 1 98.31 192 PHE B C 1
ATOM 4047 O O . PHE B 1 192 ? -0.875 -17.953 -19.703 1 98.31 192 PHE B O 1
ATOM 4054 N N . ASP B 1 193 ? -1.809 -19.953 -19.578 1 98.06 193 ASP B N 1
ATOM 4055 C CA . ASP B 1 193 ? -0.946 -20.547 -20.594 1 98.06 193 ASP B CA 1
ATOM 4056 C C . ASP B 1 193 ? -1.124 -19.844 -21.938 1 98.06 193 ASP B C 1
ATOM 4058 O O . ASP B 1 193 ? -0.145 -19.562 -22.641 1 98.06 193 ASP B O 1
ATOM 4062 N N . GLU B 1 194 ? -2.311 -19.625 -22.312 1 97.69 194 GLU B N 1
ATOM 4063 C CA . GLU B 1 194 ? -2.6 -18.969 -23.578 1 97.69 194 GLU B CA 1
ATOM 4064 C C . GLU B 1 194 ? -2.047 -17.547 -23.609 1 97.69 194 GLU B C 1
ATOM 4066 O O . GLU B 1 194 ? -1.396 -17.141 -24.578 1 97.69 194 GLU B O 1
ATOM 4071 N N . PHE B 1 195 ? -2.316 -16.812 -22.547 1 98.5 195 PHE B N 1
ATOM 4072 C CA . PHE B 1 195 ? -1.93 -15.406 -22.5 1 98.5 195 PHE B CA 1
ATOM 4073 C C . PHE B 1 195 ? -0.413 -15.266 -22.469 1 98.5 195 PHE B C 1
ATOM 4075 O O . PHE B 1 195 ? 0.146 -14.414 -23.172 1 98.5 195 PHE B O 1
ATOM 4082 N N . CYS B 1 196 ? 0.256 -16.141 -21.688 1 98.25 196 CYS B N 1
ATOM 4083 C CA . CYS B 1 196 ? 1.699 -16.031 -21.516 1 98.25 196 CYS B CA 1
ATOM 4084 C C . CYS B 1 196 ? 2.439 -16.797 -22.609 1 98.25 196 CYS B C 1
ATOM 4086 O O . CYS B 1 196 ? 3.662 -16.688 -22.734 1 98.25 196 CYS B O 1
ATOM 4088 N N . GLY B 1 197 ? 1.727 -17.609 -23.359 1 97.62 197 GLY B N 1
ATOM 4089 C CA . GLY B 1 197 ? 2.336 -18.422 -24.406 1 97.62 197 GLY B CA 1
ATOM 4090 C C . GLY B 1 197 ? 3.178 -19.562 -23.875 1 97.62 197 GLY B C 1
ATOM 4091 O O . GLY B 1 197 ? 4.301 -19.781 -24.328 1 97.62 197 GLY B O 1
ATOM 4092 N N . PHE B 1 198 ? 2.641 -20.219 -22.875 1 97.56 198 PHE B N 1
ATOM 4093 C CA . PHE B 1 198 ? 3.363 -21.312 -22.25 1 97.56 198 PHE B CA 1
ATOM 4094 C C . PHE B 1 198 ? 3.143 -22.609 -23.016 1 97.56 198 PHE B C 1
ATOM 4096 O O . PHE B 1 198 ? 2.055 -22.844 -23.547 1 97.56 198 PHE B O 1
ATOM 4103 N N . THR B 1 199 ? 4.156 -23.422 -23.109 1 96.19 199 THR B N 1
ATOM 4104 C CA . THR B 1 199 ? 4.047 -24.812 -23.547 1 96.19 199 THR B CA 1
ATOM 4105 C C . THR B 1 199 ? 4.695 -25.766 -22.547 1 96.19 199 THR B C 1
ATOM 4107 O O . THR B 1 199 ? 5.5 -25.328 -21.703 1 96.19 199 THR B O 1
ATOM 4110 N N . ASP B 1 200 ? 4.352 -27 -22.594 1 95.94 200 ASP B N 1
ATOM 4111 C CA . ASP B 1 200 ? 4.785 -27.984 -21.609 1 95.94 200 ASP B CA 1
ATOM 4112 C C . ASP B 1 200 ? 6.289 -28.219 -21.688 1 95.94 200 ASP B C 1
ATOM 4114 O O . ASP B 1 200 ? 6.918 -28.625 -20.703 1 95.94 200 ASP B O 1
ATOM 4118 N N . ASP B 1 201 ? 6.914 -27.969 -22.797 1 96.19 201 ASP B N 1
ATOM 4119 C CA . ASP B 1 201 ? 8.312 -28.312 -23.016 1 96.19 201 ASP B CA 1
ATOM 4120 C C . ASP B 1 201 ? 9.234 -27.172 -22.609 1 96.19 201 ASP B C 1
ATOM 4122 O O . ASP B 1 201 ? 10.461 -27.312 -22.625 1 96.19 201 ASP B O 1
ATOM 4126 N N . MET B 1 202 ? 8.688 -26.109 -22.203 1 96.75 202 MET B N 1
ATOM 4127 C CA . MET B 1 202 ? 9.5 -24.938 -21.859 1 96.75 202 MET B CA 1
ATOM 4128 C C . MET B 1 202 ? 10.203 -25.156 -20.516 1 96.75 202 MET B C 1
ATOM 4130 O O . MET B 1 202 ? 9.633 -25.734 -19.594 1 96.75 202 MET B O 1
ATOM 4134 N N . ASN B 1 203 ? 11.414 -24.625 -20.5 1 95.31 203 ASN B N 1
ATOM 4135 C CA . ASN B 1 203 ? 12.109 -24.688 -19.219 1 95.31 203 ASN B CA 1
ATOM 4136 C C . ASN B 1 203 ? 11.719 -23.516 -18.328 1 95.31 203 ASN B C 1
ATOM 4138 O O . ASN B 1 203 ? 10.992 -22.609 -18.75 1 95.31 203 ASN B O 1
ATOM 4142 N N . ASP B 1 204 ? 12.172 -23.5 -17.109 1 94.62 204 ASP B N 1
ATOM 4143 C CA . ASP B 1 204 ? 11.75 -22.531 -16.094 1 94.62 204 ASP B CA 1
ATOM 4144 C C . ASP B 1 204 ? 12.125 -21.109 -16.516 1 94.62 204 ASP B C 1
ATOM 4146 O O . ASP B 1 204 ? 11.336 -20.172 -16.344 1 94.62 204 ASP B O 1
ATOM 4150 N N . GLU B 1 205 ? 13.312 -20.906 -17 1 92.81 205 GLU B N 1
ATOM 4151 C CA . GLU B 1 205 ? 13.766 -19.594 -17.406 1 92.81 205 GLU B CA 1
ATOM 4152 C C . GLU B 1 205 ? 12.852 -19 -18.484 1 92.81 205 GLU B C 1
ATOM 4154 O O . GLU B 1 205 ? 12.508 -17.812 -18.438 1 92.81 205 GLU B O 1
ATOM 4159 N N . GLU B 1 206 ? 12.508 -19.859 -19.422 1 94.94 206 GLU B N 1
ATOM 4160 C CA . GLU B 1 206 ? 11.602 -19.422 -20.469 1 94.94 206 GLU B CA 1
ATOM 4161 C C . GLU B 1 206 ? 10.242 -19.031 -19.906 1 94.94 206 GLU B C 1
ATOM 4163 O O . GLU B 1 206 ? 9.656 -18.031 -20.328 1 94.94 206 GLU B O 1
ATOM 4168 N N . LEU B 1 207 ? 9.719 -19.828 -19.016 1 97 207 LEU B N 1
ATOM 4169 C CA . LEU B 1 207 ? 8.438 -19.531 -18.375 1 97 207 LEU B CA 1
ATOM 4170 C C . LEU B 1 207 ? 8.484 -18.188 -17.656 1 97 207 LEU B C 1
ATOM 4172 O O . LEU B 1 207 ? 7.559 -17.391 -17.781 1 97 207 LEU B O 1
ATOM 4176 N N . ILE B 1 208 ? 9.578 -17.938 -16.953 1 95.12 208 ILE B N 1
ATOM 4177 C CA . ILE B 1 208 ? 9.75 -16.719 -16.172 1 95.12 208 ILE B CA 1
ATOM 4178 C C . ILE B 1 208 ? 9.797 -15.516 -17.109 1 95.12 208 ILE B C 1
ATOM 4180 O O . ILE B 1 208 ? 9.109 -14.516 -16.875 1 95.12 208 ILE B O 1
ATOM 4184 N N . ILE B 1 209 ? 10.547 -15.617 -18.141 1 94.31 209 ILE B N 1
ATOM 4185 C CA . ILE B 1 209 ? 10.711 -14.516 -19.094 1 94.31 209 ILE B CA 1
ATOM 4186 C C . ILE B 1 209 ? 9.375 -14.18 -19.734 1 94.31 209 ILE B C 1
ATOM 4188 O O . ILE B 1 209 ? 9 -13.008 -19.828 1 94.31 209 ILE B O 1
ATOM 4192 N N . ARG B 1 210 ? 8.688 -15.203 -20.172 1 97.06 210 ARG B N 1
ATOM 4193 C CA . ARG B 1 210 ? 7.395 -14.984 -20.812 1 97.06 210 ARG B CA 1
ATOM 4194 C C . ARG B 1 210 ? 6.398 -14.367 -19.844 1 97.06 210 ARG B C 1
ATOM 4196 O O . ARG B 1 210 ? 5.594 -13.516 -20.219 1 97.06 210 ARG B O 1
ATOM 4203 N N . HIS B 1 211 ? 6.434 -14.781 -18.609 1 96.75 211 HIS B N 1
ATOM 4204 C CA . HIS B 1 211 ? 5.562 -14.195 -17.594 1 96.75 211 HIS B CA 1
ATOM 4205 C C . HIS B 1 211 ? 5.883 -12.727 -17.375 1 96.75 211 HIS B C 1
ATOM 4207 O O . HIS B 1 211 ? 4.977 -11.891 -17.312 1 96.75 211 HIS B O 1
ATOM 4213 N N . ILE B 1 212 ? 7.137 -12.367 -17.266 1 93.69 212 ILE B N 1
ATOM 4214 C CA . ILE B 1 212 ? 7.566 -10.992 -17.031 1 93.69 212 ILE B CA 1
ATOM 4215 C C . ILE B 1 212 ? 7.098 -10.094 -18.172 1 93.69 212 ILE B C 1
ATOM 4217 O O . ILE B 1 212 ? 6.543 -9.023 -17.938 1 93.69 212 ILE B O 1
ATOM 4221 N N . VAL B 1 213 ? 7.266 -10.578 -19.359 1 95.56 213 VAL B N 1
ATOM 4222 C CA . VAL B 1 213 ? 6.973 -9.781 -20.547 1 95.56 213 VAL B CA 1
ATOM 4223 C C . VAL B 1 213 ? 5.465 -9.57 -20.672 1 95.56 213 VAL B C 1
ATOM 4225 O O . VAL B 1 213 ? 5.016 -8.484 -21.047 1 95.56 213 VAL B O 1
ATOM 4228 N N . SER B 1 214 ? 4.719 -10.578 -20.344 1 97.06 214 SER B N 1
ATOM 4229 C CA . SER B 1 214 ? 3.27 -10.469 -20.453 1 97.06 214 SER B CA 1
ATOM 4230 C C . SER B 1 214 ? 2.674 -9.656 -19.312 1 97.06 214 SER B C 1
ATOM 4232 O O . SER B 1 214 ? 1.6 -9.07 -19.453 1 97.06 214 SER B O 1
ATOM 4234 N N . THR B 1 215 ? 3.338 -9.602 -18.188 1 96.25 215 THR B N 1
ATOM 4235 C CA . THR B 1 215 ? 2.832 -8.922 -17 1 96.25 215 THR B CA 1
ATOM 4236 C C . THR B 1 215 ? 2.898 -7.41 -17.172 1 96.25 215 THR B C 1
ATOM 4238 O O . THR B 1 215 ? 2.033 -6.688 -16.672 1 96.25 215 THR B O 1
ATOM 4241 N N . ALA B 1 216 ? 3.887 -6.934 -17.859 1 96.06 216 ALA B N 1
ATOM 4242 C CA . ALA B 1 216 ? 4.078 -5.492 -17.984 1 96.06 216 ALA B CA 1
ATOM 4243 C C . ALA B 1 216 ? 4.418 -5.117 -19.422 1 96.06 216 ALA B C 1
ATOM 4245 O O . ALA B 1 216 ? 5.488 -4.566 -19.703 1 96.06 216 ALA B O 1
ATOM 4246 N N . PRO B 1 217 ? 3.469 -5.324 -20.297 1 95.38 217 PRO B N 1
ATOM 4247 C CA . PRO B 1 217 ? 3.729 -5.027 -21.703 1 95.38 217 PRO B CA 1
ATOM 4248 C C . PRO B 1 217 ? 4.055 -3.553 -21.953 1 95.38 217 PRO B C 1
ATOM 4250 O O . PRO B 1 217 ? 4.746 -3.219 -22.922 1 95.38 217 PRO B O 1
ATOM 4253 N N . GLY B 1 218 ? 3.592 -2.697 -21.125 1 93.31 218 GLY B N 1
ATOM 4254 C CA . GLY B 1 218 ? 3.879 -1.279 -21.266 1 93.31 218 GLY B CA 1
ATOM 4255 C C . GLY B 1 218 ? 5.34 -0.938 -21.031 1 93.31 218 GLY B C 1
ATOM 4256 O O . GLY B 1 218 ? 5.848 0.04 -21.578 1 93.31 218 GLY B O 1
ATOM 4257 N N . GLY B 1 219 ? 5.988 -1.622 -20.172 1 93.94 219 GLY B N 1
ATOM 4258 C CA . GLY B 1 219 ? 7.43 -1.597 -19.984 1 93.94 219 GLY B CA 1
ATOM 4259 C C . GLY B 1 219 ? 7.945 -0.258 -19.484 1 93.94 219 GLY B C 1
ATOM 4260 O O . GLY B 1 219 ? 9.016 0.19 -19.891 1 93.94 219 GLY B O 1
ATOM 4261 N N . THR B 1 220 ? 7.199 0.433 -18.656 1 95.5 220 THR B N 1
ATOM 4262 C CA . THR B 1 220 ? 7.625 1.744 -18.188 1 95.5 220 THR B CA 1
ATOM 4263 C C . THR B 1 220 ? 8.922 1.637 -17.391 1 95.5 220 THR B C 1
ATOM 4265 O O . THR B 1 220 ? 9.711 2.582 -17.344 1 95.5 220 THR B O 1
ATOM 4268 N N . HIS B 1 221 ? 9.156 0.479 -16.766 1 94.19 221 HIS B N 1
ATOM 4269 C CA . HIS B 1 221 ? 10.297 0.249 -15.891 1 94.19 221 HIS B CA 1
ATOM 4270 C C . HIS B 1 221 ? 11.586 0.076 -16.688 1 94.19 221 HIS B C 1
ATOM 4272 O O . HIS B 1 221 ? 12.68 0.13 -16.125 1 94.19 221 HIS B O 1
ATOM 4278 N N . LEU B 1 222 ? 11.57 -0.143 -17.984 1 90.69 222 LEU B N 1
ATOM 4279 C CA . LEU B 1 222 ? 12.734 -0.425 -18.812 1 90.69 222 LEU B CA 1
ATOM 4280 C C . LEU B 1 222 ? 13.648 0.793 -18.891 1 90.69 222 LEU B C 1
ATOM 4282 O O . LEU B 1 222 ? 14.828 0.667 -19.234 1 90.69 222 LEU B O 1
ATOM 4286 N N . LYS B 1 223 ? 13.078 1.904 -18.562 1 89.44 223 LYS B N 1
ATOM 4287 C CA . LYS B 1 223 ? 13.844 3.145 -18.641 1 89.44 223 LYS B CA 1
ATOM 4288 C C . LYS B 1 223 ? 14.914 3.191 -17.547 1 89.44 223 LYS B C 1
ATOM 4290 O O . LYS B 1 223 ? 15.883 3.951 -17.656 1 89.44 223 LYS B O 1
ATOM 4295 N N . TYR B 1 224 ? 14.703 2.332 -16.5 1 91.5 224 TYR B N 1
ATOM 4296 C CA . TYR B 1 224 ? 15.633 2.535 -15.398 1 91.5 224 TYR B CA 1
ATOM 4297 C C . TYR B 1 224 ? 16.094 1.202 -14.82 1 91.5 224 TYR B C 1
ATOM 4299 O O . TYR B 1 224 ? 17.047 1.149 -14.047 1 91.5 224 TYR B O 1
ATOM 4307 N N . MET B 1 225 ? 15.469 0.165 -15.062 1 88.25 225 MET B N 1
ATOM 4308 C CA . MET B 1 225 ? 15.875 -1.117 -14.5 1 88.25 225 MET B CA 1
ATOM 4309 C C . MET B 1 225 ? 17.047 -1.714 -15.281 1 88.25 225 MET B C 1
ATOM 4311 O O . MET B 1 225 ? 17.016 -1.748 -16.516 1 88.25 225 MET B O 1
ATOM 4315 N N . LYS B 1 226 ? 17.984 -2.197 -14.508 1 83 226 LYS B N 1
ATOM 4316 C CA . LYS B 1 226 ? 19.172 -2.807 -15.117 1 83 226 LYS B CA 1
ATOM 4317 C C . LYS B 1 226 ? 19.031 -4.324 -15.164 1 83 226 LYS B C 1
ATOM 4319 O O . LYS B 1 226 ? 18.719 -4.961 -14.156 1 83 226 LYS B O 1
ATOM 4324 N N . PRO B 1 227 ? 19.391 -4.859 -16.266 1 79.06 227 PRO B N 1
ATOM 4325 C CA . PRO B 1 227 ? 19.266 -6.312 -16.422 1 79.06 227 PRO B CA 1
ATOM 4326 C C . PRO B 1 227 ? 20.094 -7.09 -15.406 1 79.06 227 PRO B C 1
ATOM 4328 O O . PRO B 1 227 ? 19.703 -8.188 -15 1 79.06 227 PRO B O 1
ATOM 4331 N N . LYS B 1 228 ? 21.141 -6.566 -15 1 78.69 228 LYS B N 1
ATOM 4332 C CA . LYS B 1 228 ? 22.062 -7.266 -14.102 1 78.69 228 LYS B CA 1
ATOM 4333 C C . LYS B 1 228 ? 21.453 -7.406 -12.703 1 78.69 228 LYS B C 1
ATOM 4335 O O . LYS B 1 228 ? 21.953 -8.172 -11.875 1 78.69 228 LYS B O 1
ATOM 4340 N N . SER B 1 229 ? 20.438 -6.676 -12.594 1 79.94 229 SER B N 1
ATOM 4341 C CA . SER B 1 229 ? 19.844 -6.676 -11.258 1 79.94 229 SER B CA 1
ATOM 4342 C C . SER B 1 229 ? 19 -7.926 -11.031 1 79.94 229 SER B C 1
ATOM 4344 O O . SER B 1 229 ? 18.594 -8.211 -9.898 1 79.94 229 SER B O 1
ATOM 4346 N N . ILE B 1 230 ? 18.734 -8.641 -12.016 1 79.38 230 ILE B N 1
ATOM 4347 C CA . ILE B 1 230 ? 17.984 -9.891 -11.883 1 79.38 230 ILE B CA 1
ATOM 4348 C C . ILE B 1 230 ? 18.938 -11.07 -11.898 1 79.38 230 ILE B C 1
ATOM 4350 O O . ILE B 1 230 ? 19.719 -11.234 -12.844 1 79.38 230 ILE B O 1
ATOM 4354 N N . ASP B 1 231 ? 18.922 -11.812 -10.859 1 81.19 231 ASP B N 1
ATOM 4355 C CA . ASP B 1 231 ? 19.828 -12.953 -10.711 1 81.19 231 ASP B CA 1
ATOM 4356 C C . ASP B 1 231 ? 19.047 -14.266 -10.664 1 81.19 231 ASP B C 1
ATOM 4358 O O . ASP B 1 231 ? 18.609 -14.703 -9.602 1 81.19 231 ASP B O 1
ATOM 4362 N N . PHE B 1 232 ? 18.984 -14.961 -11.719 1 78.19 232 PHE B N 1
ATOM 4363 C CA . PHE B 1 232 ? 18.234 -16.203 -11.812 1 78.19 232 PHE B CA 1
ATOM 4364 C C . PHE B 1 232 ? 18.906 -17.312 -11 1 78.19 232 PHE B C 1
ATOM 4366 O O . PHE B 1 232 ? 18.234 -18.125 -10.383 1 78.19 232 PHE B O 1
ATOM 4373 N N . SER B 1 233 ? 20.203 -17.25 -10.953 1 77.56 233 SER B N 1
ATOM 4374 C CA . SER B 1 233 ? 20.953 -18.281 -10.258 1 77.56 233 SER B CA 1
ATOM 4375 C C . SER B 1 233 ? 20.703 -18.234 -8.75 1 77.56 233 SER B C 1
ATOM 4377 O O . SER B 1 233 ? 20.547 -19.281 -8.109 1 77.56 233 SER B O 1
ATOM 4379 N N . ASN B 1 234 ? 20.547 -17.047 -8.281 1 79.38 234 ASN B N 1
ATOM 4380 C CA . ASN B 1 234 ? 20.328 -16.891 -6.848 1 79.38 234 ASN B CA 1
ATOM 4381 C C . ASN B 1 234 ? 18.859 -16.594 -6.531 1 79.38 234 ASN B C 1
ATOM 4383 O O . ASN B 1 234 ? 18.516 -16.312 -5.383 1 79.38 234 ASN B O 1
ATOM 4387 N N . HIS B 1 235 ? 18.047 -16.672 -7.539 1 81.44 235 HIS B N 1
ATOM 4388 C CA . HIS B 1 235 ? 16.609 -16.438 -7.391 1 81.44 235 HIS B CA 1
ATOM 4389 C C . HIS B 1 235 ? 16.344 -15.141 -6.645 1 81.44 235 HIS B C 1
ATOM 4391 O O . HIS B 1 235 ? 15.578 -15.125 -5.672 1 81.44 235 HIS B O 1
ATOM 4397 N N . ALA B 1 236 ? 17.062 -14.164 -7.117 1 82 236 ALA B N 1
ATOM 4398 C CA . ALA B 1 236 ? 16.953 -12.883 -6.426 1 82 236 ALA B CA 1
ATOM 4399 C C . ALA B 1 236 ? 16.656 -11.758 -7.41 1 82 236 ALA B C 1
ATOM 4401 O O . ALA B 1 236 ? 17.219 -11.719 -8.508 1 82 236 ALA B O 1
ATOM 4402 N N . ALA B 1 237 ? 15.656 -10.977 -7.062 1 87.75 237 ALA B N 1
ATOM 4403 C CA . ALA B 1 237 ? 15.352 -9.719 -7.746 1 87.75 237 ALA B CA 1
ATOM 4404 C C . ALA B 1 237 ? 15.102 -8.594 -6.746 1 87.75 237 ALA B C 1
ATOM 4406 O O . ALA B 1 237 ? 14.508 -8.82 -5.688 1 87.75 237 ALA B O 1
ATOM 4407 N N . PRO B 1 238 ? 15.609 -7.445 -7.051 1 93.31 238 PRO B N 1
ATOM 4408 C CA . PRO B 1 238 ? 15.391 -6.336 -6.117 1 93.31 238 PRO B CA 1
ATOM 4409 C C . PRO B 1 238 ? 13.93 -5.918 -6.027 1 93.31 238 PRO B C 1
ATOM 4411 O O . PRO B 1 238 ? 13.188 -6.027 -7.012 1 93.31 238 PRO B O 1
ATOM 4414 N N . SER B 1 239 ? 13.5 -5.566 -4.902 1 95.31 239 SER B N 1
ATOM 4415 C CA . SER B 1 239 ? 12.164 -5.031 -4.652 1 95.31 239 SER B CA 1
ATOM 4416 C C . SER B 1 239 ? 12.18 -4.039 -3.494 1 95.31 239 SER B C 1
ATOM 4418 O O . SER B 1 239 ? 12.828 -4.273 -2.475 1 95.31 239 SER B O 1
ATOM 4420 N N . LEU B 1 240 ? 11.461 -2.99 -3.641 1 97 240 LEU B N 1
ATOM 4421 C CA . LEU B 1 240 ? 11.359 -1.969 -2.605 1 97 240 LEU B CA 1
ATOM 4422 C C . LEU B 1 240 ? 10.086 -2.146 -1.786 1 97 240 LEU B C 1
ATOM 4424 O O . LEU B 1 240 ? 9.016 -2.406 -2.344 1 97 240 LEU B O 1
ATOM 4428 N N . GLY B 1 241 ? 10.234 -1.99 -0.497 1 98.25 241 GLY B N 1
ATOM 4429 C CA . GLY B 1 241 ? 9.094 -2.131 0.392 1 98.25 241 GLY B CA 1
ATOM 4430 C C . GLY B 1 241 ? 7.953 -1.19 0.053 1 98.25 241 GLY B C 1
ATOM 4431 O O . GLY B 1 241 ? 6.785 -1.577 0.114 1 98.25 241 GLY B O 1
ATOM 4432 N N . SER B 1 242 ? 8.273 0.051 -0.263 1 98.69 242 SER B N 1
ATOM 4433 C CA . SER B 1 242 ? 7.254 1.039 -0.606 1 98.69 242 SER B CA 1
ATOM 4434 C C . SER B 1 242 ? 6.477 0.624 -1.853 1 98.69 242 SER B C 1
ATOM 4436 O O . SER B 1 242 ? 5.254 0.771 -1.907 1 98.69 242 SER B O 1
ATOM 4438 N N . THR B 1 243 ? 7.164 0.093 -2.832 1 98.69 243 THR B N 1
ATOM 4439 C CA . THR B 1 243 ? 6.52 -0.358 -4.059 1 98.69 243 THR B CA 1
ATOM 4440 C C . THR B 1 243 ? 5.641 -1.577 -3.793 1 98.69 243 THR B C 1
ATOM 4442 O O . THR B 1 243 ? 4.535 -1.683 -4.328 1 98.69 243 THR B O 1
ATOM 4445 N N . CYS B 1 244 ? 6.148 -2.49 -2.971 1 98.75 244 CYS B N 1
ATOM 4446 C CA . CYS B 1 244 ? 5.336 -3.637 -2.58 1 98.75 244 CYS B CA 1
ATOM 4447 C C . CYS B 1 244 ? 4.066 -3.188 -1.866 1 98.75 244 CYS B C 1
ATOM 4449 O O . CYS B 1 244 ? 2.979 -3.697 -2.143 1 98.75 244 CYS B O 1
ATOM 4451 N N . THR B 1 245 ? 4.18 -2.217 -0.957 1 98.81 245 THR B N 1
ATOM 4452 C CA . THR B 1 245 ? 3.025 -1.694 -0.234 1 98.81 245 THR B CA 1
ATOM 4453 C C . THR B 1 245 ? 2.023 -1.063 -1.197 1 98.81 245 THR B C 1
ATOM 4455 O O . THR B 1 245 ? 0.815 -1.271 -1.07 1 98.81 245 THR B O 1
ATOM 4458 N N . MET B 1 246 ? 2.533 -0.276 -2.17 1 98.81 246 MET B N 1
ATOM 4459 C CA . MET B 1 246 ? 1.675 0.297 -3.203 1 98.81 246 MET B CA 1
ATOM 4460 C C . MET B 1 246 ? 0.863 -0.789 -3.9 1 98.81 246 MET B C 1
ATOM 4462 O O . MET B 1 246 ? -0.351 -0.653 -4.066 1 98.81 246 MET B O 1
ATOM 4466 N N . LEU B 1 247 ? 1.54 -1.826 -4.211 1 98.31 247 LEU B N 1
ATOM 4467 C CA . LEU B 1 247 ? 0.935 -2.949 -4.918 1 98.31 247 LEU B CA 1
ATOM 4468 C C . LEU B 1 247 ? -0.128 -3.625 -4.059 1 98.31 247 LEU B C 1
ATOM 4470 O O . LEU B 1 247 ? -1.159 -4.066 -4.57 1 98.31 247 LEU B O 1
ATOM 4474 N N . HIS B 1 248 ? 0.106 -3.762 -2.697 1 98.88 248 HIS B N 1
ATOM 4475 C CA . HIS B 1 248 ? -0.875 -4.348 -1.789 1 98.88 248 HIS B CA 1
ATOM 4476 C C . HIS B 1 248 ? -2.217 -3.631 -1.891 1 98.88 248 HIS B C 1
ATOM 4478 O O . HIS B 1 248 ? -3.26 -4.273 -2.02 1 98.88 248 HIS B O 1
ATOM 4484 N N . GLY B 1 249 ? -2.102 -2.352 -1.86 1 98.81 249 GLY B N 1
ATOM 4485 C CA . GLY B 1 249 ? -3.316 -1.554 -1.896 1 98.81 249 GLY B CA 1
ATOM 4486 C C . GLY B 1 249 ? -4.016 -1.593 -3.24 1 98.81 249 GLY B C 1
ATOM 4487 O O . GLY B 1 249 ? -5.234 -1.781 -3.309 1 98.81 249 GLY B O 1
ATOM 4488 N N . MET B 1 250 ? -3.279 -1.435 -4.312 1 98.62 250 MET B N 1
ATOM 4489 C CA . MET B 1 250 ? -3.848 -1.336 -5.652 1 98.62 250 MET B CA 1
ATOM 4490 C C . MET B 1 250 ? -4.582 -2.617 -6.031 1 98.62 250 MET B C 1
ATOM 4492 O O . MET B 1 250 ? -5.727 -2.572 -6.484 1 98.62 250 MET B O 1
ATOM 4496 N N . LEU B 1 251 ? -3.92 -3.721 -5.797 1 98.88 251 LEU B N 1
ATOM 4497 C CA . LEU B 1 251 ? -4.555 -4.973 -6.199 1 98.88 251 LEU B CA 1
ATOM 4498 C C . LEU B 1 251 ? -5.719 -5.312 -5.277 1 98.88 251 LEU B C 1
ATOM 4500 O O . LEU B 1 251 ? -6.727 -5.867 -5.723 1 98.88 251 LEU B O 1
ATOM 4504 N N . SER B 1 252 ? -5.609 -5.039 -3.953 1 98.88 252 SER B N 1
ATOM 4505 C CA . SER B 1 252 ? -6.715 -5.273 -3.031 1 98.88 252 SER B CA 1
ATOM 4506 C C . SER B 1 252 ? -7.938 -4.445 -3.41 1 98.88 252 SER B C 1
ATOM 4508 O O . SER B 1 252 ? -9.07 -4.891 -3.246 1 98.88 252 SER B O 1
ATOM 4510 N N . ASN B 1 253 ? -7.719 -3.213 -3.885 1 98.81 253 ASN B N 1
ATOM 4511 C CA . ASN B 1 253 ? -8.836 -2.43 -4.398 1 98.81 253 ASN B CA 1
ATOM 4512 C C . ASN B 1 253 ? -9.555 -3.154 -5.531 1 98.81 253 ASN B C 1
ATOM 4514 O O . ASN B 1 253 ? -10.789 -3.197 -5.562 1 98.81 253 ASN B O 1
ATOM 4518 N N . GLU B 1 254 ? -8.797 -3.742 -6.453 1 98.81 254 GLU B N 1
ATOM 4519 C CA . GLU B 1 254 ? -9.398 -4.48 -7.559 1 98.81 254 GLU B CA 1
ATOM 4520 C C . GLU B 1 254 ? -10.258 -5.637 -7.047 1 98.81 254 GLU B C 1
ATOM 4522 O O . GLU B 1 254 ? -11.328 -5.902 -7.586 1 98.81 254 GLU B O 1
ATOM 4527 N N . VAL B 1 255 ? -9.797 -6.301 -6.043 1 98.88 255 VAL B N 1
ATOM 4528 C CA . VAL B 1 255 ? -10.516 -7.426 -5.465 1 98.88 255 VAL B CA 1
ATOM 4529 C C . VAL B 1 255 ? -11.844 -6.941 -4.879 1 98.88 255 VAL B C 1
ATOM 4531 O O . VAL B 1 255 ? -12.898 -7.535 -5.133 1 98.88 255 VAL B O 1
ATOM 4534 N N . LEU B 1 256 ? -11.789 -5.883 -4.082 1 98.81 256 LEU B N 1
ATOM 4535 C CA . LEU B 1 256 ? -13.008 -5.359 -3.465 1 98.81 256 LEU B CA 1
ATOM 4536 C C . LEU B 1 256 ? -13.992 -4.879 -4.523 1 98.81 256 LEU B C 1
ATOM 4538 O O . LEU B 1 256 ? -15.203 -5.09 -4.398 1 98.81 256 LEU B O 1
ATOM 4542 N N . ILE B 1 257 ? -13.461 -4.195 -5.547 1 98.62 257 ILE B N 1
ATOM 4543 C CA . ILE B 1 257 ? -14.289 -3.725 -6.648 1 98.62 257 ILE B CA 1
ATOM 4544 C C . ILE B 1 257 ? -14.969 -4.91 -7.332 1 98.62 257 ILE B C 1
ATOM 4546 O O . ILE B 1 257 ? -16.156 -4.852 -7.66 1 98.62 257 ILE B O 1
ATOM 4550 N N . TYR B 1 258 ? -14.258 -6.008 -7.52 1 98.62 258 TYR B N 1
ATOM 4551 C CA . TYR B 1 258 ? -14.789 -7.227 -8.125 1 98.62 258 TYR B CA 1
ATOM 4552 C C . TYR B 1 258 ? -15.898 -7.82 -7.266 1 98.62 258 TYR B C 1
ATOM 4554 O O . TYR B 1 258 ? -16.984 -8.133 -7.766 1 98.62 258 TYR B O 1
ATOM 4562 N N . ILE B 1 259 ? -15.625 -7.953 -5.945 1 98.38 259 ILE B N 1
ATOM 4563 C CA . ILE B 1 259 ? -16.562 -8.578 -5.016 1 98.38 259 ILE B CA 1
ATOM 4564 C C . ILE B 1 259 ? -17.844 -7.758 -4.934 1 98.38 259 ILE B C 1
ATOM 4566 O O . ILE B 1 259 ? -18.938 -8.312 -4.891 1 98.38 259 ILE B O 1
ATOM 4570 N N . THR B 1 260 ? -17.672 -6.43 -4.953 1 97.75 260 THR B N 1
ATOM 4571 C CA . THR B 1 260 ? -18.812 -5.543 -4.754 1 97.75 260 THR B CA 1
ATOM 4572 C C . THR B 1 260 ? -19.469 -5.195 -6.09 1 97.75 260 THR B C 1
ATOM 4574 O O . THR B 1 260 ? -20.531 -4.566 -6.125 1 97.75 260 THR B O 1
ATOM 4577 N N . LYS B 1 261 ? -18.844 -5.504 -7.188 1 97.19 261 LYS B N 1
ATOM 4578 C CA . LYS B 1 261 ? -19.344 -5.277 -8.539 1 97.19 261 LYS B CA 1
ATOM 4579 C C . LYS B 1 261 ? -19.547 -3.791 -8.812 1 97.19 261 LYS B C 1
ATOM 4581 O O . LYS B 1 261 ? -20.5 -3.404 -9.492 1 97.19 261 LYS B O 1
ATOM 4586 N N . ARG B 1 262 ? -18.75 -2.982 -8.242 1 95.31 262 ARG B N 1
ATOM 4587 C CA . ARG B 1 262 ? -18.828 -1.535 -8.406 1 95.31 262 ARG B CA 1
ATOM 4588 C C . ARG B 1 262 ? -18.391 -1.116 -9.805 1 95.31 262 ARG B C 1
ATOM 4590 O O . ARG B 1 262 ? -18.797 -0.058 -10.297 1 95.31 262 ARG B O 1
ATOM 4597 N N . ARG B 1 263 ? -17.547 -1.818 -10.289 1 94.62 263 ARG B N 1
ATOM 4598 C CA . ARG B 1 263 ? -17.094 -1.716 -11.672 1 94.62 263 ARG B CA 1
ATOM 4599 C C . ARG B 1 263 ? -16.812 -3.096 -12.266 1 94.62 263 ARG B C 1
ATOM 4601 O O . ARG B 1 263 ? -16.391 -4.004 -11.547 1 94.62 263 ARG B O 1
ATOM 4608 N N . GLU B 1 264 ? -17.109 -3.195 -13.508 1 95.56 264 GLU B N 1
ATOM 4609 C CA . GLU B 1 264 ? -16.641 -4.41 -14.148 1 95.56 264 GLU B CA 1
ATOM 4610 C C . GLU B 1 264 ? -15.109 -4.461 -14.172 1 95.56 264 GLU B C 1
ATOM 4612 O O . GLU B 1 264 ? -14.461 -3.518 -14.625 1 95.56 264 GLU B O 1
ATOM 4617 N N . VAL B 1 265 ? -14.57 -5.504 -13.625 1 96.25 265 VAL B N 1
ATOM 4618 C CA . VAL B 1 265 ? -13.117 -5.633 -13.664 1 96.25 265 VAL B CA 1
ATOM 4619 C 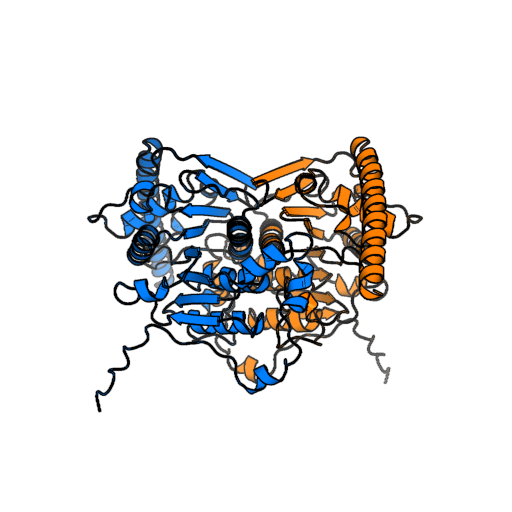C . VAL B 1 265 ? -12.672 -6.016 -15.07 1 96.25 265 VAL B C 1
ATOM 4621 O O . VAL B 1 265 ? -13.336 -6.805 -15.75 1 96.25 265 VAL B O 1
ATOM 4624 N N . LYS B 1 266 ? -11.617 -5.508 -15.492 1 97.25 266 LYS B N 1
ATOM 4625 C CA . LYS B 1 266 ? -11.039 -5.801 -16.797 1 97.25 266 LYS B CA 1
ATOM 4626 C C . LYS B 1 266 ? -9.984 -6.902 -16.703 1 97.25 266 LYS B C 1
ATOM 4628 O O . LYS B 1 266 ? -8.852 -6.652 -16.266 1 97.25 266 LYS B O 1
ATOM 4633 N N . GLY B 1 267 ? -10.328 -8.086 -17.094 1 98.12 267 GLY B N 1
ATOM 4634 C CA . GLY B 1 267 ? -9.406 -9.203 -17.094 1 98.12 267 GLY B CA 1
ATOM 4635 C C . GLY B 1 267 ? -8.469 -9.219 -18.281 1 98.12 267 GLY B C 1
ATOM 4636 O O . GLY B 1 267 ? -8.703 -8.516 -19.266 1 98.12 267 GLY B O 1
ATOM 4637 N N . VAL B 1 268 ? -7.441 -10.008 -18.219 1 97.88 268 VAL B N 1
ATOM 4638 C CA . VAL B 1 268 ? -6.582 -10.195 -19.375 1 97.88 268 VAL B CA 1
ATOM 4639 C C . VAL B 1 268 ? -7.434 -10.5 -20.609 1 97.88 268 VAL B C 1
ATOM 4641 O O . VAL B 1 268 ? -8.438 -11.211 -20.516 1 97.88 268 VAL B O 1
ATOM 4644 N N . PRO B 1 269 ? -7.133 -9.82 -21.812 1 98.06 269 PRO B N 1
ATOM 4645 C CA . PRO B 1 269 ? -5.785 -9.352 -22.141 1 98.06 269 PRO B CA 1
ATOM 4646 C C . PRO B 1 269 ? -5.57 -7.883 -21.781 1 98.06 269 PRO B C 1
ATOM 4648 O O . PRO B 1 269 ? -4.645 -7.246 -22.281 1 98.06 269 PRO B O 1
ATOM 4651 N N . TYR B 1 270 ? -6.496 -7.34 -21.016 1 98.31 270 TYR B N 1
ATOM 4652 C CA . TYR B 1 270 ? -6.207 -6.02 -20.469 1 98.31 270 TYR B CA 1
ATOM 4653 C C . TYR B 1 270 ? -5.051 -6.082 -19.484 1 98.31 270 TYR B C 1
ATOM 4655 O O . TYR B 1 270 ? -4.859 -7.098 -18.797 1 98.31 270 TYR B O 1
ATOM 4663 N N . TYR B 1 271 ? -4.266 -5.023 -19.438 1 98.25 271 TYR B N 1
ATOM 4664 C CA . TYR B 1 271 ? -3.158 -4.918 -18.5 1 98.25 271 TYR B CA 1
ATOM 4665 C C . TYR B 1 271 ? -3.031 -3.496 -17.953 1 98.25 271 TYR B C 1
ATOM 4667 O O . TYR B 1 271 ? -3.488 -2.543 -18.594 1 98.25 271 TYR B O 1
ATOM 4675 N N . PHE B 1 272 ? -2.42 -3.396 -16.812 1 98.75 272 PHE B N 1
ATOM 4676 C CA . PHE B 1 272 ? -2.242 -2.109 -16.141 1 98.75 272 PHE B CA 1
ATOM 4677 C C . PHE B 1 272 ? -0.851 -2.002 -15.539 1 98.75 272 PHE B C 1
ATOM 4679 O O . PHE B 1 272 ? -0.304 -2.992 -15.047 1 98.75 272 PHE B O 1
ATOM 4686 N N . GLN B 1 273 ? -0.279 -0.854 -15.586 1 98.62 273 GLN B N 1
ATOM 4687 C CA . GLN B 1 273 ? 1.001 -0.58 -14.938 1 98.62 273 GLN B CA 1
ATOM 4688 C C . GLN B 1 273 ? 1.083 0.871 -14.477 1 98.62 273 GLN B C 1
ATOM 4690 O O . GLN B 1 273 ? 0.861 1.794 -15.258 1 98.62 273 GLN B O 1
ATOM 4695 N N . PHE B 1 274 ? 1.297 1.055 -13.195 1 98.69 274 PHE B N 1
ATOM 4696 C CA . PHE B 1 274 ? 1.583 2.371 -12.641 1 98.69 274 PHE B CA 1
ATOM 4697 C C . PHE B 1 274 ? 3.039 2.469 -12.203 1 98.69 274 PHE B C 1
ATOM 4699 O O . PHE B 1 274 ? 3.5 1.673 -11.383 1 98.69 274 PHE B O 1
ATOM 4706 N N . ASP B 1 275 ? 3.729 3.424 -12.727 1 98.5 275 ASP B N 1
ATOM 4707 C CA . ASP B 1 275 ? 5.148 3.602 -12.438 1 98.5 275 ASP B CA 1
ATOM 4708 C C . ASP B 1 275 ? 5.391 4.895 -11.656 1 98.5 275 ASP B C 1
ATOM 4710 O O . ASP B 1 275 ? 5.262 5.988 -12.211 1 98.5 275 ASP B O 1
ATOM 4714 N N . SER B 1 276 ? 5.797 4.742 -10.422 1 97.75 276 SER B N 1
ATOM 4715 C CA . SER B 1 276 ? 5.977 5.887 -9.531 1 97.75 276 SER B CA 1
ATOM 4716 C C . SER B 1 276 ? 7.172 6.73 -9.953 1 97.75 276 SER B C 1
ATOM 4718 O O . SER B 1 276 ? 7.195 7.941 -9.719 1 97.75 276 SER B O 1
ATOM 4720 N N . LEU B 1 277 ? 8.18 6.074 -10.477 1 98 277 LEU B N 1
ATOM 4721 C CA . LEU B 1 277 ? 9.383 6.816 -10.82 1 98 277 LEU B CA 1
ATOM 4722 C C . LEU B 1 277 ? 9.164 7.668 -12.062 1 98 277 LEU B C 1
ATOM 4724 O O . LEU B 1 277 ? 9.539 8.844 -12.094 1 98 277 LEU B O 1
ATOM 4728 N N . THR B 1 278 ? 8.531 7.078 -13.07 1 97.25 278 THR B N 1
ATOM 4729 C CA . THR B 1 278 ? 8.32 7.824 -14.312 1 97.25 278 THR B CA 1
ATOM 4730 C C . THR B 1 278 ? 7.004 8.594 -14.258 1 97.25 278 THR B C 1
ATOM 4732 O O . THR B 1 278 ? 6.707 9.391 -15.156 1 97.25 278 THR B O 1
ATOM 4735 N N . LEU B 1 279 ? 6.156 8.367 -13.266 1 97.5 279 LEU B N 1
ATOM 4736 C CA . LEU B 1 279 ? 4.832 8.961 -13.094 1 97.5 279 LEU B CA 1
ATOM 4737 C C . LEU B 1 279 ? 3.955 8.695 -14.312 1 97.5 279 LEU B C 1
ATOM 4739 O O . LEU B 1 279 ? 3.379 9.617 -14.883 1 97.5 279 LEU B O 1
ATOM 4743 N N . GLN B 1 280 ? 3.852 7.43 -14.617 1 97.75 280 GLN B N 1
ATOM 4744 C CA . GLN B 1 280 ? 3.047 6.996 -15.758 1 97.75 280 GLN B CA 1
ATOM 4745 C C . GLN B 1 280 ? 2.068 5.898 -15.352 1 97.75 280 GLN B C 1
ATOM 4747 O O . GLN B 1 280 ? 2.404 5.023 -14.547 1 97.75 280 GLN B O 1
ATOM 4752 N N . PHE B 1 281 ? 0.926 6.02 -15.867 1 98.38 281 PHE B N 1
ATOM 4753 C CA . PHE B 1 281 ? -0.054 4.941 -15.789 1 98.38 281 PHE B CA 1
ATOM 4754 C C . PHE B 1 281 ? -0.377 4.414 -17.188 1 98.38 281 PHE B C 1
ATOM 4756 O O . PHE B 1 281 ? -0.932 5.137 -18.016 1 98.38 281 PHE B O 1
ATOM 4763 N N . LYS B 1 282 ? -0.034 3.197 -17.438 1 97.75 282 LYS B N 1
ATOM 4764 C CA . LYS B 1 282 ? -0.303 2.533 -18.703 1 97.75 282 LYS B CA 1
ATOM 4765 C C . LYS B 1 282 ? -1.418 1.501 -18.562 1 97.75 282 LYS B C 1
ATOM 4767 O O . LYS B 1 282 ? -1.433 0.724 -17.609 1 97.75 282 LYS B O 1
ATOM 4772 N N . GLN B 1 283 ? -2.389 1.653 -19.297 1 97.69 283 GLN B N 1
ATOM 4773 C CA . GLN B 1 283 ? -3.41 0.625 -19.469 1 97.69 283 GLN B CA 1
ATOM 4774 C C . GLN B 1 283 ? -3.588 0.266 -20.953 1 97.69 283 GLN B C 1
ATOM 4776 O O . GLN B 1 283 ? -3.494 1.133 -21.812 1 97.69 283 GLN B O 1
ATOM 4781 N N . GLY B 1 284 ? -3.736 -0.95 -21.188 1 97.25 284 GLY B N 1
ATOM 4782 C CA . GLY B 1 284 ? -3.865 -1.373 -22.578 1 97.25 284 GLY B CA 1
ATOM 4783 C C . GLY B 1 284 ? -4.52 -2.734 -22.719 1 97.25 284 GLY B C 1
ATOM 4784 O O . GLY B 1 284 ? -5.047 -3.285 -21.75 1 97.25 284 GLY B O 1
ATOM 4785 N N . TYR B 1 285 ? -4.617 -3.105 -23.938 1 97.81 285 TYR B N 1
ATOM 4786 C CA . TYR B 1 285 ? -5.16 -4.387 -24.375 1 97.81 285 TYR B CA 1
ATOM 4787 C C . TYR B 1 285 ? -4.156 -5.145 -25.234 1 97.81 285 TYR B C 1
ATOM 4789 O O . TYR B 1 285 ? -3.863 -4.738 -26.359 1 97.81 285 TYR B O 1
ATOM 4797 N N . LEU B 1 286 ? -3.59 -6.199 -24.672 1 97.75 286 LEU B N 1
ATOM 4798 C CA . LEU B 1 286 ? -2.561 -6.965 -25.359 1 97.75 286 LEU B CA 1
ATOM 4799 C C . LEU B 1 286 ? -3.184 -8.078 -26.203 1 97.75 286 LEU B C 1
ATOM 4801 O O . LEU B 1 286 ? -3.193 -9.242 -25.781 1 97.75 286 LEU B O 1
ATOM 4805 N N . ARG B 1 287 ? -3.525 -7.719 -27.375 1 95.75 287 ARG B N 1
ATOM 4806 C CA . ARG B 1 287 ? -4.164 -8.68 -28.266 1 95.75 287 ARG B CA 1
ATOM 4807 C C . ARG B 1 287 ? -3.268 -9.898 -28.484 1 95.75 287 ARG B C 1
ATOM 4809 O O . ARG B 1 287 ? -2.076 -9.75 -28.781 1 95.75 287 ARG B O 1
ATOM 4816 N N . TRP B 1 288 ? -3.73 -11.109 -28.297 1 95.81 288 TRP B N 1
ATOM 4817 C CA . TRP B 1 288 ? -3.109 -12.406 -28.531 1 95.81 288 TRP B CA 1
ATOM 4818 C C . TRP B 1 288 ? -2.051 -12.703 -27.469 1 95.81 288 TRP B C 1
ATOM 4820 O O . TRP B 1 288 ? -1.26 -13.633 -27.609 1 95.81 288 TRP B O 1
ATOM 4830 N N . GLY B 1 289 ? -1.978 -11.867 -26.391 1 97.44 289 GLY B N 1
ATOM 4831 C CA . GLY B 1 289 ? -0.972 -12.094 -25.359 1 97.44 289 GLY B CA 1
ATOM 4832 C C . GLY B 1 289 ? 0.437 -12.188 -25.922 1 97.44 289 GLY B C 1
ATOM 4833 O O . GLY B 1 289 ? 0.829 -11.391 -26.766 1 97.44 289 GLY B O 1
ATOM 4834 N N . ASN B 1 290 ? 1.128 -13.094 -25.453 1 97.94 290 ASN B N 1
ATOM 4835 C CA . ASN B 1 290 ? 2.525 -13.234 -25.844 1 97.94 290 ASN B CA 1
ATOM 4836 C C . ASN B 1 290 ? 2.656 -13.789 -27.266 1 97.94 290 ASN B C 1
ATOM 4838 O O . ASN B 1 290 ? 3.756 -13.844 -27.812 1 97.94 290 ASN B O 1
ATOM 4842 N N . ALA B 1 291 ? 1.614 -14.18 -27.875 1 96.38 291 ALA B N 1
ATOM 4843 C CA . ALA B 1 291 ? 1.642 -14.578 -29.281 1 96.38 291 ALA B CA 1
ATOM 4844 C C . ALA B 1 291 ? 1.692 -13.359 -30.203 1 96.38 291 ALA B C 1
ATOM 4846 O O . ALA B 1 291 ? 1.934 -13.492 -31.406 1 96.38 291 ALA B O 1
ATOM 4847 N N . ASN B 1 292 ? 1.437 -12.227 -29.641 1 96.69 292 ASN B N 1
ATOM 4848 C CA . ASN B 1 292 ? 1.592 -10.977 -30.391 1 96.69 292 ASN B CA 1
ATOM 4849 C C . ASN B 1 292 ? 3 -10.836 -30.969 1 96.69 292 ASN B C 1
ATOM 4851 O O . ASN B 1 292 ? 3.984 -11.086 -30.266 1 96.69 292 ASN B O 1
ATOM 4855 N N . PRO B 1 293 ? 3.143 -10.445 -32.219 1 96.25 293 PRO B N 1
ATOM 4856 C CA . PRO B 1 293 ? 4.469 -10.367 -32.844 1 96.25 293 PRO B CA 1
ATOM 4857 C C . PRO B 1 293 ? 5.418 -9.43 -32.094 1 96.25 293 PRO B C 1
ATOM 4859 O O . PRO B 1 293 ? 6.609 -9.719 -31.984 1 96.25 293 PRO B O 1
ATOM 4862 N N . ILE B 1 294 ? 4.902 -8.383 -31.672 1 96.12 294 ILE B N 1
ATOM 4863 C CA . ILE B 1 294 ? 5.738 -7.445 -30.922 1 96.12 294 ILE B CA 1
ATOM 4864 C C . ILE B 1 294 ? 6.219 -8.102 -29.625 1 96.12 294 ILE B C 1
ATOM 4866 O O . ILE B 1 294 ? 7.375 -7.93 -29.234 1 96.12 294 ILE B O 1
ATOM 4870 N N . GLN B 1 295 ? 5.32 -8.781 -28.969 1 96.94 295 GLN B N 1
ATOM 4871 C CA . GLN B 1 295 ? 5.688 -9.484 -27.75 1 96.94 295 GLN B CA 1
ATOM 4872 C C . GLN B 1 295 ? 6.777 -10.523 -28.031 1 96.94 295 GLN B C 1
ATOM 4874 O O . GLN B 1 295 ? 7.668 -10.727 -27.203 1 96.94 295 GLN B O 1
ATOM 4879 N N . ARG B 1 296 ? 6.695 -11.156 -29.141 1 96.25 296 ARG B N 1
ATOM 4880 C CA . ARG B 1 296 ? 7.711 -12.141 -29.484 1 96.25 296 ARG B CA 1
ATOM 4881 C C . ARG B 1 296 ? 9.086 -11.492 -29.594 1 96.25 296 ARG B C 1
ATOM 4883 O O . ARG B 1 296 ? 10.086 -12.07 -29.172 1 96.25 296 ARG B O 1
ATOM 4890 N N . ILE B 1 297 ? 9.117 -10.352 -30.141 1 96.62 297 ILE B N 1
ATOM 4891 C CA . ILE B 1 297 ? 10.359 -9.602 -30.25 1 96.62 297 ILE B CA 1
ATOM 4892 C C . ILE B 1 297 ? 10.836 -9.195 -28.859 1 96.62 297 ILE B C 1
ATOM 4894 O O . ILE B 1 297 ? 12.031 -9.289 -28.562 1 96.62 297 ILE B O 1
ATOM 4898 N N . LYS B 1 298 ? 9.922 -8.773 -28.047 1 95.44 298 LYS B N 1
ATOM 4899 C CA . LYS B 1 298 ? 10.273 -8.383 -26.688 1 95.44 298 LYS B CA 1
ATOM 4900 C C . LYS B 1 298 ? 10.836 -9.562 -25.891 1 95.44 298 LYS B C 1
ATOM 490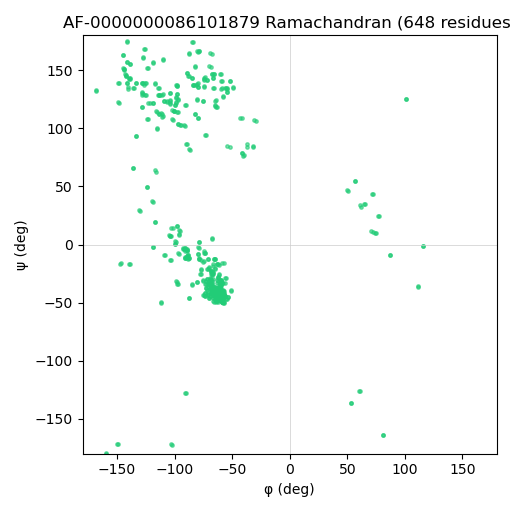2 O O . LYS B 1 298 ? 11.789 -9.406 -25.125 1 95.44 298 LYS B O 1
ATOM 4907 N N . ILE B 1 299 ? 10.211 -10.672 -26.062 1 95.62 299 ILE B N 1
ATOM 4908 C CA . ILE B 1 299 ? 10.672 -11.867 -25.375 1 95.62 299 ILE B CA 1
ATOM 4909 C C . ILE B 1 299 ? 12.102 -12.188 -25.797 1 95.62 299 ILE B C 1
ATOM 4911 O O . ILE B 1 299 ? 12.961 -12.453 -24.953 1 95.62 299 ILE B O 1
ATOM 4915 N N . TRP B 1 300 ? 12.32 -12.086 -27.062 1 94.38 300 TRP B N 1
ATOM 4916 C CA . TRP B 1 300 ? 13.664 -12.289 -27.594 1 94.38 300 TRP B CA 1
ATOM 4917 C C . TRP B 1 300 ? 14.648 -11.281 -27 1 94.38 300 TRP B C 1
ATOM 4919 O O . TRP B 1 300 ? 15.734 -11.656 -26.562 1 94.38 300 TRP B O 1
ATOM 4929 N N . TYR B 1 301 ? 14.266 -10.125 -26.969 1 91.25 301 TYR B N 1
ATOM 4930 C CA . TYR B 1 301 ? 15.102 -9.039 -26.469 1 91.25 301 TYR B CA 1
ATOM 4931 C C . TYR B 1 301 ? 15.406 -9.219 -24.984 1 91.25 301 TYR B C 1
ATOM 4933 O O . TYR B 1 301 ? 16.547 -9.07 -24.547 1 91.25 301 TYR B O 1
ATOM 4941 N N . VAL B 1 302 ? 14.367 -9.508 -24.203 1 89.5 302 VAL B N 1
ATOM 4942 C CA . VAL B 1 302 ? 14.531 -9.672 -22.766 1 89.5 302 VAL B CA 1
ATOM 4943 C C . VAL B 1 302 ? 15.453 -10.852 -22.469 1 89.5 302 VAL B C 1
ATOM 4945 O O . VAL B 1 302 ? 16.281 -10.797 -21.562 1 89.5 302 VAL B O 1
ATOM 4948 N N . LYS B 1 303 ? 15.328 -11.859 -23.25 1 89.94 303 LYS B N 1
ATOM 4949 C CA . LYS B 1 303 ? 16.219 -13.008 -23.109 1 89.94 303 LYS B CA 1
ATOM 4950 C C . LYS B 1 303 ? 17.672 -12.609 -23.312 1 89.94 303 LYS B C 1
ATOM 4952 O O . LYS B 1 303 ? 18.547 -13.016 -22.547 1 89.94 303 LYS B O 1
ATOM 4957 N N . ARG B 1 304 ? 17.922 -11.797 -24.219 1 90 304 ARG B N 1
ATOM 4958 C CA . ARG B 1 304 ? 19.266 -11.328 -24.516 1 90 304 ARG B CA 1
ATOM 4959 C C . ARG B 1 304 ? 19.781 -10.406 -23.422 1 90 304 ARG B C 1
ATOM 4961 O O . ARG B 1 304 ? 20.969 -10.477 -23.047 1 90 304 ARG B O 1
ATOM 4968 N N . LEU B 1 305 ? 18.906 -9.578 -22.969 1 86.06 305 LEU B N 1
ATOM 4969 C CA . LEU B 1 305 ? 19.266 -8.656 -21.891 1 86.06 305 LEU B CA 1
ATOM 4970 C C . LEU B 1 305 ? 19.672 -9.414 -20.641 1 86.06 305 LEU B C 1
ATOM 4972 O O . LEU B 1 305 ? 20.641 -9.047 -19.969 1 86.06 305 LEU B O 1
ATOM 4976 N N . LEU B 1 306 ? 18.922 -10.383 -20.344 1 85.62 306 LEU B N 1
ATOM 4977 C CA . LEU B 1 306 ? 19.188 -11.156 -19.141 1 85.62 306 LEU B CA 1
ATOM 4978 C C . LEU B 1 306 ? 20.484 -11.961 -19.266 1 85.62 306 LEU B C 1
ATOM 4980 O O . LEU B 1 306 ? 21.203 -12.133 -18.297 1 85.62 306 LEU B O 1
ATOM 4984 N N . GLU B 1 307 ? 20.734 -12.414 -20.484 1 86.62 307 GLU B N 1
ATOM 4985 C CA . GLU B 1 307 ? 22 -13.094 -20.75 1 86.62 307 GLU B CA 1
ATOM 4986 C C . GLU B 1 307 ? 23.188 -12.148 -20.578 1 86.62 307 GLU B C 1
ATOM 4988 O O . GLU B 1 307 ? 24.219 -12.523 -20.016 1 86.62 307 GLU B O 1
ATOM 4993 N N . LYS B 1 308 ? 23 -11.008 -21.062 1 85.38 308 LYS B N 1
ATOM 4994 C CA . LYS B 1 308 ? 24.031 -9.992 -20.891 1 85.38 308 LYS B CA 1
ATOM 4995 C C . LYS B 1 308 ? 24.234 -9.664 -19.406 1 85.38 308 LYS B C 1
ATOM 4997 O O . LYS B 1 308 ? 25.375 -9.508 -18.953 1 85.38 308 LYS B O 1
ATOM 5002 N N . GLY B 1 309 ? 23.172 -9.555 -18.75 1 84.62 309 GLY B N 1
ATOM 5003 C CA . GLY B 1 309 ? 23.234 -9.297 -17.312 1 84.62 309 GLY B CA 1
ATOM 5004 C C . GLY B 1 309 ? 23.969 -10.375 -16.547 1 84.62 309 GLY B C 1
ATOM 5005 O O . GLY B 1 309 ? 24.719 -10.086 -15.617 1 84.62 309 GLY B O 1
ATOM 5006 N N . LYS B 1 310 ? 23.734 -11.531 -16.938 1 83.69 310 LYS B N 1
ATOM 5007 C CA . LYS B 1 310 ? 24.406 -12.664 -16.312 1 83.69 310 LYS B CA 1
ATOM 5008 C C . LYS B 1 310 ? 25.922 -12.578 -16.516 1 83.69 310 LYS B C 1
ATOM 5010 O O . LYS B 1 310 ? 26.688 -12.789 -15.57 1 83.69 310 LYS B O 1
ATOM 5015 N N . LYS B 1 311 ? 26.375 -12.203 -17.625 1 86 311 LYS B N 1
ATOM 5016 C CA . LYS B 1 311 ? 27.797 -12.07 -17.938 1 86 311 LYS B CA 1
ATOM 5017 C C . LYS B 1 311 ? 28.422 -10.93 -17.141 1 86 311 LYS B C 1
ATOM 5019 O O . LYS B 1 311 ? 29.562 -11.055 -16.656 1 86 311 LYS B O 1
ATOM 5024 N N . GLU B 1 312 ? 27.625 -9.898 -17.031 1 85.38 312 GLU B N 1
ATOM 5025 C CA . GLU B 1 312 ? 28.109 -8.75 -16.281 1 85.38 312 GLU B CA 1
ATOM 5026 C C . GLU B 1 312 ? 28.281 -9.094 -14.805 1 85.38 312 GLU B C 1
ATOM 5028 O O . GLU B 1 312 ? 29.281 -8.695 -14.188 1 85.38 312 GLU B O 1
ATOM 5033 N N . ARG B 1 313 ? 27.375 -9.789 -14.242 1 83.69 313 ARG B N 1
ATOM 5034 C CA . ARG B 1 313 ? 27.453 -10.203 -12.844 1 83.69 313 ARG B CA 1
ATOM 5035 C C . ARG B 1 313 ? 28.641 -11.125 -12.609 1 83.69 313 ARG B C 1
ATOM 5037 O O . ARG B 1 313 ? 29.344 -11 -11.602 1 83.69 313 ARG B O 1
ATOM 5044 N N . GLU B 1 314 ? 28.859 -12.008 -13.523 1 83.94 314 GLU B N 1
ATOM 5045 C CA . GLU B 1 314 ? 29.984 -12.938 -13.43 1 83.94 314 GLU B CA 1
ATOM 5046 C C . GLU B 1 314 ? 31.312 -12.203 -13.523 1 83.94 314 GLU B C 1
ATOM 5048 O O . GLU B 1 314 ? 32.25 -12.531 -12.805 1 83.94 314 GLU B O 1
ATOM 5053 N N . ALA B 1 315 ? 31.344 -11.227 -14.297 1 84.5 315 ALA B N 1
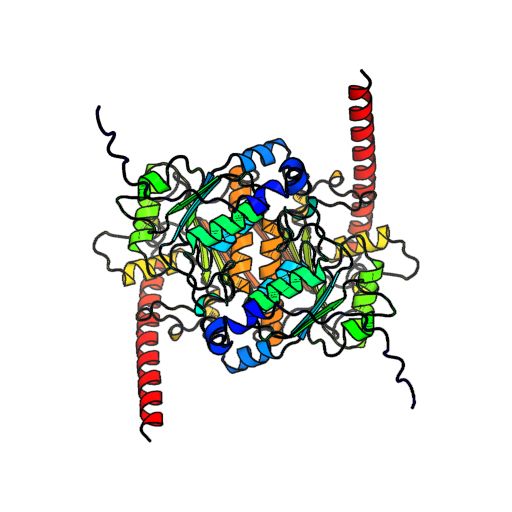ATOM 5054 C CA . ALA B 1 315 ? 32.562 -10.422 -14.438 1 84.5 315 ALA B CA 1
ATOM 5055 C C . ALA B 1 315 ? 32.844 -9.617 -13.172 1 84.5 315 ALA B C 1
ATOM 5057 O O . ALA B 1 315 ? 34 -9.508 -12.742 1 84.5 315 ALA B O 1
ATOM 5058 N N . GLU B 1 316 ? 31.797 -9.031 -12.656 1 80.56 316 GLU B N 1
ATOM 5059 C CA . GLU B 1 316 ? 31.938 -8.25 -11.438 1 80.56 316 GLU B CA 1
ATOM 5060 C C . GLU B 1 316 ? 32.406 -9.125 -10.266 1 80.56 316 GLU B C 1
ATOM 5062 O O . GLU B 1 316 ? 33.219 -8.711 -9.461 1 80.56 316 GLU B O 1
ATOM 5067 N N . LYS B 1 317 ? 31.875 -10.344 -10.125 1 79.94 317 LYS B N 1
ATOM 5068 C CA . LYS B 1 317 ? 32.281 -11.289 -9.086 1 79.94 317 LYS B CA 1
ATOM 5069 C C . LYS B 1 317 ? 33.75 -11.672 -9.227 1 79.94 317 LYS B C 1
ATOM 5071 O O . LYS B 1 317 ? 34.469 -11.734 -8.234 1 79.94 317 LYS B O 1
ATOM 5076 N N . LYS B 1 318 ? 34.188 -11.906 -10.414 1 81.31 318 LYS B N 1
ATOM 5077 C CA . LYS B 1 318 ? 35.562 -12.25 -10.672 1 81.31 318 LYS B CA 1
ATOM 5078 C C . LYS B 1 318 ? 36.5 -11.094 -10.312 1 81.31 318 LYS B C 1
ATOM 5080 O O . LYS B 1 318 ? 37.594 -11.312 -9.75 1 81.31 318 LYS B O 1
ATOM 5085 N N . ALA B 1 319 ? 36.031 -9.883 -10.633 1 75.75 319 ALA B N 1
ATOM 5086 C CA . ALA B 1 319 ? 36.844 -8.703 -10.328 1 75.75 319 ALA B CA 1
ATOM 5087 C C . ALA B 1 319 ? 37 -8.516 -8.82 1 75.75 319 ALA B C 1
ATOM 5089 O O . ALA B 1 319 ? 38.062 -8.172 -8.32 1 75.75 319 ALA B O 1
ATOM 5090 N N . LEU B 1 320 ? 35.906 -8.734 -8.047 1 75.62 320 LEU B N 1
ATOM 5091 C CA . LEU B 1 320 ? 35.938 -8.609 -6.594 1 75.62 320 LEU B CA 1
ATOM 5092 C C . LEU B 1 320 ? 36.812 -9.68 -5.965 1 75.62 320 LEU B C 1
ATOM 5094 O O . LEU B 1 320 ? 37.531 -9.406 -5 1 75.62 320 LEU B O 1
ATOM 5098 N N . GLU B 1 321 ? 36.75 -10.891 -6.43 1 77.5 321 GLU B N 1
ATOM 5099 C CA . GLU B 1 321 ? 37.594 -11.984 -5.957 1 77.5 321 GLU B CA 1
ATOM 5100 C C . GLU B 1 321 ? 39.062 -11.695 -6.203 1 77.5 321 GLU B C 1
ATOM 5102 O O . GLU B 1 321 ? 39.906 -12.008 -5.367 1 77.5 321 GLU B O 1
ATOM 5107 N N . LEU B 1 322 ? 39.344 -11.109 -7.266 1 76.38 322 LEU B N 1
ATOM 5108 C CA . LEU B 1 322 ? 40.719 -10.758 -7.617 1 76.38 322 LEU B CA 1
ATOM 5109 C C . LEU B 1 322 ? 41.25 -9.656 -6.703 1 76.38 322 LEU B C 1
ATOM 5111 O O . LEU B 1 322 ? 42.438 -9.664 -6.34 1 76.38 322 LEU B O 1
ATOM 5115 N N . GLN B 1 323 ? 40.5 -8.766 -6.34 1 71.94 323 GLN B N 1
ATOM 5116 C CA . GLN B 1 323 ? 40.875 -7.688 -5.445 1 71.94 323 GLN B CA 1
ATOM 5117 C C . GLN B 1 323 ? 41.125 -8.203 -4.031 1 71.94 323 GLN B C 1
ATOM 5119 O O . GLN B 1 323 ? 41.938 -7.652 -3.291 1 71.94 323 GLN B O 1
ATOM 5124 N N . GLN B 1 324 ? 40.375 -9.203 -3.623 1 68.81 324 GLN B N 1
ATOM 5125 C CA . GLN B 1 324 ? 40.562 -9.773 -2.287 1 68.81 324 GLN B CA 1
ATOM 5126 C C . GLN B 1 324 ? 41.812 -10.641 -2.213 1 68.81 324 GLN B C 1
ATOM 5128 O O . GLN B 1 324 ? 42.375 -10.805 -1.141 1 68.81 324 GLN B O 1
ATOM 5133 N N . THR B 1 325 ? 42.156 -11.25 -3.283 1 65.31 325 THR B N 1
ATOM 5134 C CA . THR B 1 325 ? 43.344 -12.078 -3.285 1 65.31 325 THR B CA 1
ATOM 5135 C C . THR B 1 325 ? 44.594 -11.211 -3.408 1 65.31 325 THR B C 1
ATOM 5137 O O . THR B 1 325 ? 45.688 -11.656 -3.078 1 65.31 325 THR B O 1
ATOM 5140 N N . LYS B 1 326 ? 44.562 -9.898 -3.455 1 53.81 326 LYS B N 1
ATOM 5141 C CA . LYS B 1 326 ? 45.75 -9.031 -3.459 1 53.81 326 LYS B CA 1
ATOM 5142 C C . LYS B 1 326 ? 45.906 -8.312 -2.125 1 53.81 326 LYS B C 1
ATOM 5144 O O . LYS B 1 326 ? 44.906 -7.879 -1.525 1 53.81 326 LYS B O 1
#